Protein AF-0000000077376095 (afdb_homodimer)

Foldseek 3Di:
DAEEEEEEAAQDAQDPCVPNVVVQVLLCVQQVRHHYHYDAFPPDGVVSNVCNWFAALVVRLVVVLVVLLPDPSQQCHYEYEYAACGLCSVLVNLLPRCPVHHAEYEYALYQLQAADDQFDDPNDDDVVSVVVSVCLVPPLQPPVNLRTTHNSLRHQDLQCNVSCCVRRPHNNVLLCNNHQDPSRLVSSLNHQAYEQEFAPAERGGPPSCSSVVWADHHNDHPDIDDLVPDPSCVSNVVVVCVVVVRYHYHYDYDYRVDDDSVRCSVPPSVVRND/DAEEEEEEAAQDAQPPCVPNVVVQVLLCVQQVRHHYHYDAFPPDGVVSNVCNWFAALVVRLVVVLVVLLPDPSQQCHYEYEYAACGLCSVLLNLLPRCPVHHAEYEYALYQLQAADDQFDDPNDDDVVSVVVSVCLVPPLQPPVNLRTTHNSLRHQDLQCNVSCCVRRPHNNVLLCNNHQDVSSLVSSLSHQAYEQEFEPAERGGPPSCSSVVWADHHNDHPDIDDLVPDPSCVSNVVVVCVVVVRYHYHYDYDYRVPDDSVRCSVPPSVVRND

Organism: NCBI:txid30044

pLDDT: mean 94.92, std 6.47, range [60.69, 98.94]

InterPro domains:
  IPR002472 Palmitoyl protein thioesterase [PR00414] (35-54)
  IPR002472 Palmitoyl protein thioesterase [PR00414] (75-91)
  IPR002472 Palmitoyl protein thioesterase [PR00414] (120-139)
  IPR002472 Palmitoyl protein thioesterase [PR00414] (154-173)
  IPR002472 Palmitoyl protein thioesterase [PR00414] (206-224)
  IPR002472 Palmitoyl protein thioesterase [PR00414] (249-267)
  IPR029058 Alpha/Beta hydrolase fold [G3DSA:3.40.50.1820] (1-274)
  IPR029058 Alpha/Beta hydrolase fold [SSF53474] (2-271)

Structure (mmCIF, N/CA/C/O backbone):
data_AF-0000000077376095-model_v1
#
loop_
_entity.id
_entity.type
_entity.pdbx_description
1 polymer 'Palmitoyl-protein thioesterase 1'
#
loop_
_atom_site.group_PDB
_atom_site.id
_atom_site.type_symbol
_atom_site.label_atom_id
_atom_site.label_alt_id
_atom_site.label_comp_id
_atom_site.label_asym_id
_atom_site.label_entity_id
_atom_site.label_seq_id
_atom_site.pdbx_PDB_ins_code
_atom_site.Cartn_x
_atom_site.Cartn_y
_atom_site.Cartn_z
_atom_site.occupancy
_atom_site.B_iso_or_equiv
_atom_site.auth_seq_id
_atom_site.auth_comp_id
_atom_site.auth_asym_id
_atom_site.auth_atom_id
_atom_site.pdbx_PDB_model_num
ATOM 1 N N . VAL A 1 1 ? -17.547 -31.203 -11.711 1 88.69 1 VAL A N 1
ATOM 2 C CA . VAL A 1 1 ? -16.469 -30.25 -11.922 1 88.69 1 VAL A CA 1
ATOM 3 C C . VAL A 1 1 ? -15.938 -29.766 -10.578 1 88.69 1 VAL A C 1
ATOM 5 O O . VAL A 1 1 ? -16.719 -29.516 -9.648 1 88.69 1 VAL A O 1
ATOM 8 N N . LEU A 1 2 ? -14.656 -29.875 -10.398 1 96 2 LEU A N 1
ATOM 9 C CA . LEU A 1 2 ? -14.031 -29.484 -9.141 1 96 2 LEU A CA 1
ATOM 10 C C . LEU A 1 2 ? -14.141 -27.969 -8.93 1 96 2 LEU A C 1
ATOM 12 O O . LEU A 1 2 ? -14.25 -27.219 -9.898 1 96 2 LEU A O 1
ATOM 16 N N . PRO A 1 3 ? -14.227 -27.609 -7.707 1 98.25 3 PRO A N 1
ATOM 17 C CA . PRO A 1 3 ? -14.172 -26.172 -7.414 1 98.25 3 PRO A CA 1
ATOM 18 C C . PRO A 1 3 ? -12.914 -25.5 -7.957 1 98.25 3 PRO A C 1
ATOM 20 O O . PRO A 1 3 ? -11.945 -26.188 -8.289 1 98.25 3 PRO A O 1
ATOM 23 N N . VAL A 1 4 ? -12.977 -24.172 -8.109 1 98.69 4 VAL A N 1
ATOM 24 C CA . VAL A 1 4 ? -11.844 -23.406 -8.617 1 98.69 4 VAL A CA 1
ATOM 25 C C . VAL A 1 4 ? -11.445 -22.344 -7.598 1 98.69 4 VAL A C 1
ATOM 27 O O . VAL A 1 4 ? -12.297 -21.609 -7.078 1 98.69 4 VAL A O 1
ATOM 30 N N . VAL A 1 5 ? -10.195 -22.297 -7.273 1 98.81 5 VAL A N 1
ATOM 31 C CA . VAL A 1 5 ? -9.641 -21.297 -6.367 1 98.81 5 VAL A CA 1
ATOM 32 C C . VAL A 1 5 ? -8.852 -20.266 -7.16 1 98.81 5 VAL A C 1
ATOM 34 O O . VAL A 1 5 ? -8.031 -20.625 -8.008 1 98.81 5 VAL A O 1
ATOM 37 N N . LEU A 1 6 ? -9.102 -19 -6.922 1 98.88 6 LEU A N 1
ATOM 38 C CA . LEU A 1 6 ? -8.422 -17.906 -7.598 1 98.88 6 LEU A CA 1
ATOM 39 C C . LEU A 1 6 ? -7.531 -17.125 -6.625 1 98.88 6 LEU A C 1
ATOM 41 O O . LEU A 1 6 ? -7.902 -16.938 -5.465 1 98.88 6 LEU A O 1
ATOM 45 N N . TRP A 1 7 ? -6.402 -16.688 -7.066 1 98.81 7 TRP A N 1
ATOM 46 C CA . TRP A 1 7 ? -5.512 -15.836 -6.285 1 98.81 7 TRP A CA 1
ATOM 47 C C . TRP A 1 7 ? -5.051 -14.641 -7.109 1 98.81 7 TRP A C 1
ATOM 49 O O . TRP A 1 7 ? -4.438 -14.805 -8.164 1 98.81 7 TRP A O 1
ATOM 59 N N . HIS A 1 8 ? -5.332 -13.422 -6.668 1 97.12 8 HIS A N 1
ATOM 60 C CA . HIS A 1 8 ? -5.051 -12.188 -7.391 1 97.12 8 HIS A CA 1
ATOM 61 C C . HIS A 1 8 ? -3.578 -11.812 -7.285 1 97.12 8 HIS A C 1
ATOM 63 O O . HIS A 1 8 ? -2.848 -12.367 -6.461 1 97.12 8 HIS A O 1
ATOM 69 N N . GLY A 1 9 ? -3.152 -10.875 -8.148 1 95.44 9 GLY A N 1
ATOM 70 C CA . GLY A 1 9 ? -1.812 -10.312 -8.094 1 95.44 9 GLY A CA 1
ATOM 71 C C . GLY A 1 9 ? -1.754 -8.969 -7.398 1 95.44 9 GLY A C 1
ATOM 72 O O . GLY A 1 9 ? -2.727 -8.547 -6.77 1 95.44 9 GLY A O 1
ATOM 73 N N . MET A 1 10 ? -0.595 -8.352 -7.516 1 91.69 10 MET A N 1
ATOM 74 C CA . MET A 1 10 ? -0.367 -7.031 -6.93 1 91.69 10 MET A CA 1
ATOM 75 C C . MET A 1 10 ? -1.363 -6.016 -7.48 1 91.69 10 MET A C 1
ATOM 77 O O . MET A 1 10 ? -1.651 -6.004 -8.68 1 91.69 10 MET A O 1
ATOM 81 N N . GLY A 1 11 ? -1.905 -5.172 -6.602 1 87.81 11 GLY A N 1
ATOM 82 C CA . GLY A 1 11 ? -2.758 -4.078 -7.047 1 87.81 11 GLY A CA 1
ATOM 83 C C . GLY A 1 11 ? -4.191 -4.508 -7.305 1 87.81 11 GLY A C 1
ATOM 84 O O . GLY A 1 11 ? -4.965 -3.766 -7.914 1 87.81 11 GLY A O 1
ATOM 85 N N . ASP A 1 12 ? -4.504 -5.719 -6.906 1 90.81 12 ASP A N 1
ATOM 86 C CA . ASP A 1 12 ? -5.855 -6.246 -7.07 1 90.81 12 ASP A CA 1
ATOM 87 C C . ASP A 1 12 ? -6.371 -6.852 -5.77 1 90.81 12 ASP A C 1
ATOM 89 O O . ASP A 1 12 ? -5.691 -6.805 -4.742 1 90.81 12 ASP A O 1
ATOM 93 N N . THR A 1 13 ? -7.621 -7.281 -5.824 1 92.62 13 THR A N 1
ATOM 94 C CA . THR A 1 13 ? -8.266 -8.008 -4.742 1 92.62 13 THR A CA 1
ATOM 95 C C . THR A 1 13 ? -9.117 -9.156 -5.289 1 92.62 13 THR A C 1
ATOM 97 O O . THR A 1 13 ? -9.312 -9.266 -6.504 1 92.62 13 THR A O 1
ATOM 100 N N . CYS A 1 14 ? -9.617 -9.906 -4.418 1 93.94 14 CYS A N 1
ATOM 101 C CA . CYS A 1 14 ? -10.406 -11.086 -4.773 1 93.94 14 CYS A CA 1
ATOM 102 C C . CYS A 1 14 ? -11.68 -10.68 -5.5 1 93.94 14 CYS A C 1
ATOM 104 O O . CYS A 1 14 ? -12.242 -11.477 -6.262 1 93.94 14 CYS A O 1
ATOM 106 N N . CYS A 1 15 ? -12.016 -9.492 -5.391 1 89.62 15 CYS A N 1
ATOM 107 C CA . CYS A 1 15 ? -13.461 -9.414 -5.562 1 89.62 15 CYS A CA 1
ATOM 108 C C . CYS A 1 15 ? -13.844 -8.219 -6.422 1 89.62 15 CYS A C 1
ATOM 110 O O . CYS A 1 15 ? -15.031 -7.969 -6.648 1 89.62 15 CYS A O 1
ATOM 112 N N . PHE A 1 16 ? -12.836 -7.547 -6.914 1 85.06 16 PHE A N 1
ATOM 113 C CA . PHE A 1 16 ? -13.195 -6.414 -7.762 1 85.06 16 PHE A CA 1
ATOM 114 C C . PHE A 1 16 ? -14.062 -6.867 -8.93 1 85.06 16 PHE A C 1
ATOM 116 O O . PHE A 1 16 ? -13.711 -7.812 -9.641 1 85.06 16 PHE A O 1
ATOM 123 N N . PRO A 1 17 ? -15.18 -6.203 -9.156 1 85 17 PRO A N 1
ATOM 124 C CA . PRO A 1 17 ? -16.109 -6.641 -10.203 1 85 17 PRO A CA 1
ATOM 125 C C . PRO A 1 17 ? -15.477 -6.609 -11.602 1 85 17 PRO A C 1
ATOM 127 O O . PRO A 1 17 ? -15.875 -7.379 -12.477 1 85 17 PRO A O 1
ATOM 130 N N . PHE A 1 18 ? -14.422 -5.805 -11.82 1 82.75 18 PHE A N 1
ATOM 131 C CA . PHE A 1 18 ? -13.836 -5.652 -13.148 1 82.75 18 PHE A CA 1
ATOM 132 C C . PHE A 1 18 ? -12.586 -6.52 -13.289 1 82.75 18 PHE A C 1
ATOM 134 O O . PHE A 1 18 ? -11.961 -6.535 -14.352 1 82.75 18 PHE A O 1
ATOM 141 N N . SER A 1 19 ? -12.297 -7.219 -12.195 1 90.5 19 SER A N 1
ATOM 142 C CA . SER A 1 19 ? -11.125 -8.094 -12.242 1 90.5 19 SER A CA 1
ATOM 143 C C . SER A 1 19 ? -11.492 -9.523 -11.859 1 90.5 19 SER A C 1
ATOM 145 O O . SER A 1 19 ? -12.148 -10.227 -12.633 1 90.5 19 SER A O 1
ATOM 147 N N . LEU A 1 20 ? -11.164 -9.961 -10.648 1 94.62 20 LEU A N 1
ATOM 148 C CA . LEU A 1 20 ? -11.367 -11.367 -10.312 1 94.62 20 LEU A CA 1
ATOM 149 C C . LEU A 1 20 ? -12.844 -11.664 -10.086 1 94.62 20 LEU A C 1
ATOM 151 O O . LEU A 1 20 ? -13.281 -12.812 -10.211 1 94.62 20 LEU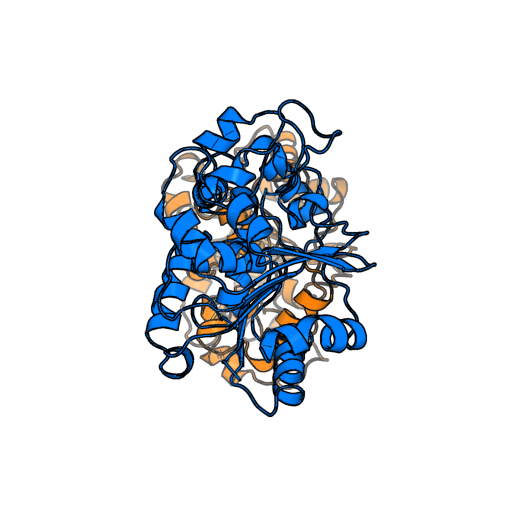 A O 1
ATOM 155 N N . GLY A 1 21 ? -13.617 -10.625 -9.727 1 93.62 21 GLY A N 1
ATOM 156 C CA . GLY A 1 21 ? -15.055 -10.836 -9.688 1 93.62 21 GLY A CA 1
ATOM 157 C C . GLY A 1 21 ? -15.633 -11.227 -11.031 1 93.62 21 GLY A C 1
ATOM 158 O O . GLY A 1 21 ? -16.516 -12.094 -11.102 1 93.62 21 GLY A O 1
ATOM 159 N N . ALA A 1 22 ? -15.172 -10.594 -12.062 1 93.75 22 ALA A N 1
ATOM 160 C CA . ALA A 1 22 ? -15.633 -10.898 -13.414 1 93.75 22 ALA A CA 1
ATOM 161 C C . ALA A 1 22 ? -15.188 -12.289 -13.844 1 93.75 22 ALA A C 1
ATOM 163 O O . ALA A 1 22 ? -15.945 -13.023 -14.484 1 93.75 22 ALA A O 1
ATOM 164 N N . ILE A 1 23 ? -13.977 -12.648 -13.516 1 96.81 23 ILE A N 1
ATOM 165 C CA . ILE A 1 23 ? -13.438 -13.953 -13.875 1 96.81 23 ILE A CA 1
ATOM 166 C C . ILE A 1 23 ? -14.211 -15.055 -13.156 1 96.81 23 ILE A C 1
ATOM 168 O O . ILE A 1 23 ? -14.531 -16.094 -13.75 1 96.81 23 ILE A O 1
ATOM 172 N N . LYS A 1 24 ? -14.492 -14.805 -11.867 1 97.5 24 LYS A N 1
ATOM 173 C CA . LYS A 1 24 ? -15.289 -15.75 -11.094 1 97.5 24 LYS A CA 1
ATOM 174 C C . LYS A 1 24 ? -16.641 -16.016 -11.773 1 97.5 24 LYS A C 1
ATOM 176 O O . LYS A 1 24 ? -17.016 -17.172 -11.969 1 97.5 24 LYS A O 1
ATOM 181 N N . LYS A 1 25 ? -17.297 -14.945 -12.156 1 96.31 25 LYS A N 1
ATOM 182 C CA . LYS A 1 25 ? -18.609 -15.086 -12.812 1 96.31 25 LYS A CA 1
ATOM 183 C C . LYS A 1 25 ? -18.469 -15.828 -14.141 1 96.31 25 LYS A C 1
ATOM 185 O O . LYS A 1 25 ? -19.312 -16.672 -14.469 1 96.31 25 LYS A O 1
ATOM 190 N N . LEU A 1 26 ? -17.422 -15.516 -14.867 1 97 26 LEU A N 1
ATOM 191 C CA . LEU A 1 26 ? -17.172 -16.141 -16.156 1 97 26 LEU A CA 1
ATOM 192 C C . LEU A 1 26 ? -17 -17.656 -16 1 97 26 LEU A C 1
ATOM 194 O O . LEU A 1 26 ? -17.578 -18.438 -16.766 1 97 26 LEU A O 1
ATOM 198 N N . ILE A 1 27 ? -16.203 -18.078 -15.016 1 97.75 27 ILE A N 1
ATOM 199 C CA . ILE A 1 27 ? -15.945 -19.484 -14.773 1 97.75 27 ILE A CA 1
ATOM 200 C C . ILE A 1 27 ? -17.234 -20.172 -14.352 1 97.75 27 ILE A C 1
ATOM 202 O O . ILE A 1 27 ? -17.594 -21.234 -14.875 1 97.75 27 ILE A O 1
ATOM 206 N N . GLU A 1 28 ? -17.984 -19.547 -13.414 1 97.31 28 GLU A N 1
ATOM 207 C CA . GLU A 1 28 ? -19.234 -20.125 -12.93 1 97.31 28 GLU A CA 1
ATOM 208 C C . GLU A 1 28 ? -20.219 -20.344 -14.07 1 97.31 28 GLU A C 1
ATOM 210 O O . GLU A 1 28 ? -20.875 -21.375 -14.148 1 97.31 28 GLU A O 1
ATOM 215 N N . GLN A 1 29 ? -20.25 -19.422 -14.938 1 96.19 29 GLN A N 1
ATOM 216 C CA . GLN A 1 29 ? -21.188 -19.453 -16.062 1 96.19 29 GLN A CA 1
ATOM 217 C C . GLN A 1 29 ? -20.828 -20.562 -17.031 1 96.19 29 GLN A C 1
ATOM 219 O O . GLN A 1 29 ? -21.703 -21.188 -17.641 1 96.19 29 GLN A O 1
ATOM 224 N N . HIS A 1 30 ? -19.578 -20.859 -17.188 1 96.56 30 HIS A N 1
ATOM 225 C CA . HIS A 1 30 ? -19.156 -21.75 -18.266 1 96.56 30 HIS A CA 1
ATOM 226 C C . HIS A 1 30 ? -18.734 -23.109 -17.734 1 96.56 30 HIS A C 1
ATOM 228 O O . HIS A 1 30 ? -18.219 -23.938 -18.484 1 96.56 30 HIS A O 1
ATOM 234 N N . THR A 1 31 ? -18.844 -23.406 -16.484 1 94.06 31 THR A N 1
ATOM 235 C CA . THR A 1 31 ? -18.578 -24.719 -15.898 1 94.06 31 THR A CA 1
ATOM 236 C C . THR A 1 31 ? -19.828 -25.266 -15.211 1 94.06 31 THR A C 1
ATOM 238 O O . THR A 1 31 ? -19.734 -26.125 -14.328 1 94.06 31 THR A O 1
ATOM 241 N N . ASN A 1 32 ? -20.969 -24.875 -15.617 1 87.25 32 ASN A N 1
ATOM 242 C CA . ASN A 1 32 ? -22.281 -25.312 -15.109 1 87.25 32 ASN A CA 1
ATOM 243 C C . ASN A 1 32 ? -22.406 -25.047 -13.617 1 87.25 32 ASN A C 1
ATOM 245 O O . ASN A 1 32 ? -22.828 -25.922 -12.859 1 87.25 32 ASN A O 1
ATOM 249 N N . GLY A 1 33 ? -21.844 -23.969 -13.047 1 88.94 33 GLY A N 1
ATOM 250 C CA . GLY A 1 33 ? -22.109 -23.453 -11.711 1 88.94 33 GLY A CA 1
ATOM 251 C C . GLY A 1 33 ? -21.125 -23.969 -10.672 1 88.94 33 GLY A C 1
ATOM 252 O O . GLY A 1 33 ? -21.453 -24.062 -9.492 1 88.94 33 GLY A O 1
ATOM 253 N N . THR A 1 34 ? -19.922 -24.375 -11.062 1 94.69 34 THR A N 1
ATOM 254 C CA . THR A 1 34 ? -18.938 -24.844 -10.102 1 94.69 34 THR A CA 1
ATOM 255 C C . THR A 1 34 ? -18.656 -23.781 -9.039 1 94.69 34 THR A C 1
ATOM 257 O O . THR A 1 34 ? -18.828 -22.594 -9.297 1 94.69 34 THR A O 1
ATOM 260 N N . TYR A 1 35 ? -18.328 -24.25 -7.836 1 97.81 35 TYR A N 1
ATOM 261 C CA . TYR A 1 35 ? -17.922 -23.359 -6.754 1 97.81 35 TYR A CA 1
ATOM 262 C C . TYR A 1 35 ? -16.594 -22.688 -7.062 1 97.81 35 TYR A C 1
ATOM 264 O O . TYR A 1 35 ? -15.602 -23.375 -7.355 1 97.81 35 TYR A O 1
ATOM 272 N N . VAL A 1 36 ? -16.578 -21.344 -7.137 1 98.44 36 VAL A N 1
ATOM 273 C CA . VAL A 1 36 ? -15.352 -20.594 -7.352 1 98.44 36 VAL A CA 1
ATOM 274 C C . VAL A 1 36 ? -15.039 -19.75 -6.117 1 98.44 36 VAL A C 1
ATOM 276 O O . VAL A 1 36 ? -15.867 -18.938 -5.688 1 98.44 36 VAL A O 1
ATOM 279 N N . ARG A 1 37 ? -13.883 -19.969 -5.598 1 98.12 37 ARG A N 1
ATOM 280 C CA . ARG A 1 37 ? -13.438 -19.219 -4.434 1 98.12 37 ARG A CA 1
ATOM 281 C C . ARG A 1 37 ? -12.273 -18.297 -4.785 1 98.12 37 ARG A C 1
ATOM 283 O O . ARG A 1 37 ? -11.188 -18.766 -5.133 1 98.12 37 ARG A O 1
ATOM 290 N N . SER A 1 38 ? -12.562 -17.062 -4.738 1 98.06 38 SER A N 1
ATOM 291 C CA . SER A 1 38 ? -11.484 -16.078 -4.863 1 98.06 38 SER A CA 1
ATOM 292 C C . SER A 1 38 ? -10.859 -15.781 -3.51 1 98.06 38 SER A C 1
ATOM 294 O O . SER A 1 38 ? -11.523 -15.273 -2.607 1 98.06 38 SER A O 1
ATOM 296 N N . LEU A 1 39 ? -9.586 -16.062 -3.383 1 98.44 39 LEU A N 1
ATOM 297 C CA . LEU A 1 39 ? -8.922 -15.969 -2.086 1 98.44 39 LEU A CA 1
ATOM 298 C C . LEU A 1 39 ? -8.867 -14.523 -1.614 1 98.44 39 LEU A C 1
ATOM 300 O O . LEU A 1 39 ? -8.547 -13.625 -2.395 1 98.44 39 LEU A O 1
ATOM 304 N N . LYS A 1 40 ? -9.281 -14.258 -0.423 1 97.25 40 LYS A N 1
ATOM 305 C CA . LYS A 1 40 ? -9.242 -12.977 0.275 1 97.25 40 LYS A CA 1
ATOM 306 C C . LYS A 1 40 ? -8.297 -13.031 1.473 1 97.25 40 LYS A C 1
ATOM 308 O O . LYS A 1 40 ? -8.656 -13.555 2.527 1 97.25 40 LYS A O 1
ATOM 313 N N . ILE A 1 41 ? -7.152 -12.43 1.392 1 97.75 41 ILE A N 1
ATOM 314 C CA . ILE A 1 41 ? -6.152 -12.492 2.453 1 97.75 41 ILE A CA 1
ATOM 315 C C . ILE A 1 41 ? -6.508 -11.5 3.559 1 97.75 41 ILE A C 1
ATOM 317 O O . ILE A 1 41 ? -6.762 -10.328 3.287 1 97.75 41 ILE A O 1
ATOM 321 N N . GLY A 1 42 ? -6.434 -11.867 4.879 1 90.56 42 GLY A N 1
ATOM 322 C CA . GLY A 1 42 ? -6.676 -11.008 6.027 1 90.56 42 GLY A CA 1
ATOM 323 C C . GLY A 1 42 ? -8.148 -10.82 6.332 1 90.56 42 GLY A C 1
ATOM 324 O O . GLY A 1 42 ? -8.508 -10.18 7.324 1 90.56 42 GLY A O 1
ATOM 325 N N . GLY A 1 43 ? -9.07 -11.203 5.555 1 86.5 43 GLY A N 1
ATOM 326 C CA . GLY A 1 43 ? -10.484 -11.281 5.906 1 86.5 43 GLY A CA 1
ATOM 327 C C . GLY A 1 43 ? -11.289 -10.086 5.426 1 86.5 43 GLY A C 1
ATOM 328 O O . GLY A 1 43 ? -12.5 -10.031 5.621 1 86.5 43 GLY A O 1
ATOM 329 N N . ASN A 1 44 ? -10.656 -9.062 4.977 1 91.31 44 ASN A N 1
ATOM 330 C CA . ASN A 1 44 ? -11.391 -7.961 4.363 1 91.31 44 ASN A CA 1
ATOM 331 C C . ASN A 1 44 ? -10.68 -7.426 3.129 1 91.31 44 ASN A C 1
ATOM 333 O O . ASN A 1 44 ? -9.539 -7.805 2.854 1 91.31 44 ASN A O 1
ATOM 337 N N . LEU A 1 45 ? -11.359 -6.609 2.385 1 91.38 45 LEU A N 1
ATOM 338 C CA . LEU A 1 45 ? -10.898 -6.203 1.061 1 91.38 45 LEU A CA 1
ATOM 339 C C . LEU A 1 45 ? -9.656 -5.324 1.163 1 91.38 45 LEU A C 1
ATOM 341 O O . LEU A 1 45 ? -8.781 -5.379 0.298 1 91.38 45 LEU A O 1
ATOM 345 N N . VAL A 1 46 ? -9.523 -4.512 2.17 1 92.56 46 VAL A N 1
ATOM 346 C CA . VAL A 1 46 ? -8.383 -3.609 2.312 1 92.56 46 VAL A CA 1
ATOM 347 C C . VAL A 1 46 ? -7.125 -4.418 2.617 1 92.56 46 VAL A C 1
ATOM 349 O O . VAL A 1 46 ? -6.086 -4.227 1.977 1 92.56 46 VAL A O 1
ATOM 352 N N . LEU A 1 47 ? -7.273 -5.301 3.568 1 94.62 47 LEU A N 1
ATOM 353 C CA . LEU A 1 47 ? -6.141 -6.152 3.9 1 94.62 47 LEU A CA 1
ATOM 354 C C . LEU A 1 47 ? -5.746 -7.023 2.711 1 94.62 47 LEU A C 1
ATOM 356 O O . LEU A 1 47 ? -4.562 -7.281 2.488 1 94.62 47 LEU A O 1
ATOM 360 N N . ASP A 1 48 ? -6.773 -7.469 2.018 1 95.81 48 ASP A N 1
ATOM 361 C CA . ASP A 1 48 ? -6.512 -8.266 0.827 1 95.81 48 ASP A CA 1
ATOM 362 C C . ASP A 1 48 ? -5.734 -7.465 -0.214 1 95.81 48 ASP A C 1
ATOM 364 O O . ASP A 1 48 ? -4.766 -7.965 -0.792 1 95.81 48 ASP A O 1
ATOM 368 N N . TYR A 1 49 ? -6.109 -6.266 -0.467 1 92.75 49 TYR A N 1
ATOM 369 C CA . TYR A 1 49 ? -5.375 -5.391 -1.373 1 92.75 49 TYR A CA 1
ATOM 370 C C . TYR A 1 49 ? -3.949 -5.164 -0.879 1 92.75 49 TYR A C 1
ATOM 372 O O . TYR A 1 49 ? -2.992 -5.285 -1.648 1 92.75 49 TYR A O 1
ATOM 380 N N . GLU A 1 50 ? -3.807 -4.898 0.43 1 93.69 50 GLU A N 1
ATOM 381 C CA . GLU A 1 50 ? -2.516 -4.672 1.074 1 93.69 50 GLU A CA 1
ATOM 382 C C . GLU A 1 50 ? -1.603 -5.887 0.92 1 93.69 50 GLU A C 1
ATOM 384 O O . GLU A 1 50 ? -0.387 -5.738 0.776 1 93.69 50 GLU A O 1
ATOM 389 N N . SER A 1 51 ? -2.146 -7.031 0.964 1 96.81 51 SER A N 1
ATOM 390 C CA . SER A 1 51 ? -1.374 -8.266 0.937 1 96.81 51 SER A CA 1
ATOM 391 C C . SER A 1 51 ? -0.575 -8.391 -0.356 1 96.81 51 SER A C 1
ATOM 393 O O . SER A 1 51 ? 0.475 -9.039 -0.383 1 96.81 51 SER A O 1
ATOM 395 N N . GLY A 1 52 ? -1.064 -7.746 -1.371 1 95.06 52 GLY A N 1
ATOM 396 C CA . GLY A 1 52 ? -0.349 -7.785 -2.637 1 95.06 52 GLY A CA 1
ATOM 397 C C . GLY A 1 52 ? 0.992 -7.078 -2.586 1 95.06 52 GLY A C 1
ATOM 398 O O . GLY A 1 52 ? 1.835 -7.27 -3.465 1 95.06 52 GLY A O 1
ATOM 399 N N . PHE A 1 53 ? 1.233 -6.344 -1.489 1 92.44 53 PHE A N 1
ATOM 400 C CA . PHE A 1 53 ? 2.432 -5.512 -1.43 1 92.44 53 PHE A CA 1
ATOM 401 C C . PHE A 1 53 ? 3.221 -5.793 -0.156 1 92.44 53 PHE A C 1
ATOM 403 O O . PHE A 1 53 ? 4.449 -5.871 -0.186 1 92.44 53 PHE A O 1
ATOM 410 N N . PHE A 1 54 ? 2.479 -6.008 0.966 1 94.75 54 PHE A N 1
ATOM 411 C CA . PHE A 1 54 ? 3.184 -5.73 2.211 1 94.75 54 PHE A CA 1
ATOM 412 C C . PHE A 1 54 ? 3.051 -6.898 3.182 1 94.75 54 PHE A C 1
ATOM 414 O O . PHE A 1 54 ? 3.607 -6.867 4.281 1 94.75 54 PHE A O 1
ATOM 421 N N . ILE A 1 55 ? 2.33 -7.895 2.826 1 97.25 55 ILE A N 1
ATOM 422 C CA . ILE A 1 55 ? 2.268 -9.102 3.65 1 97.25 55 ILE A CA 1
ATOM 423 C C . ILE A 1 55 ? 3.133 -10.195 3.029 1 97.25 55 ILE A C 1
ATOM 425 O O . ILE A 1 55 ? 2.918 -10.586 1.88 1 97.25 55 ILE A O 1
ATOM 429 N N . HIS A 1 56 ? 4.059 -10.641 3.818 1 98.5 56 HIS A N 1
ATOM 430 C CA . HIS A 1 56 ? 5.023 -11.609 3.312 1 98.5 56 HIS A CA 1
ATOM 431 C C . HIS A 1 56 ? 4.324 -12.828 2.727 1 98.5 56 HIS A C 1
ATOM 433 O O . HIS A 1 56 ? 3.387 -13.359 3.324 1 98.5 56 HIS A O 1
ATOM 439 N N . PRO A 1 57 ? 4.828 -13.367 1.609 1 98.75 57 PRO A N 1
ATOM 440 C CA . PRO A 1 57 ? 4.152 -14.484 0.951 1 98.75 57 PRO A CA 1
ATOM 441 C C . PRO A 1 57 ? 4.078 -15.727 1.834 1 98.75 57 PRO A C 1
ATOM 443 O O . PRO A 1 57 ? 3.096 -16.469 1.774 1 98.75 57 PRO A O 1
ATOM 446 N N . ASN A 1 58 ? 5.094 -15.969 2.645 1 98.75 58 ASN A N 1
ATOM 447 C CA . ASN A 1 58 ? 5.039 -17.125 3.535 1 98.75 58 ASN A CA 1
ATOM 448 C C . ASN A 1 58 ? 3.826 -17.062 4.461 1 98.75 58 ASN A C 1
ATOM 450 O O . ASN A 1 58 ? 3.164 -18.078 4.695 1 98.75 58 ASN A O 1
ATOM 454 N N . LYS A 1 59 ? 3.57 -15.883 4.961 1 98.62 59 LYS A N 1
ATOM 455 C CA . LYS A 1 59 ? 2.414 -15.703 5.836 1 98.62 59 LYS A CA 1
ATOM 456 C C . LYS A 1 59 ? 1.109 -15.906 5.07 1 98.62 59 LYS A C 1
ATOM 458 O O . LYS A 1 59 ? 0.164 -16.5 5.594 1 98.62 59 LYS A O 1
ATOM 463 N N . GLN A 1 60 ? 1.062 -15.406 3.867 1 98.62 60 GLN A N 1
ATOM 464 C CA . GLN A 1 60 ? -0.138 -15.547 3.049 1 98.62 60 GLN A CA 1
ATOM 465 C C . GLN A 1 60 ? -0.413 -17.016 2.719 1 98.62 60 GLN A C 1
ATOM 467 O O . GLN A 1 60 ? -1.546 -17.484 2.848 1 98.62 60 GLN A O 1
ATOM 472 N N . VAL A 1 61 ? 0.629 -17.734 2.301 1 98.75 61 VAL A N 1
ATOM 473 C CA . VAL A 1 61 ? 0.489 -19.141 1.938 1 98.75 61 VAL A CA 1
ATOM 474 C C . VAL A 1 61 ? 0.038 -19.938 3.154 1 98.75 61 VAL A C 1
ATOM 476 O O . VAL A 1 61 ? -0.863 -20.781 3.055 1 98.75 61 VAL A O 1
ATOM 479 N N . ASP A 1 62 ? 0.647 -19.672 4.328 1 98.56 62 ASP A N 1
ATOM 480 C CA . ASP A 1 62 ? 0.248 -20.344 5.559 1 98.56 62 ASP A CA 1
ATOM 481 C C . ASP A 1 62 ? -1.223 -20.094 5.875 1 98.56 62 ASP A C 1
ATOM 483 O O . ASP A 1 62 ? -1.956 -21.016 6.238 1 98.56 62 ASP A O 1
ATOM 487 N N . TYR A 1 63 ? -1.612 -18.844 5.781 1 98.5 63 TYR A N 1
ATOM 488 C CA . TYR A 1 63 ? -2.996 -18.453 6.023 1 98.5 63 TYR A CA 1
ATOM 489 C C . TYR A 1 63 ? -3.943 -19.203 5.09 1 98.5 63 TYR A C 1
ATOM 491 O O . TYR A 1 63 ? -4.965 -19.734 5.527 1 98.5 63 TYR A O 1
ATOM 499 N N . VAL A 1 64 ? -3.607 -19.25 3.84 1 98.56 64 VAL A N 1
ATOM 500 C CA . VAL A 1 64 ? -4.465 -19.875 2.83 1 98.56 64 VAL A CA 1
ATOM 501 C C . VAL A 1 64 ? -4.516 -21.375 3.043 1 98.56 64 VAL A C 1
ATOM 503 O O . VAL A 1 64 ? -5.562 -22 2.869 1 98.56 64 VAL A O 1
ATOM 506 N N . CYS A 1 65 ? -3.355 -22.016 3.424 1 98.38 65 CYS A N 1
ATOM 507 C CA . CYS A 1 65 ? -3.348 -23.438 3.756 1 98.38 65 CYS A CA 1
ATOM 508 C C . CYS A 1 65 ? -4.422 -23.766 4.785 1 98.38 65 CYS A C 1
ATOM 510 O O . CYS A 1 65 ? -5.215 -24.688 4.59 1 98.38 65 CYS A O 1
ATOM 512 N N . LYS A 1 66 ? -4.469 -22.953 5.805 1 97.81 66 LYS A N 1
ATOM 513 C CA . LYS A 1 66 ? -5.426 -23.172 6.887 1 97.81 66 LYS A CA 1
ATOM 514 C C . LYS A 1 66 ? -6.855 -22.938 6.41 1 97.81 66 LYS A C 1
ATOM 516 O O . LYS A 1 66 ? -7.754 -23.719 6.723 1 97.81 66 LYS A O 1
ATOM 521 N N . GLN A 1 67 ? -7.031 -21.906 5.641 1 97.5 67 GLN A N 1
ATOM 522 C CA . GLN A 1 67 ? -8.367 -21.547 5.16 1 97.5 67 GLN A CA 1
ATOM 523 C C . GLN A 1 67 ? -8.922 -22.641 4.246 1 97.5 67 GLN A C 1
ATOM 525 O O . GLN A 1 67 ? -10.102 -22.984 4.344 1 97.5 67 GLN A O 1
ATOM 530 N N . LEU A 1 68 ? -8.117 -23.141 3.326 1 98.19 68 LEU A N 1
ATOM 531 C CA . LEU A 1 68 ? -8.586 -24.156 2.379 1 98.19 68 LEU A CA 1
ATOM 532 C C . LEU A 1 68 ? -8.859 -25.484 3.084 1 98.19 68 LEU A C 1
ATOM 534 O O . LEU A 1 68 ? -9.789 -26.203 2.711 1 98.19 68 LEU A O 1
ATOM 538 N N . ALA A 1 69 ? -8.078 -25.781 4.082 1 97.25 69 ALA A N 1
ATOM 539 C CA . ALA A 1 69 ? -8.258 -27.016 4.836 1 97.25 69 ALA A CA 1
ATOM 540 C C . ALA A 1 69 ? -9.609 -27.031 5.555 1 97.25 69 ALA A C 1
ATOM 542 O O . ALA A 1 69 ? -10.18 -28.094 5.797 1 97.25 69 ALA A O 1
ATOM 543 N N . LEU A 1 70 ? -10.117 -25.859 5.875 1 97.06 70 LEU A N 1
ATOM 544 C CA . LEU A 1 70 ? -11.359 -25.734 6.637 1 97.06 70 LEU A CA 1
ATOM 545 C C . LEU A 1 70 ? -12.562 -25.656 5.703 1 97.06 70 LEU A C 1
ATOM 547 O O . LEU A 1 70 ? -13.703 -25.734 6.152 1 97.06 70 LEU A O 1
ATOM 551 N N . ASP A 1 71 ? -12.336 -25.516 4.426 1 97.69 71 ASP A N 1
ATOM 552 C CA . ASP A 1 71 ? -13.43 -25.391 3.463 1 97.69 71 ASP A CA 1
ATOM 553 C C . ASP A 1 71 ? -13.898 -26.766 2.986 1 97.69 71 ASP A C 1
ATOM 555 O O . ASP A 1 71 ? -13.281 -27.359 2.107 1 97.69 71 ASP A O 1
ATOM 559 N N . GLU A 1 72 ? -15.008 -27.172 3.361 1 97.88 72 GLU A N 1
ATOM 560 C CA . GLU A 1 72 ? -15.523 -28.516 3.084 1 97.88 72 GLU A CA 1
ATOM 561 C C . GLU A 1 72 ? -15.812 -28.703 1.596 1 97.88 72 GLU A C 1
ATOM 563 O O . GLU A 1 72 ? -15.812 -29.828 1.092 1 97.88 72 GLU A O 1
ATOM 568 N N . ARG A 1 73 ? -15.992 -27.672 0.84 1 97.75 73 ARG A N 1
ATOM 569 C CA . ARG A 1 73 ? -16.328 -27.766 -0.58 1 97.75 73 ARG A CA 1
ATOM 570 C C . ARG A 1 73 ? -15.094 -28.125 -1.403 1 97.75 73 ARG A C 1
ATOM 572 O O . ARG A 1 73 ? -15.211 -28.516 -2.568 1 97.75 73 ARG A O 1
ATOM 579 N N . LEU A 1 74 ? -13.93 -28.078 -0.723 1 98.25 74 LEU A N 1
ATOM 580 C CA . LEU A 1 74 ? -12.68 -28.328 -1.44 1 98.25 74 LEU A CA 1
ATOM 581 C C . LEU A 1 74 ? -12.102 -29.688 -1.07 1 98.25 74 LEU A C 1
ATOM 583 O O . LEU A 1 74 ? -11.047 -30.078 -1.567 1 98.25 74 LEU A O 1
ATOM 587 N N . THR A 1 75 ? -12.781 -30.453 -0.277 1 96.75 75 THR A N 1
ATOM 588 C CA . THR A 1 75 ? -12.25 -31.672 0.327 1 96.75 75 THR A CA 1
ATOM 589 C C . THR A 1 75 ? -11.82 -32.656 -0.749 1 96.75 75 THR A C 1
ATOM 591 O O . THR A 1 75 ? -10.844 -33.406 -0.576 1 96.75 75 THR A O 1
ATOM 594 N N . ASP A 1 76 ? -12.562 -32.781 -1.822 1 95.94 76 ASP A N 1
ATOM 595 C CA . ASP A 1 76 ? -12.281 -33.75 -2.873 1 95.94 76 ASP A CA 1
ATOM 596 C C . ASP A 1 76 ? -11.281 -33.188 -3.883 1 95.94 76 ASP A C 1
ATOM 598 O O . ASP A 1 76 ? -10.969 -33.844 -4.883 1 95.94 76 ASP A O 1
ATOM 602 N N . GLY A 1 77 ? -10.875 -31.953 -3.648 1 97.75 77 GLY A N 1
ATOM 603 C CA . GLY A 1 77 ? -9.891 -31.328 -4.52 1 97.75 77 GLY A CA 1
ATOM 604 C C . GLY A 1 77 ? -10.398 -30.062 -5.184 1 97.75 77 GLY A C 1
ATOM 605 O O . GLY A 1 77 ? -11.57 -29.719 -5.043 1 97.75 77 GLY A O 1
ATOM 606 N N . TYR A 1 78 ? -9.508 -29.406 -5.863 1 98.56 78 TYR A N 1
ATOM 607 C CA . TYR A 1 78 ? -9.859 -28.156 -6.535 1 98.56 78 TYR A CA 1
ATOM 608 C C . TYR A 1 78 ? -8.859 -27.844 -7.641 1 98.56 78 TYR A C 1
ATOM 610 O O . TYR A 1 78 ? -7.754 -28.391 -7.668 1 98.56 78 TYR A O 1
ATOM 618 N N . ASN A 1 79 ? -9.266 -27.094 -8.609 1 98.62 79 ASN A N 1
ATOM 619 C CA . ASN A 1 79 ? -8.391 -26.422 -9.562 1 98.62 79 ASN A CA 1
ATOM 620 C C . ASN A 1 79 ? -8.047 -25.016 -9.102 1 98.62 79 ASN A C 1
ATOM 622 O O . ASN A 1 79 ? -8.734 -24.438 -8.25 1 98.62 79 ASN A O 1
ATOM 626 N N . ALA A 1 80 ? -6.965 -24.5 -9.641 1 98.81 80 ALA A N 1
ATOM 627 C CA . ALA A 1 80 ? -6.547 -23.172 -9.195 1 98.81 80 ALA A CA 1
ATOM 628 C C . ALA A 1 80 ? -6.059 -22.328 -10.375 1 98.81 80 ALA A C 1
ATOM 630 O O . ALA A 1 80 ? -5.441 -22.859 -11.305 1 98.81 80 ALA A O 1
ATOM 631 N N . ILE A 1 81 ? -6.336 -21.078 -10.312 1 98.88 81 ILE A N 1
ATOM 632 C CA . ILE A 1 81 ? -5.816 -20.094 -11.266 1 98.88 81 ILE A CA 1
ATOM 633 C C . ILE A 1 81 ? -5.168 -18.938 -10.516 1 98.88 81 ILE A C 1
ATOM 635 O O . ILE A 1 81 ? -5.816 -18.281 -9.695 1 98.88 81 ILE A O 1
ATOM 639 N N . GLY A 1 82 ? -3.949 -18.734 -10.742 1 98.88 82 GLY A N 1
ATOM 640 C CA . GLY A 1 82 ? -3.229 -17.609 -10.164 1 98.88 82 GLY A CA 1
ATOM 641 C C . GLY A 1 82 ? -2.889 -16.531 -11.18 1 98.88 82 GLY A C 1
ATOM 642 O O . GLY A 1 82 ? -2.465 -16.844 -12.297 1 98.88 82 GLY A O 1
ATOM 643 N N . PHE A 1 83 ? -3.082 -15.336 -10.812 1 98.38 83 PHE A N 1
ATOM 644 C CA . PHE A 1 83 ? -2.814 -14.188 -11.672 1 98.38 83 PHE A CA 1
ATOM 645 C C . PHE A 1 83 ? -1.546 -13.461 -11.234 1 98.38 83 PHE A C 1
ATOM 647 O O . PHE A 1 83 ? -1.462 -12.977 -10.109 1 98.38 83 PHE A O 1
ATOM 654 N N . SER A 1 84 ? -0.61 -13.289 -12.156 1 97.38 84 SER A N 1
ATOM 655 C CA . SER A 1 84 ? 0.652 -12.641 -11.82 1 97.38 84 SER A CA 1
ATOM 656 C C . SER A 1 84 ? 1.306 -13.305 -10.609 1 97.38 84 SER A C 1
ATOM 658 O O . SER A 1 84 ? 1.562 -14.508 -10.617 1 97.38 84 SER A O 1
ATOM 660 N N . GLN A 1 85 ? 1.603 -12.492 -9.477 1 98 85 GLN A N 1
ATOM 661 C CA . GLN A 1 85 ? 2.246 -13.086 -8.312 1 98 85 GLN A CA 1
ATOM 662 C C . GLN A 1 85 ? 1.362 -14.164 -7.688 1 98 85 GLN A C 1
ATOM 664 O O . GLN A 1 85 ? 1.858 -15.062 -7.008 1 98 85 GLN A O 1
ATOM 669 N N . GLY A 1 86 ? 0.043 -14.125 -7.969 1 98.75 86 GLY A N 1
ATOM 670 C CA . GLY A 1 86 ? -0.859 -15.148 -7.465 1 98.75 86 GLY A CA 1
ATOM 671 C C . GLY A 1 86 ? -0.534 -16.547 -7.984 1 98.75 86 GLY A C 1
ATOM 672 O O . GLY A 1 86 ? -0.786 -17.531 -7.309 1 98.75 86 GLY A O 1
ATOM 673 N N . GLY A 1 87 ? -0.014 -16.578 -9.219 1 98.88 87 GLY A N 1
ATOM 674 C CA . GLY A 1 87 ? 0.433 -17.859 -9.758 1 98.88 87 GLY A CA 1
ATOM 675 C C . GLY A 1 87 ? 1.584 -18.469 -8.977 1 98.88 87 GLY A C 1
ATOM 676 O O . GLY A 1 87 ? 1.584 -19.672 -8.695 1 98.88 87 GLY A O 1
ATOM 677 N N . GLN A 1 88 ? 2.518 -17.625 -8.648 1 98.88 88 GLN A N 1
ATOM 678 C CA . GLN A 1 88 ? 3.666 -18.062 -7.855 1 98.88 88 GLN A CA 1
ATOM 679 C C . GLN A 1 88 ? 3.238 -18.5 -6.461 1 98.88 88 GLN A C 1
ATOM 681 O O . GLN A 1 88 ? 3.742 -19.5 -5.938 1 98.88 88 GLN A O 1
ATOM 686 N N . PHE A 1 89 ? 2.279 -17.812 -5.891 1 98.94 89 PHE A N 1
ATOM 687 C CA . PHE A 1 89 ? 1.807 -18.141 -4.547 1 98.94 89 PHE A CA 1
ATOM 688 C C . PHE A 1 89 ? 1.024 -19.438 -4.543 1 98.94 89 PHE A C 1
ATOM 690 O O . PHE A 1 89 ? 1.162 -20.25 -3.623 1 98.94 89 PHE A O 1
ATOM 697 N N . LEU A 1 90 ? 0.281 -19.656 -5.543 1 98.94 90 LEU A N 1
ATOM 698 C CA . LEU A 1 90 ? -0.466 -20.906 -5.637 1 98.94 90 LEU A CA 1
ATOM 699 C C . LEU A 1 90 ? 0.476 -22.094 -5.848 1 98.94 90 LEU A C 1
ATOM 701 O O . LEU A 1 90 ? 0.215 -23.188 -5.363 1 98.94 90 LEU A O 1
ATOM 705 N N . ARG A 1 91 ? 1.521 -21.859 -6.586 1 98.88 91 ARG A N 1
ATOM 706 C CA . ARG A 1 91 ? 2.523 -22.922 -6.711 1 98.88 91 ARG A CA 1
ATOM 707 C C . ARG A 1 91 ? 3.109 -23.281 -5.352 1 98.88 91 ARG A C 1
ATOM 709 O O . ARG A 1 91 ? 3.256 -24.469 -5.031 1 98.88 91 ARG A O 1
ATOM 716 N N . ALA A 1 92 ? 3.449 -22.281 -4.578 1 98.88 92 ALA A N 1
ATOM 717 C CA . ALA A 1 92 ? 3.938 -22.531 -3.227 1 98.88 92 ALA A CA 1
ATOM 718 C C . ALA A 1 92 ? 2.908 -23.312 -2.412 1 98.88 92 ALA A C 1
ATOM 720 O O . ALA A 1 92 ? 3.268 -24.203 -1.635 1 98.88 92 ALA A O 1
ATOM 721 N N . LEU A 1 93 ? 1.659 -22.938 -2.613 1 98.81 93 LEU A N 1
ATOM 722 C CA . LEU A 1 93 ? 0.579 -23.656 -1.938 1 98.81 93 LEU A CA 1
ATOM 723 C C . LEU A 1 93 ? 0.578 -25.125 -2.318 1 98.81 93 LEU A C 1
ATOM 725 O O . LEU A 1 93 ? 0.469 -26 -1.449 1 98.81 93 LEU A O 1
ATOM 729 N N . ALA A 1 94 ? 0.688 -25.438 -3.566 1 98.75 94 ALA A N 1
ATOM 730 C CA . ALA A 1 94 ? 0.745 -26.812 -4.043 1 98.75 94 ALA A CA 1
ATOM 731 C C . ALA A 1 94 ? 1.932 -27.547 -3.434 1 98.75 94 ALA A C 1
ATOM 733 O O . ALA A 1 94 ? 1.843 -28.75 -3.145 1 98.75 94 ALA A O 1
ATOM 734 N N . GLN A 1 95 ? 2.979 -26.844 -3.217 1 98.69 95 GLN A N 1
ATOM 735 C CA . GLN A 1 95 ? 4.211 -27.422 -2.707 1 98.69 95 GLN A CA 1
ATOM 736 C C . GLN A 1 95 ? 4.121 -27.672 -1.203 1 98.69 95 GLN A C 1
ATOM 738 O O . GLN A 1 95 ? 4.625 -28.688 -0.704 1 98.69 95 GLN A O 1
ATOM 743 N N . ARG A 1 96 ? 3.426 -26.859 -0.508 1 98.38 96 ARG A N 1
ATOM 744 C CA . ARG A 1 96 ? 3.52 -26.875 0.948 1 98.38 96 ARG A CA 1
ATOM 745 C C . ARG A 1 96 ? 2.277 -27.5 1.569 1 98.38 96 ARG A C 1
ATOM 747 O O . ARG A 1 96 ? 2.328 -28.016 2.689 1 98.38 96 ARG A O 1
ATOM 754 N N . CYS A 1 97 ? 1.138 -27.375 0.89 1 97.31 97 CYS A N 1
ATOM 755 C CA . CYS A 1 97 ? -0.142 -27.812 1.44 1 97.31 97 CYS A CA 1
ATOM 756 C C . CYS A 1 97 ? -0.872 -28.719 0.466 1 97.31 97 CYS A C 1
ATOM 758 O O . CYS A 1 97 ? -1.877 -28.328 -0.128 1 97.31 97 CYS A O 1
ATOM 760 N N . PRO A 1 98 ? -0.502 -30 0.427 1 94.81 98 PRO A N 1
ATOM 761 C CA . PRO A 1 98 ? -1.067 -30.906 -0.576 1 94.81 98 PRO A CA 1
ATOM 762 C C . PRO A 1 98 ? -2.484 -31.359 -0.231 1 94.81 98 PRO A C 1
ATOM 764 O O . PRO A 1 98 ? -3.105 -32.094 -1.001 1 94.81 98 PRO A O 1
ATOM 767 N N . THR A 1 99 ? -3.07 -30.922 0.936 1 95.56 99 THR A N 1
ATOM 768 C CA . THR A 1 99 ? -4.445 -31.203 1.327 1 95.56 99 THR A CA 1
ATOM 769 C C . THR A 1 99 ? -5.207 -29.922 1.61 1 95.56 99 THR A C 1
ATOM 771 O O . THR A 1 99 ? -4.793 -29.109 2.451 1 95.56 99 THR A O 1
ATOM 774 N N . PRO A 1 100 ? -6.426 -29.734 1.029 1 98.25 100 PRO A N 1
ATOM 775 C CA . PRO A 1 100 ? -7.055 -30.547 -0.019 1 98.25 100 PRO A CA 1
ATOM 776 C C . PRO A 1 100 ? -6.227 -30.594 -1.304 1 98.25 100 PRO A C 1
ATOM 778 O O . PRO A 1 100 ? -5.414 -29.703 -1.55 1 98.25 100 PRO A O 1
ATOM 781 N N . PRO A 1 101 ? -6.359 -31.625 -2.045 1 98.19 101 PRO A N 1
ATOM 782 C CA . PRO A 1 101 ? -5.477 -31.797 -3.203 1 98.19 101 PRO A CA 1
ATOM 783 C C . PRO A 1 101 ? -5.789 -30.812 -4.332 1 98.19 101 PRO A C 1
ATOM 785 O O . PRO A 1 101 ? -6.949 -30.672 -4.727 1 98.19 101 PRO A O 1
ATOM 788 N N . MET A 1 102 ? -4.816 -30.156 -4.793 1 98.62 102 MET A N 1
ATOM 789 C CA . MET A 1 102 ? -4.914 -29.344 -6 1 98.62 102 MET A CA 1
ATOM 790 C C . MET A 1 102 ? -4.766 -30.203 -7.25 1 98.62 102 MET A C 1
ATOM 792 O O . MET A 1 102 ? -3.824 -30.984 -7.359 1 98.62 102 MET A O 1
ATOM 796 N N . ARG A 1 103 ? -5.617 -30.094 -8.148 1 98.31 103 ARG A N 1
ATOM 797 C CA . ARG A 1 103 ? -5.59 -30.969 -9.328 1 98.31 103 ARG A CA 1
ATOM 798 C C . ARG A 1 103 ? -4.887 -30.281 -10.492 1 98.31 103 ARG A C 1
ATOM 800 O O . ARG A 1 103 ? -3.934 -30.828 -11.055 1 98.31 103 ARG A O 1
ATOM 807 N N . THR A 1 104 ? -5.359 -29.141 -10.891 1 98.56 104 THR A N 1
ATOM 808 C CA . THR A 1 104 ? -4.773 -28.344 -11.961 1 98.56 104 THR A CA 1
ATOM 809 C C . THR A 1 104 ? -4.41 -26.953 -11.453 1 98.56 104 THR A C 1
ATOM 811 O O . THR A 1 104 ? -5.219 -26.297 -10.789 1 98.56 104 THR A O 1
ATOM 814 N N . LEU A 1 105 ? -3.201 -26.5 -11.703 1 98.94 105 LEU A N 1
ATOM 815 C CA . LEU A 1 105 ? -2.766 -25.125 -11.438 1 98.94 105 LEU A CA 1
ATOM 816 C C . LEU A 1 105 ? -2.49 -24.391 -12.742 1 98.94 105 LEU A C 1
ATOM 818 O O . LEU A 1 105 ? -1.645 -24.797 -13.531 1 98.94 105 LEU A O 1
ATOM 822 N N . ILE A 1 106 ? -3.23 -23.391 -12.961 1 98.94 106 ILE A N 1
ATOM 823 C CA . ILE A 1 106 ? -3 -22.5 -14.078 1 98.94 106 ILE A CA 1
ATOM 824 C C . ILE A 1 106 ? -2.373 -21.203 -13.586 1 98.94 106 ILE A C 1
ATOM 826 O O . ILE A 1 106 ? -2.969 -20.484 -12.773 1 98.94 106 ILE A O 1
ATOM 830 N N . SER A 1 107 ? -1.185 -20.906 -13.992 1 98.94 107 SER A N 1
ATOM 831 C CA . SER A 1 107 ? -0.49 -19.656 -13.672 1 98.94 107 SER A CA 1
ATOM 832 C C . SER A 1 107 ? -0.509 -18.703 -14.859 1 98.94 107 SER A C 1
ATOM 834 O O . SER A 1 107 ? 0.048 -19 -15.914 1 98.94 107 SER A O 1
ATOM 836 N N . LEU A 1 108 ? -1.179 -17.578 -14.688 1 98.81 108 LEU A N 1
ATOM 837 C CA . LEU A 1 108 ? -1.239 -16.547 -15.727 1 98.81 108 LEU A CA 1
ATOM 838 C C . LEU A 1 108 ? -0.224 -15.445 -15.453 1 98.81 108 LEU A C 1
ATOM 840 O O . LEU A 1 108 ? -0.45 -14.586 -14.602 1 98.81 108 LEU A O 1
ATOM 844 N N . GLY A 1 109 ? 0.856 -15.469 -16.219 1 98.5 109 GLY A N 1
ATOM 845 C CA . GLY A 1 109 ? 1.852 -14.414 -16.109 1 98.5 109 GLY A CA 1
ATOM 846 C C . GLY A 1 109 ? 2.639 -14.461 -14.812 1 98.5 109 GLY A C 1
ATOM 847 O O . GLY A 1 109 ? 3.123 -13.43 -14.336 1 98.5 109 GLY A O 1
ATOM 848 N N . GLY A 1 110 ? 2.727 -15.594 -14.164 1 98.69 110 GLY A N 1
ATOM 849 C CA . GLY A 1 110 ? 3.457 -15.727 -12.914 1 98.69 110 GLY A CA 1
ATOM 850 C C . GLY A 1 110 ? 4.961 -15.727 -13.094 1 98.69 110 GLY A C 1
ATOM 851 O O . GLY A 1 110 ? 5.473 -16.297 -14.062 1 98.69 110 GLY A O 1
ATOM 852 N N . GLN A 1 111 ? 5.711 -15.102 -12.195 1 98.38 111 GLN A N 1
ATOM 853 C CA . GLN A 1 111 ? 7.164 -15.023 -12.289 1 98.38 111 GLN A CA 1
ATOM 854 C C . GLN A 1 111 ? 7.824 -16.141 -11.477 1 98.38 111 GLN A C 1
ATOM 856 O O . GLN A 1 111 ? 8.391 -15.875 -10.406 1 98.38 111 GLN A O 1
ATOM 861 N N . HIS A 1 112 ? 7.992 -17.297 -12 1 98.88 112 HIS A N 1
ATOM 862 C CA . HIS A 1 112 ? 8.344 -18.516 -11.266 1 98.88 112 HIS A CA 1
ATOM 863 C C . HIS A 1 112 ? 9.844 -18.594 -11.031 1 98.88 112 HIS A C 1
ATOM 865 O O . HIS A 1 112 ? 10.305 -19.391 -10.211 1 98.88 112 HIS A O 1
ATOM 871 N N . GLN A 1 113 ? 10.633 -17.828 -11.75 1 98.5 113 GLN A N 1
ATOM 872 C CA . GLN A 1 113 ? 12.039 -17.672 -11.398 1 98.5 113 GLN A CA 1
ATOM 873 C C . GLN A 1 113 ? 12.359 -16.234 -10.992 1 98.5 113 GLN A C 1
ATOM 875 O O . GLN A 1 113 ? 13.523 -15.844 -10.969 1 98.5 113 GLN A O 1
ATOM 880 N N . GLY A 1 114 ? 11.305 -15.453 -10.758 1 97.88 114 GLY A N 1
ATOM 881 C CA . GLY A 1 114 ? 11.469 -14.102 -10.234 1 97.88 114 GLY A CA 1
ATOM 882 C C . GLY A 1 114 ? 11.523 -13.047 -11.32 1 97.88 114 GLY A C 1
ATOM 883 O O . GLY A 1 114 ? 11.141 -13.305 -12.469 1 97.88 114 GLY A O 1
ATOM 884 N N . ILE A 1 115 ? 11.836 -11.859 -10.938 1 96.88 115 ILE A N 1
ATOM 885 C CA . ILE A 1 115 ? 11.93 -10.719 -11.844 1 96.88 115 ILE A CA 1
ATOM 886 C C . ILE A 1 115 ? 13.258 -10 -11.625 1 96.88 115 ILE A C 1
ATOM 888 O O . ILE A 1 115 ? 13.859 -10.102 -10.555 1 96.88 115 ILE A O 1
ATOM 892 N N . PHE A 1 116 ? 13.719 -9.406 -12.578 1 95.62 116 PHE A N 1
ATOM 893 C CA . PHE A 1 116 ? 14.898 -8.555 -12.523 1 95.62 116 PHE A CA 1
ATOM 894 C C . PHE A 1 116 ? 14.836 -7.473 -13.602 1 95.62 116 PHE A C 1
ATOM 896 O O . PHE A 1 116 ? 14.555 -7.766 -14.766 1 95.62 116 PHE A O 1
ATOM 903 N N . GLY A 1 117 ? 15.07 -6.262 -13.164 1 83.44 117 GLY A N 1
ATOM 904 C CA . GLY A 1 117 ? 15.039 -5.125 -14.062 1 83.44 117 GLY A CA 1
ATOM 905 C C . GLY A 1 117 ? 14.062 -4.047 -13.633 1 83.44 117 GLY A C 1
ATOM 906 O O . GLY A 1 117 ? 13.438 -4.152 -12.578 1 83.44 117 GLY A O 1
ATOM 907 N N . LEU A 1 118 ? 14.062 -2.947 -14.414 1 67.44 118 LEU A N 1
ATOM 908 C CA . LEU A 1 118 ? 13.211 -1.814 -14.062 1 67.44 118 LEU A CA 1
ATOM 909 C C . LEU A 1 118 ? 11.742 -2.127 -14.336 1 67.44 118 LEU A C 1
ATOM 911 O O . LEU A 1 118 ? 11.328 -2.221 -15.5 1 67.44 118 LEU A O 1
ATOM 915 N N . PRO A 1 119 ? 11.055 -2.336 -13.359 1 64.62 119 PRO A N 1
ATOM 916 C CA . PRO A 1 119 ? 9.672 -2.748 -13.617 1 64.62 119 PRO A CA 1
ATOM 917 C C . PRO A 1 119 ? 8.789 -1.585 -14.047 1 64.62 119 PRO A C 1
ATOM 919 O O . PRO A 1 119 ? 9.07 -0.429 -13.719 1 64.62 119 PRO A O 1
ATOM 922 N N . LYS A 1 120 ? 7.988 -1.773 -15.039 1 74 120 LYS A N 1
ATOM 923 C CA . LYS A 1 120 ? 6.82 -0.903 -15.133 1 74 120 LYS A CA 1
ATOM 924 C C . LYS A 1 120 ? 5.852 -1.151 -13.984 1 74 120 LYS A C 1
ATOM 926 O O . LYS A 1 120 ? 5.676 -2.293 -13.547 1 74 120 LYS A O 1
ATOM 931 N N . CYS A 1 121 ? 5.453 -0.153 -13.328 1 72.31 121 CYS A N 1
ATOM 932 C CA . CYS A 1 121 ? 4.543 -0.247 -12.195 1 72.31 121 CYS A CA 1
ATOM 933 C C . CYS A 1 121 ? 3.119 0.11 -12.609 1 72.31 121 CYS A C 1
ATOM 935 O O . CYS A 1 121 ? 2.746 1.284 -12.617 1 72.31 121 CYS A O 1
ATOM 937 N N . PRO A 1 122 ? 2.426 -0.986 -12.914 1 60.97 122 PRO A N 1
ATOM 938 C CA . PRO A 1 122 ? 1.103 -0.682 -13.469 1 60.97 122 PRO A CA 1
ATOM 939 C C . PRO A 1 122 ? 0.16 -0.069 -12.43 1 60.97 122 PRO A C 1
ATOM 941 O O . PRO A 1 122 ? -0.861 0.521 -12.797 1 60.97 122 PRO A O 1
ATOM 944 N N . THR A 1 123 ? 0.487 -0.094 -11.25 1 66.25 123 THR A N 1
ATOM 945 C CA . THR A 1 123 ? -0.448 0.333 -10.211 1 66.25 123 THR A CA 1
ATOM 946 C C . THR A 1 123 ? 0.033 1.618 -9.547 1 66.25 123 THR A C 1
ATOM 948 O O . THR A 1 123 ? -0.747 2.316 -8.898 1 66.25 123 THR A O 1
ATOM 951 N N . LEU A 1 124 ? 1.335 1.94 -9.75 1 68.31 124 LEU A N 1
ATOM 952 C CA . LEU A 1 124 ? 1.953 3.064 -9.055 1 68.31 124 LEU A CA 1
ATOM 953 C C . LEU A 1 124 ? 2.307 4.18 -10.031 1 68.31 124 LEU A C 1
ATOM 955 O O . LEU A 1 124 ? 2.648 3.916 -11.188 1 68.31 124 LEU A O 1
ATOM 959 N N . LYS A 1 125 ? 2.248 5.406 -9.516 1 70.06 125 LYS A N 1
ATOM 960 C CA . LYS A 1 125 ? 2.719 6.543 -10.305 1 70.06 125 LYS A CA 1
ATOM 961 C C . LYS A 1 125 ? 4.238 6.52 -10.445 1 70.06 125 LYS A C 1
ATOM 963 O O . LYS A 1 125 ? 4.922 5.762 -9.75 1 70.06 125 LYS A O 1
ATOM 968 N N . GLN A 1 126 ? 4.684 7.355 -11.344 1 74.06 126 GLN A N 1
ATOM 969 C CA . GLN A 1 126 ? 6.07 7.305 -11.805 1 74.06 126 GLN A CA 1
ATOM 970 C C . GLN A 1 126 ? 7.043 7.434 -10.633 1 74.06 126 GLN A C 1
ATOM 972 O O . GLN A 1 126 ? 7.949 6.613 -10.477 1 74.06 126 GLN A O 1
ATOM 977 N N . ARG A 1 127 ? 6.863 8.352 -9.719 1 73.12 127 ARG A N 1
ATOM 978 C CA . ARG A 1 127 ? 7.809 8.586 -8.633 1 73.12 127 ARG A CA 1
ATOM 979 C C . ARG A 1 127 ? 7.812 7.418 -7.648 1 73.12 127 ARG A C 1
ATOM 981 O O . ARG A 1 127 ? 8.875 6.977 -7.207 1 73.12 127 ARG A O 1
ATOM 988 N N . SER A 1 128 ? 6.602 6.883 -7.34 1 76.44 128 SER A N 1
ATOM 989 C CA . SER A 1 128 ? 6.508 5.734 -6.449 1 76.44 128 SER A CA 1
ATOM 990 C C . SER A 1 128 ? 7.129 4.492 -7.078 1 76.44 128 SER A C 1
ATOM 992 O O . SER A 1 128 ? 7.816 3.725 -6.398 1 76.44 128 SER A O 1
ATOM 994 N N . CYS A 1 129 ? 6.934 4.352 -8.352 1 78.5 129 CYS A N 1
ATOM 995 C CA . CYS A 1 129 ? 7.531 3.24 -9.078 1 78.5 129 CYS A CA 1
ATOM 996 C C . CYS A 1 129 ? 9.055 3.33 -9.07 1 78.5 129 CYS A C 1
ATOM 998 O O . CYS A 1 129 ? 9.734 2.326 -8.859 1 78.5 129 CYS A O 1
ATOM 1000 N N . GLU A 1 130 ? 9.539 4.535 -9.297 1 79.56 130 GLU A N 1
ATOM 1001 C CA . GLU A 1 130 ? 10.984 4.742 -9.281 1 79.56 130 GLU A CA 1
ATOM 1002 C C . GLU A 1 130 ? 11.578 4.391 -7.922 1 79.56 130 GLU A C 1
ATOM 1004 O O . GLU A 1 130 ? 12.641 3.766 -7.848 1 79.56 130 GLU A O 1
ATOM 1009 N N . TYR A 1 131 ? 10.969 4.672 -6.887 1 79.94 131 TYR A N 1
ATOM 1010 C CA . TYR A 1 131 ? 11.438 4.383 -5.535 1 79.94 131 TYR A CA 1
ATOM 1011 C C . TYR A 1 131 ? 11.492 2.881 -5.289 1 79.94 131 TYR A C 1
ATOM 1013 O O . TYR A 1 131 ? 12.516 2.357 -4.836 1 79.94 131 TYR A O 1
ATOM 1021 N N . ILE A 1 132 ? 10.398 2.229 -5.559 1 81.5 132 ILE A N 1
ATOM 1022 C CA . ILE A 1 132 ? 10.344 0.788 -5.332 1 81.5 132 ILE A CA 1
ATOM 1023 C C . ILE A 1 132 ? 11.414 0.092 -6.172 1 81.5 132 ILE A C 1
ATOM 1025 O O . ILE A 1 132 ? 12.07 -0.837 -5.703 1 81.5 132 ILE A O 1
ATOM 1029 N N . SER A 1 133 ? 11.57 0.641 -7.352 1 83.81 133 SER A N 1
ATOM 1030 C CA . SER A 1 133 ? 12.609 0.093 -8.219 1 83.81 133 SER A CA 1
ATOM 1031 C C . SER A 1 133 ? 13.992 0.255 -7.605 1 83.81 133 SER A C 1
ATOM 1033 O O . SER A 1 133 ? 14.805 -0.672 -7.641 1 83.81 133 SER A O 1
ATOM 1035 N N . GLN A 1 134 ? 14.25 1.448 -7.07 1 84.12 134 GLN A N 1
ATOM 1036 C CA . GLN A 1 134 ? 15.531 1.694 -6.426 1 84.12 134 GLN A CA 1
ATOM 1037 C C . GLN A 1 134 ? 15.727 0.786 -5.215 1 84.12 134 GLN A C 1
ATOM 1039 O O . GLN A 1 134 ? 16.812 0.235 -5.008 1 84.12 134 GLN A O 1
ATOM 1044 N N . LEU A 1 135 ? 14.727 0.688 -4.484 1 86.81 135 LEU A N 1
ATOM 1045 C CA . LEU A 1 135 ? 14.789 -0.173 -3.307 1 86.81 135 LEU A CA 1
ATOM 1046 C C . LEU A 1 135 ? 15.094 -1.612 -3.701 1 86.81 135 LEU A C 1
ATOM 1048 O O . LEU A 1 135 ? 15.953 -2.258 -3.09 1 86.81 135 LEU A O 1
ATOM 1052 N N . LEU A 1 136 ? 14.445 -2.113 -4.699 1 89.06 136 LEU A N 1
ATOM 1053 C CA . LEU A 1 136 ? 14.641 -3.484 -5.156 1 89.06 136 LEU A CA 1
ATOM 1054 C C . LEU A 1 136 ? 16.047 -3.672 -5.73 1 89.06 136 LEU A C 1
ATOM 1056 O O . LEU A 1 136 ? 16.688 -4.699 -5.496 1 89.06 136 LEU A O 1
ATOM 1060 N N . ASN A 1 137 ? 16.516 -2.643 -6.391 1 87.06 137 ASN A N 1
ATOM 1061 C CA . ASN A 1 137 ? 17.828 -2.74 -7.023 1 87.06 137 ASN A CA 1
ATOM 1062 C C . ASN A 1 137 ? 18.953 -2.711 -5.996 1 87.06 137 ASN A C 1
ATOM 1064 O O . ASN A 1 137 ? 19.969 -3.385 -6.164 1 87.06 137 ASN A O 1
ATOM 1068 N N . TYR A 1 138 ? 18.719 -2.008 -4.898 1 88.44 138 TYR A N 1
ATOM 1069 C CA . TYR A 1 138 ? 19.859 -1.747 -4.031 1 88.44 138 TYR A CA 1
ATOM 1070 C C . TYR A 1 138 ? 19.719 -2.49 -2.709 1 88.44 138 TYR A C 1
ATOM 1072 O O . TYR A 1 138 ? 20.719 -2.762 -2.035 1 88.44 138 TYR A O 1
ATOM 1080 N N . ALA A 1 139 ? 18.469 -2.879 -2.402 1 92.56 139 ALA A N 1
ATOM 1081 C CA . ALA A 1 139 ? 18.297 -3.359 -1.034 1 92.56 139 ALA A CA 1
ATOM 1082 C C . ALA A 1 139 ? 17.344 -4.555 -0.986 1 92.56 139 ALA A C 1
ATOM 1084 O O . ALA A 1 139 ? 16.781 -4.863 0.065 1 92.56 139 ALA A O 1
ATOM 1085 N N . ALA A 1 140 ? 17.141 -5.195 -2.074 1 94.06 140 ALA A N 1
ATOM 1086 C CA . ALA A 1 140 ? 16.141 -6.254 -2.164 1 94.06 140 ALA A CA 1
ATOM 1087 C C . ALA A 1 140 ? 16.422 -7.355 -1.146 1 94.06 140 ALA A C 1
ATOM 1089 O O . ALA A 1 140 ? 15.484 -8.008 -0.659 1 94.06 140 ALA A O 1
ATOM 1090 N N . TYR A 1 141 ? 17.688 -7.559 -0.778 1 96.62 141 TYR A N 1
ATOM 1091 C CA . TYR A 1 141 ? 18.031 -8.742 0.013 1 96.62 141 TYR A CA 1
ATOM 1092 C C . TYR A 1 141 ? 18.297 -8.367 1.466 1 96.62 141 TYR A C 1
ATOM 1094 O O . TYR A 1 141 ? 18.672 -9.211 2.273 1 96.62 141 TYR A O 1
ATOM 1102 N N . GLU A 1 142 ? 18.094 -7.094 1.77 1 95.62 142 GLU A N 1
ATOM 1103 C CA . GLU A 1 142 ? 18.062 -6.738 3.186 1 95.62 142 GLU A CA 1
ATOM 1104 C C . GLU A 1 142 ? 16.891 -7.41 3.9 1 95.62 142 GLU A C 1
ATOM 1106 O O . GLU A 1 142 ? 15.805 -7.531 3.34 1 95.62 142 GLU A O 1
ATOM 1111 N N . ASP A 1 143 ? 17.125 -7.805 5.188 1 95.56 143 ASP A N 1
ATOM 1112 C CA . ASP A 1 143 ? 16.125 -8.562 5.938 1 95.56 143 ASP A CA 1
ATOM 1113 C C . ASP A 1 143 ? 14.805 -7.812 6.008 1 95.56 143 ASP A C 1
ATOM 1115 O O . ASP A 1 143 ? 13.742 -8.383 5.75 1 95.56 143 ASP A O 1
ATOM 1119 N N . TRP A 1 144 ? 14.875 -6.566 6.285 1 92.62 144 TRP A N 1
ATOM 1120 C CA . TRP A 1 144 ? 13.641 -5.801 6.461 1 92.62 144 TRP A CA 1
ATOM 1121 C C . TRP A 1 144 ? 12.914 -5.637 5.133 1 92.62 144 TRP A C 1
ATOM 1123 O O . TRP A 1 144 ? 11.68 -5.641 5.094 1 92.62 144 TRP A O 1
ATOM 1133 N N . VAL A 1 145 ? 13.586 -5.496 4.004 1 95.44 145 VAL A N 1
ATOM 1134 C CA . VAL A 1 145 ? 12.945 -5.383 2.699 1 95.44 145 VAL A CA 1
ATOM 1135 C C . VAL A 1 145 ? 12.281 -6.711 2.334 1 95.44 145 VAL A C 1
ATOM 1137 O O . VAL A 1 145 ? 11.141 -6.738 1.878 1 95.44 145 VAL A O 1
ATOM 1140 N N . GLN A 1 146 ? 13.008 -7.848 2.613 1 97.56 146 GLN A N 1
ATOM 1141 C CA . GLN A 1 146 ? 12.469 -9.18 2.357 1 97.56 146 GLN A CA 1
ATOM 1142 C C . GLN A 1 146 ? 11.211 -9.43 3.178 1 97.56 146 GLN A C 1
ATOM 1144 O O . GLN A 1 146 ? 10.25 -10.031 2.686 1 97.56 146 GLN A O 1
ATOM 1149 N N . GLN A 1 147 ? 11.18 -8.875 4.348 1 96.44 147 GLN A N 1
ATOM 1150 C CA . GLN A 1 147 ? 10.078 -9.172 5.262 1 96.44 147 GLN A CA 1
ATOM 1151 C C . GLN A 1 147 ? 8.883 -8.266 4.996 1 96.44 147 GLN A C 1
ATOM 1153 O O . GLN A 1 147 ? 7.734 -8.656 5.23 1 96.44 147 GLN A O 1
ATOM 1158 N N . GLN A 1 148 ? 9.148 -7.086 4.379 1 95.06 148 GLN A N 1
ATOM 1159 C CA . GLN A 1 148 ? 8.086 -6.086 4.402 1 95.06 148 GLN A CA 1
ATOM 1160 C C . GLN A 1 148 ? 7.578 -5.785 2.996 1 95.06 148 GLN A C 1
ATOM 1162 O O . GLN A 1 148 ? 6.527 -5.16 2.828 1 95.06 148 GLN A O 1
ATOM 1167 N N . LEU A 1 149 ? 8.25 -6.168 2 1 95.38 149 LEU A N 1
ATOM 1168 C CA . LEU A 1 149 ? 7.855 -5.906 0.621 1 95.38 149 LEU A CA 1
ATOM 1169 C C . LEU A 1 149 ? 7.762 -7.207 -0.17 1 95.38 149 LEU A C 1
ATOM 1171 O O . LEU A 1 149 ? 8.781 -7.863 -0.418 1 95.38 149 LEU A O 1
ATOM 1175 N N . VAL A 1 150 ? 6.621 -7.504 -0.592 1 96.81 150 VAL A N 1
ATOM 1176 C CA . VAL A 1 150 ? 6.359 -8.766 -1.281 1 96.81 150 VAL A CA 1
ATOM 1177 C C . VAL A 1 150 ? 7.234 -8.859 -2.527 1 96.81 150 VAL A C 1
ATOM 1179 O O . VAL A 1 150 ? 7.836 -9.906 -2.791 1 96.81 150 VAL A O 1
ATOM 1182 N N . GLN A 1 151 ? 7.387 -7.777 -3.285 1 95 151 GLN A N 1
ATOM 1183 C CA . GLN A 1 151 ? 8.102 -7.758 -4.559 1 95 151 GLN A CA 1
ATOM 1184 C C . GLN A 1 151 ? 9.586 -8.07 -4.359 1 95 151 GLN A C 1
ATOM 1186 O O . GLN A 1 151 ? 10.242 -8.586 -5.266 1 95 151 GLN A O 1
ATOM 1191 N N . ALA A 1 152 ? 10.086 -7.863 -3.182 1 96.75 152 ALA A N 1
ATOM 1192 C CA . ALA A 1 152 ? 11.484 -8.164 -2.885 1 96.75 152 ALA A CA 1
ATOM 1193 C C . ALA A 1 152 ? 11.703 -9.672 -2.764 1 96.75 152 ALA A C 1
ATOM 1195 O O . ALA A 1 152 ? 12.805 -10.172 -3.025 1 96.75 152 ALA A O 1
ATOM 1196 N N . THR A 1 153 ? 10.664 -10.406 -2.457 1 98.25 153 THR A N 1
ATOM 1197 C CA . THR A 1 153 ? 10.805 -11.828 -2.15 1 98.25 153 THR A CA 1
ATOM 1198 C C . THR A 1 153 ? 10.938 -12.648 -3.43 1 98.25 153 THR A C 1
ATOM 1200 O O . THR A 1 153 ? 11.328 -13.812 -3.387 1 98.25 153 THR A O 1
ATOM 1203 N N . TYR A 1 154 ? 10.656 -12.055 -4.543 1 97.69 154 TYR A N 1
ATOM 1204 C CA . TYR A 1 154 ? 10.875 -12.758 -5.797 1 97.69 154 TYR A CA 1
ATOM 1205 C C . TYR A 1 154 ? 11.75 -11.938 -6.738 1 97.69 154 TYR A C 1
ATOM 1207 O O . TYR A 1 154 ? 11.727 -12.148 -7.953 1 97.69 154 TYR A O 1
ATOM 1215 N N . TRP A 1 155 ? 12.453 -10.961 -6.137 1 96.75 155 TRP A N 1
ATOM 1216 C CA . TRP A 1 155 ? 13.547 -10.312 -6.859 1 96.75 155 TRP A CA 1
ATOM 1217 C C . TRP A 1 155 ? 14.711 -11.273 -7.066 1 96.75 155 TRP A C 1
ATOM 1219 O O . TRP A 1 155 ? 15.25 -11.82 -6.102 1 96.75 155 TRP A O 1
ATOM 1229 N N . HIS A 1 156 ? 15.023 -11.555 -8.281 1 97.56 156 HIS A N 1
ATOM 1230 C CA . HIS A 1 156 ? 16.094 -12.477 -8.648 1 97.56 156 HIS A CA 1
ATOM 1231 C C . HIS A 1 156 ? 17.188 -11.766 -9.438 1 97.56 156 HIS A C 1
ATOM 1233 O O . HIS A 1 156 ? 17.094 -11.648 -10.664 1 97.56 156 HIS A O 1
ATOM 1239 N N . ASP A 1 157 ? 18.266 -11.398 -8.758 1 96.44 157 ASP A N 1
ATOM 1240 C CA . ASP A 1 157 ? 19.375 -10.688 -9.383 1 96.44 157 ASP A CA 1
ATOM 1241 C C . ASP A 1 157 ? 20.391 -11.664 -9.977 1 96.44 157 ASP A C 1
ATOM 1243 O O . ASP A 1 157 ? 21.172 -12.273 -9.25 1 96.44 157 ASP A O 1
ATOM 1247 N N . PRO A 1 158 ? 20.391 -11.797 -11.289 1 96.69 158 PRO A N 1
ATOM 1248 C CA . PRO A 1 158 ? 21.297 -12.773 -11.898 1 96.69 158 PRO A CA 1
ATOM 1249 C C . PRO A 1 158 ? 22.766 -12.375 -11.773 1 96.69 158 PRO A C 1
ATOM 1251 O O . PRO A 1 158 ? 23.656 -13.195 -12.008 1 96.69 158 PRO A O 1
ATOM 1254 N N . LEU A 1 159 ? 23.031 -11.133 -11.445 1 96.19 159 LEU A N 1
ATOM 1255 C CA . LEU A 1 159 ? 24.391 -10.648 -11.281 1 96.19 159 LEU A CA 1
ATOM 1256 C C . LEU A 1 159 ? 24.922 -10.992 -9.898 1 96.19 159 LEU A C 1
ATOM 1258 O O . LEU A 1 159 ? 26.141 -10.938 -9.664 1 96.19 159 LEU A O 1
ATOM 1262 N N . HIS A 1 160 ? 24.047 -11.328 -8.984 1 96 160 HIS A N 1
ATOM 1263 C CA . HIS A 1 160 ? 24.406 -11.711 -7.625 1 96 160 HIS A CA 1
ATOM 1264 C C . HIS A 1 160 ? 23.641 -12.953 -7.184 1 96 160 HIS A C 1
ATOM 1266 O O . HIS A 1 160 ? 22.906 -12.922 -6.191 1 96 160 HIS A O 1
ATOM 1272 N N . GLU A 1 161 ? 23.859 -14.055 -7.82 1 96.31 161 GLU A N 1
ATOM 1273 C CA . GLU A 1 161 ? 23.141 -15.305 -7.633 1 96.31 161 GLU A CA 1
ATOM 1274 C C . GLU A 1 161 ? 23.312 -15.828 -6.207 1 96.31 161 GLU A C 1
ATOM 1276 O O . GLU A 1 161 ? 22.359 -16.328 -5.609 1 96.31 161 GLU A O 1
ATOM 1281 N N . SER A 1 162 ? 24.516 -15.773 -5.672 1 96.12 162 SER A N 1
ATOM 1282 C CA . SER A 1 162 ? 24.766 -16.266 -4.324 1 96.12 162 SER A CA 1
ATOM 1283 C C . SER A 1 162 ? 23.969 -15.484 -3.287 1 96.12 162 SER A C 1
ATOM 1285 O O . SER A 1 162 ? 23.375 -16.078 -2.377 1 96.12 162 SER A O 1
ATOM 1287 N N . LYS A 1 163 ? 24.016 -14.164 -3.428 1 96.38 163 LYS A N 1
ATOM 1288 C CA . LYS A 1 163 ? 23.25 -13.32 -2.516 1 96.38 163 LYS A CA 1
ATOM 1289 C C . LYS A 1 163 ? 21.75 -13.625 -2.605 1 96.38 163 LYS A C 1
ATOM 1291 O O . LYS A 1 163 ? 21.078 -13.734 -1.582 1 96.38 163 LYS A O 1
ATOM 1296 N N . TYR A 1 164 ? 21.281 -13.758 -3.814 1 97.31 164 TYR A N 1
ATOM 1297 C CA . TYR A 1 164 ? 19.891 -14.133 -4.043 1 97.31 164 TYR A CA 1
ATOM 1298 C C . TYR A 1 164 ? 19.562 -15.445 -3.332 1 97.31 164 TYR A C 1
ATOM 1300 O O . TYR A 1 164 ? 18.609 -15.5 -2.547 1 97.31 164 TYR A O 1
ATOM 1308 N N . ARG A 1 165 ? 20.297 -16.469 -3.561 1 96.88 165 ARG A N 1
ATOM 1309 C CA . ARG A 1 165 ? 20.031 -17.797 -3.02 1 96.88 165 ARG A CA 1
ATOM 1310 C C . ARG A 1 165 ? 20.031 -17.781 -1.494 1 96.88 165 ARG A C 1
ATOM 1312 O O . ARG A 1 165 ? 19.188 -18.422 -0.857 1 96.88 165 ARG A O 1
ATOM 1319 N N . LEU A 1 166 ? 20.922 -17.031 -0.917 1 96.75 166 LEU A N 1
ATOM 1320 C CA . LEU A 1 166 ? 21.141 -17.062 0.526 1 96.75 166 LEU A CA 1
ATOM 1321 C C . LEU A 1 166 ? 20.141 -16.156 1.24 1 96.75 166 LEU A C 1
ATOM 1323 O O . LEU A 1 166 ? 19.75 -16.438 2.375 1 96.75 166 LEU A O 1
ATOM 1327 N N . GLN A 1 167 ? 19.672 -15.109 0.503 1 97.12 167 GLN A N 1
ATOM 1328 C CA . GLN A 1 167 ? 18.984 -14.078 1.266 1 97.12 167 GLN A CA 1
ATOM 1329 C C . GLN A 1 167 ? 17.547 -13.922 0.801 1 97.12 167 GLN A C 1
ATOM 1331 O O . GLN A 1 167 ? 16.734 -13.266 1.465 1 97.12 167 GLN A O 1
ATOM 1336 N N . SER A 1 168 ? 17.156 -14.484 -0.344 1 97.5 168 SER A N 1
ATOM 1337 C CA . SER A 1 168 ? 15.742 -14.508 -0.721 1 97.5 168 SER A CA 1
ATOM 1338 C C . SER A 1 168 ? 14.922 -15.312 0.278 1 97.5 168 SER A C 1
ATOM 1340 O O . SER A 1 168 ? 15.203 -16.484 0.521 1 97.5 168 SER A O 1
ATOM 1342 N N . SER A 1 169 ? 13.883 -14.734 0.787 1 98.19 169 SER A N 1
ATOM 1343 C CA . SER A 1 169 ? 13.164 -15.352 1.891 1 98.19 169 SER A CA 1
ATOM 1344 C C . SER A 1 169 ? 11.969 -16.156 1.387 1 98.19 169 SER A C 1
ATOM 1346 O O . SER A 1 169 ? 11.258 -16.781 2.174 1 98.19 169 SER A O 1
ATOM 1348 N N . PHE A 1 170 ? 11.742 -16.172 0.044 1 98.62 170 PHE A N 1
ATOM 1349 C CA . PHE A 1 170 ? 10.586 -16.906 -0.458 1 98.62 170 PHE A CA 1
ATOM 1350 C C . PHE A 1 170 ? 10.93 -17.656 -1.739 1 98.62 170 PHE A C 1
ATOM 1352 O O . PHE A 1 170 ? 10.922 -18.891 -1.765 1 98.62 170 PHE A O 1
ATOM 1359 N N . LEU A 1 171 ? 11.367 -16.953 -2.789 1 98.56 171 LEU A N 1
ATOM 1360 C CA . LEU A 1 171 ? 11.555 -17.562 -4.105 1 98.56 171 LEU A CA 1
ATOM 1361 C C . LEU A 1 171 ? 12.617 -18.641 -4.059 1 98.56 171 LEU A C 1
ATOM 1363 O O . LEU A 1 171 ? 12.422 -19.734 -4.59 1 98.56 171 LEU A O 1
ATOM 1367 N N . ALA A 1 172 ? 13.734 -18.344 -3.438 1 98.12 172 ALA A N 1
ATOM 1368 C CA . ALA A 1 172 ? 14.812 -19.328 -3.379 1 98.12 172 ALA A CA 1
ATOM 1369 C C . ALA A 1 172 ? 14.352 -20.594 -2.676 1 98.12 172 ALA A C 1
ATOM 1371 O O . ALA A 1 172 ? 14.781 -21.703 -3.033 1 98.12 172 ALA A O 1
ATOM 1372 N N . ASP A 1 173 ? 13.508 -20.391 -1.709 1 98.25 173 ASP A N 1
ATOM 1373 C CA . ASP A 1 173 ? 12.984 -21.547 -0.977 1 98.25 173 ASP A CA 1
ATOM 1374 C C . ASP A 1 173 ? 12.07 -22.391 -1.861 1 98.25 173 ASP A C 1
ATOM 1376 O O . ASP A 1 173 ? 12.328 -23.578 -2.074 1 98.25 173 ASP A O 1
ATOM 1380 N N . ILE A 1 174 ? 11.094 -21.797 -2.488 1 98.56 174 ILE A N 1
ATOM 1381 C CA . ILE A 1 174 ? 10.109 -22.578 -3.213 1 98.56 174 ILE A CA 1
ATOM 1382 C C . ILE A 1 174 ? 10.711 -23.094 -4.516 1 98.56 174 ILE A C 1
ATOM 1384 O O . ILE A 1 174 ? 10.156 -24 -5.152 1 98.56 174 ILE A O 1
ATOM 1388 N N . ASN A 1 175 ? 11.828 -22.531 -4.918 1 98.44 175 ASN A N 1
ATOM 1389 C CA . ASN A 1 175 ? 12.539 -23.031 -6.09 1 98.44 175 ASN A CA 1
ATOM 1390 C C . ASN A 1 175 ? 13.594 -24.062 -5.703 1 98.44 175 ASN A C 1
ATOM 1392 O O . ASN A 1 175 ? 14.328 -24.562 -6.559 1 98.44 175 ASN A O 1
ATOM 1396 N N . ASN A 1 176 ? 13.703 -24.406 -4.398 1 98.06 176 ASN A N 1
ATOM 1397 C CA . ASN A 1 176 ? 14.648 -25.406 -3.924 1 98.06 176 ASN A CA 1
ATOM 1398 C C . ASN A 1 176 ? 16.078 -25.062 -4.332 1 98.06 176 ASN A C 1
ATOM 1400 O O . ASN A 1 176 ? 16.797 -25.906 -4.855 1 98.06 176 ASN A O 1
ATOM 1404 N N . GLU A 1 177 ? 16.469 -23.844 -4.055 1 95.5 177 GLU A N 1
ATOM 1405 C CA . GLU A 1 177 ? 17.766 -23.406 -4.566 1 95.5 177 GLU A CA 1
ATOM 1406 C C . GLU A 1 177 ? 18.812 -23.406 -3.463 1 95.5 177 GLU A C 1
ATOM 1408 O O . GLU A 1 177 ? 20.016 -23.484 -3.746 1 95.5 177 GLU A O 1
ATOM 1413 N N . LEU A 1 178 ? 18.453 -23.25 -2.258 1 90.31 178 LEU A N 1
ATOM 1414 C CA . LEU A 1 178 ? 19.438 -23.281 -1.173 1 90.31 178 LEU A CA 1
ATOM 1415 C C . LEU A 1 178 ? 19.469 -24.656 -0.503 1 90.31 178 LEU A C 1
ATOM 1417 O O . LEU A 1 178 ? 20.5 -25.312 -0.496 1 90.31 178 LEU A O 1
ATOM 1421 N N . TYR A 1 179 ? 18.359 -25 0.076 1 90.75 179 TYR A N 1
ATOM 1422 C CA . TYR A 1 179 ? 18.141 -26.344 0.604 1 90.75 179 TYR A CA 1
ATOM 1423 C C . TYR A 1 179 ? 17.062 -27.062 -0.198 1 90.75 179 TYR A C 1
ATOM 1425 O O . TYR A 1 179 ? 16.031 -26.484 -0.547 1 90.75 179 TYR A O 1
ATOM 1433 N N . VAL A 1 180 ? 17.391 -28.281 -0.521 1 93.75 180 VAL A N 1
ATOM 1434 C CA . VAL A 1 180 ? 16.438 -29.047 -1.318 1 93.75 180 VAL A CA 1
ATOM 1435 C C . VAL A 1 180 ? 15.43 -29.734 -0.398 1 93.75 180 VAL A C 1
ATOM 1437 O O . VAL A 1 180 ? 15.805 -30.594 0.409 1 93.75 180 VAL A O 1
ATOM 1440 N N . ASN A 1 181 ? 14.297 -29.281 -0.421 1 96.69 181 ASN A N 1
ATOM 1441 C CA . ASN A 1 181 ? 13.164 -29.953 0.199 1 96.69 181 ASN A CA 1
ATOM 1442 C C . ASN A 1 181 ? 12.469 -30.891 -0.782 1 96.69 181 ASN A C 1
ATOM 1444 O O . ASN A 1 181 ? 11.719 -30.453 -1.65 1 96.69 181 ASN A O 1
ATOM 1448 N N . GLU A 1 182 ? 12.617 -32.188 -0.643 1 96.94 182 GLU A N 1
ATOM 1449 C CA . GLU A 1 182 ? 12.102 -33.188 -1.585 1 96.94 182 GLU A CA 1
ATOM 1450 C C . GLU A 1 182 ? 10.578 -33.125 -1.655 1 96.94 182 GLU A C 1
ATOM 1452 O O . GLU A 1 182 ? 9.984 -33.469 -2.688 1 96.94 182 GLU A O 1
ATOM 1457 N N . ARG A 1 183 ? 9.961 -32.688 -0.601 1 97.5 183 ARG A N 1
ATOM 1458 C CA . ARG A 1 183 ? 8.5 -32.656 -0.56 1 97.5 183 ARG A CA 1
ATOM 1459 C C . ARG A 1 183 ? 7.957 -31.641 -1.558 1 97.5 183 ARG A C 1
ATOM 1461 O O . ARG A 1 183 ? 6.832 -31.781 -2.047 1 97.5 183 ARG A O 1
ATOM 1468 N N . TYR A 1 184 ? 8.734 -30.594 -1.844 1 98.31 184 TYR A N 1
ATOM 1469 C CA . TYR A 1 184 ? 8.289 -29.594 -2.811 1 98.31 184 TYR A CA 1
ATOM 1470 C C . TYR A 1 184 ? 8.102 -30.219 -4.191 1 98.31 184 TYR A C 1
ATOM 1472 O O . TYR A 1 184 ? 7.07 -30.016 -4.832 1 98.31 184 TYR A O 1
ATOM 1480 N N . ALA A 1 185 ? 9.078 -30.984 -4.586 1 98 185 ALA A N 1
ATOM 1481 C CA . ALA A 1 185 ? 8.984 -31.656 -5.875 1 98 185 ALA A CA 1
ATOM 1482 C C . ALA A 1 185 ? 7.895 -32.719 -5.855 1 98 185 ALA A C 1
ATOM 1484 O O . ALA A 1 185 ? 7.109 -32.844 -6.801 1 98 185 ALA A O 1
ATOM 1485 N N . GLU A 1 186 ? 7.879 -33.5 -4.828 1 98.19 186 GLU A N 1
ATOM 1486 C CA . GLU A 1 186 ? 6.887 -34.562 -4.691 1 98.19 186 GLU A CA 1
ATOM 1487 C C . GLU A 1 186 ? 5.469 -34 -4.785 1 98.19 186 GLU A C 1
ATOM 1489 O O . GLU A 1 186 ? 4.637 -34.531 -5.523 1 98.19 186 GLU A O 1
ATOM 1494 N N . ASN A 1 187 ? 5.242 -32.969 -4.035 1 98.56 187 ASN A N 1
ATOM 1495 C CA . ASN A 1 187 ? 3.896 -32.375 -3.984 1 98.56 187 ASN A CA 1
ATOM 1496 C C . ASN A 1 187 ? 3.523 -31.719 -5.301 1 98.56 187 ASN A C 1
ATOM 1498 O O . ASN A 1 187 ? 2.365 -31.766 -5.723 1 98.56 187 ASN A O 1
ATOM 1502 N N . LEU A 1 188 ? 4.445 -31.031 -5.91 1 98.31 188 LEU A N 1
ATOM 1503 C CA . LEU A 1 188 ? 4.18 -30.422 -7.211 1 98.31 188 LEU A CA 1
ATOM 1504 C C . LEU A 1 188 ? 3.797 -31.484 -8.234 1 98.31 188 LEU A C 1
ATOM 1506 O O . LEU A 1 188 ? 2.914 -31.266 -9.07 1 98.31 188 LEU A O 1
ATOM 1510 N N . ASN A 1 189 ? 4.441 -32.625 -8.133 1 98.12 189 ASN A N 1
ATOM 1511 C CA . ASN A 1 189 ? 4.195 -33.719 -9.086 1 98.12 189 ASN A CA 1
ATOM 1512 C C . ASN A 1 189 ? 2.902 -34.469 -8.773 1 98.12 189 ASN A C 1
ATOM 1514 O O . ASN A 1 189 ? 2.527 -35.406 -9.484 1 98.12 189 ASN A O 1
ATOM 1518 N N . LYS A 1 190 ? 2.195 -34.062 -7.73 1 98.06 190 LYS A N 1
ATOM 1519 C CA . LYS A 1 190 ? 0.851 -34.594 -7.484 1 98.06 190 LYS A CA 1
ATOM 1520 C C . LYS A 1 190 ? -0.176 -33.875 -8.375 1 98.06 190 LYS A C 1
ATOM 1522 O O . LYS A 1 190 ? -1.296 -34.375 -8.539 1 98.06 190 LYS A O 1
ATOM 1527 N N . LEU A 1 191 ? 0.182 -32.75 -8.914 1 98.5 191 LEU A N 1
ATOM 1528 C CA . LEU A 1 191 ? -0.708 -32.031 -9.836 1 98.5 191 LEU A CA 1
ATOM 1529 C C . LEU A 1 191 ? -0.972 -32.875 -11.078 1 98.5 191 LEU A C 1
ATOM 1531 O O . LEU A 1 191 ? -0.053 -33.5 -11.617 1 98.5 191 LEU A O 1
ATOM 1535 N N . LYS A 1 192 ? -2.164 -32.906 -11.492 1 98.06 192 LYS A N 1
ATOM 1536 C CA . LYS A 1 192 ? -2.475 -33.5 -12.789 1 98.06 192 LYS A CA 1
ATOM 1537 C C . LYS A 1 192 ? -1.928 -32.656 -13.93 1 98.06 192 LYS A C 1
ATOM 1539 O O . LYS A 1 192 ? -1.466 -33.188 -14.945 1 98.06 192 LYS A O 1
ATOM 1544 N N . LYS A 1 193 ? -2.051 -31.344 -13.742 1 98.5 193 LYS A N 1
ATOM 1545 C CA . LYS A 1 193 ? -1.522 -30.406 -14.734 1 98.5 193 LYS A CA 1
ATOM 1546 C C . LYS A 1 193 ? -0.982 -29.141 -14.078 1 98.5 193 LYS A C 1
ATOM 1548 O O . LYS A 1 193 ? -1.611 -28.594 -13.172 1 98.5 193 LYS A O 1
ATOM 1553 N N . LEU A 1 194 ? 0.117 -28.75 -14.453 1 98.88 194 LEU A N 1
ATOM 1554 C CA . LEU A 1 194 ? 0.665 -27.406 -14.234 1 98.88 194 LEU A CA 1
ATOM 1555 C C . LEU A 1 194 ? 0.736 -26.625 -15.547 1 98.88 194 LEU A C 1
ATOM 1557 O O . LEU A 1 194 ? 1.513 -26.969 -16.438 1 98.88 194 LEU A O 1
ATOM 1561 N N . VAL A 1 195 ? -0.103 -25.672 -15.664 1 98.88 195 VAL A N 1
ATOM 1562 C CA . VAL A 1 195 ? -0.201 -24.875 -16.891 1 98.88 195 VAL A CA 1
ATOM 1563 C C . VAL A 1 195 ? 0.408 -23.5 -16.672 1 98.88 195 VAL A C 1
ATOM 1565 O O . VAL A 1 195 ? -0.04 -22.75 -15.805 1 98.88 195 VAL A O 1
ATOM 1568 N N . LEU A 1 196 ? 1.436 -23.188 -17.406 1 98.88 196 LEU A N 1
ATOM 1569 C CA . LEU A 1 196 ? 2.096 -21.875 -17.328 1 98.88 196 LEU A CA 1
ATOM 1570 C C . LEU A 1 196 ? 1.812 -21.062 -18.578 1 98.88 196 LEU A C 1
ATOM 1572 O O . LEU A 1 196 ? 2.152 -21.469 -19.688 1 98.88 196 LEU A O 1
ATOM 1576 N N . VAL A 1 197 ? 1.158 -19.969 -18.406 1 98.94 197 VAL A N 1
ATOM 1577 C CA . VAL A 1 197 ? 0.809 -19.109 -19.547 1 98.94 197 VAL A CA 1
ATOM 1578 C C . VAL A 1 197 ? 1.74 -17.891 -19.578 1 98.94 197 VAL A C 1
ATOM 1580 O O . VAL A 1 197 ? 1.746 -17.078 -18.656 1 98.94 197 VAL A O 1
ATOM 1583 N N . LYS A 1 198 ? 2.459 -17.781 -20.625 1 98.81 198 LYS A N 1
ATOM 1584 C CA . LYS A 1 198 ? 3.387 -16.672 -20.828 1 98.81 198 LYS A CA 1
ATOM 1585 C C . LYS A 1 198 ? 2.783 -15.609 -21.75 1 98.81 198 LYS A C 1
ATOM 1587 O O . LYS A 1 198 ? 2.232 -15.938 -22.797 1 98.81 198 LYS A O 1
ATOM 1592 N N . PHE A 1 199 ? 2.814 -14.414 -21.344 1 98.5 199 PHE A N 1
ATOM 1593 C CA . PHE A 1 199 ? 2.391 -13.281 -22.156 1 98.5 199 PHE A CA 1
ATOM 1594 C C . PHE A 1 199 ? 3.549 -12.758 -22.984 1 98.5 199 PHE A C 1
ATOM 1596 O O . PHE A 1 199 ? 4.531 -12.242 -22.453 1 98.5 199 PHE A O 1
ATOM 1603 N N . LEU A 1 200 ? 3.418 -12.781 -24.234 1 98 200 LEU A N 1
ATOM 1604 C CA . LEU A 1 200 ? 4.539 -12.609 -25.156 1 98 200 LEU A CA 1
ATOM 1605 C C . LEU A 1 200 ? 4.988 -11.156 -25.203 1 98 200 LEU A C 1
ATOM 1607 O O . LEU A 1 200 ? 6.113 -10.859 -25.609 1 98 200 LEU A O 1
ATOM 1611 N N . ASN A 1 201 ? 4.18 -10.18 -24.844 1 96.31 201 ASN A N 1
ATOM 1612 C CA . ASN A 1 201 ? 4.531 -8.766 -24.812 1 96.31 201 ASN A CA 1
ATOM 1613 C C . ASN A 1 201 ? 4.484 -8.211 -23.391 1 96.31 201 ASN A C 1
ATOM 1615 O O . ASN A 1 201 ? 4.129 -7.047 -23.188 1 96.31 201 ASN A O 1
ATOM 1619 N N . ASP A 1 202 ? 4.727 -9.055 -22.438 1 96 202 ASP A N 1
ATOM 1620 C CA . ASP A 1 202 ? 4.656 -8.68 -21.031 1 96 202 ASP A CA 1
ATOM 1621 C C . ASP A 1 202 ? 5.68 -7.594 -20.703 1 96 202 ASP A C 1
ATOM 1623 O O . ASP A 1 202 ? 6.875 -7.77 -20.953 1 96 202 ASP A O 1
ATOM 1627 N N . THR A 1 203 ? 5.23 -6.465 -20.172 1 93.06 203 THR A N 1
ATOM 1628 C CA . THR A 1 203 ? 6.129 -5.3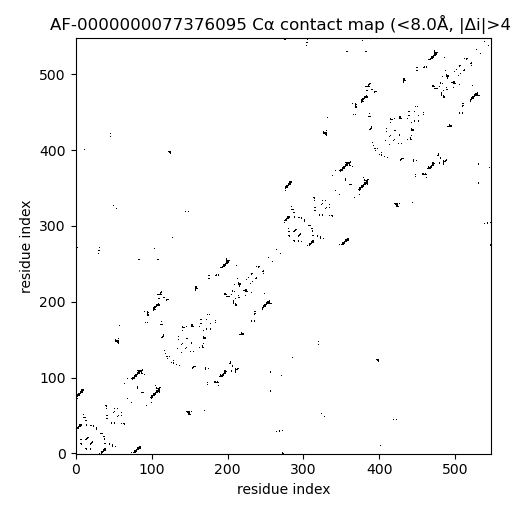67 -19.828 1 93.06 203 THR A CA 1
ATOM 1629 C C . THR A 1 203 ? 6.312 -5.266 -18.312 1 93.06 203 THR A C 1
ATOM 1631 O O . THR A 1 203 ? 7.031 -4.391 -17.828 1 93.06 203 THR A O 1
ATOM 1634 N N . ILE A 1 204 ? 5.641 -6.176 -17.562 1 92.5 204 ILE A N 1
ATOM 1635 C CA . ILE A 1 204 ? 5.68 -6.113 -16.109 1 92.5 204 ILE A CA 1
ATOM 1636 C C . ILE A 1 204 ? 6.633 -7.176 -15.57 1 92.5 204 ILE A C 1
ATOM 1638 O O . ILE A 1 204 ? 7.574 -6.859 -14.828 1 92.5 204 ILE A O 1
ATOM 1642 N N . VAL A 1 205 ? 6.438 -8.398 -15.977 1 95.75 205 VAL A N 1
ATOM 1643 C CA . VAL A 1 205 ? 7.324 -9.484 -15.578 1 95.75 205 VAL A CA 1
ATOM 1644 C C . VAL A 1 205 ? 8.547 -9.523 -16.5 1 95.75 205 VAL A C 1
ATOM 1646 O O . VAL A 1 205 ? 8.43 -9.82 -17.688 1 95.75 205 VAL A O 1
ATOM 1649 N N . GLN A 1 206 ? 9.672 -9.242 -15.906 1 94.62 206 GLN A N 1
ATOM 1650 C CA . GLN A 1 206 ? 10.922 -9.281 -16.672 1 94.62 206 GLN A CA 1
ATOM 1651 C C . GLN A 1 206 ? 11.969 -10.133 -15.953 1 94.62 206 GLN A C 1
ATOM 1653 O O . GLN A 1 206 ? 12.258 -9.906 -14.773 1 94.62 206 GLN A O 1
ATOM 1658 N N . PRO A 1 207 ? 12.625 -11.023 -16.734 1 96.5 207 PRO A N 1
ATOM 1659 C CA . PRO A 1 207 ? 12.289 -11.398 -18.109 1 96.5 207 PRO A CA 1
ATOM 1660 C C . PRO A 1 207 ? 10.969 -12.156 -18.203 1 96.5 207 PRO A C 1
ATOM 1662 O O . PRO A 1 207 ? 10.609 -12.906 -17.297 1 96.5 207 PRO A O 1
ATOM 1665 N N . ARG A 1 208 ? 10.258 -11.984 -19.312 1 97 208 ARG A N 1
ATOM 1666 C CA . ARG A 1 208 ? 8.961 -12.633 -19.484 1 97 208 ARG A CA 1
ATOM 1667 C C . ARG A 1 208 ? 9.094 -14.148 -19.469 1 97 208 ARG A C 1
ATOM 1669 O O . ARG A 1 208 ? 8.141 -14.859 -19.141 1 97 208 ARG A O 1
ATOM 1676 N N . GLU A 1 209 ? 10.281 -14.656 -19.781 1 98.38 209 GLU A N 1
ATOM 1677 C CA . GLU A 1 209 ? 10.578 -16.078 -19.812 1 98.38 209 GLU A CA 1
ATOM 1678 C C . GLU A 1 209 ? 10.43 -16.703 -18.438 1 98.38 209 GLU A C 1
ATOM 1680 O O . GLU A 1 209 ? 10.258 -17.922 -18.312 1 98.38 209 GLU A O 1
ATOM 1685 N N . SER A 1 210 ? 10.461 -15.844 -17.359 1 98.56 210 SER A N 1
ATOM 1686 C CA . SER A 1 210 ? 10.258 -16.328 -16 1 98.56 210 SER A CA 1
ATOM 1687 C C . SER A 1 210 ? 8.891 -16.984 -15.836 1 98.56 210 SER A C 1
ATOM 1689 O O . SER A 1 210 ? 8.703 -17.844 -14.969 1 98.56 210 SER A O 1
ATOM 1691 N N . GLN A 1 211 ? 7.961 -16.609 -16.688 1 98.81 211 GLN A N 1
ATOM 1692 C CA . GLN A 1 211 ? 6.602 -17.125 -16.625 1 98.81 211 GLN A CA 1
ATOM 1693 C C . GLN A 1 211 ? 6.57 -18.609 -17.016 1 98.81 211 GLN A C 1
ATOM 1695 O O . GLN A 1 211 ? 5.609 -19.312 -16.703 1 98.81 211 GLN A O 1
ATOM 1700 N N . TRP A 1 212 ? 7.66 -19.094 -17.672 1 98.75 212 TRP A N 1
ATOM 1701 C CA . TRP A 1 212 ? 7.871 -20.5 -18.031 1 98.75 212 TRP A CA 1
ATOM 1702 C C . TRP A 1 212 ? 9.031 -21.094 -17.234 1 98.75 212 TRP A C 1
ATOM 1704 O O . TRP A 1 212 ? 9.688 -22.031 -17.688 1 98.75 212 TRP A O 1
ATOM 1714 N N . PHE A 1 213 ? 9.445 -20.547 -16.172 1 98.69 213 PHE A N 1
ATOM 1715 C CA . PHE A 1 213 ? 10.523 -20.984 -15.305 1 98.69 213 PHE A CA 1
ATOM 1716 C C . PHE A 1 213 ? 11.883 -20.734 -15.953 1 98.69 213 PHE A C 1
ATOM 1718 O O . PHE A 1 213 ? 12.906 -21.234 -15.469 1 98.69 213 PHE A O 1
ATOM 1725 N N . GLU A 1 214 ? 11.938 -20 -17.016 1 98.69 214 GLU A N 1
ATOM 1726 C CA . GLU A 1 214 ? 13.234 -19.609 -17.578 1 98.69 214 GLU A CA 1
ATOM 1727 C C . GLU A 1 214 ? 13.711 -18.281 -16.969 1 98.69 214 GLU A C 1
ATOM 1729 O O . GLU A 1 214 ? 12.898 -17.5 -16.469 1 98.69 214 GLU A O 1
ATOM 1734 N N . PHE A 1 215 ? 15.023 -18.109 -17.047 1 98.25 215 PHE A N 1
ATOM 1735 C CA . PHE A 1 215 ? 15.578 -16.875 -16.516 1 98.25 215 PHE A CA 1
ATOM 1736 C C . PHE A 1 215 ? 16.953 -16.594 -17.109 1 98.25 215 PHE A C 1
ATOM 1738 O O . PHE A 1 215 ? 17.453 -17.375 -17.906 1 98.25 215 PHE A O 1
ATOM 1745 N N . TYR A 1 216 ? 17.484 -15.484 -16.75 1 97.94 216 TYR A N 1
ATOM 1746 C CA . TYR A 1 216 ? 18.844 -15.148 -17.188 1 97.94 216 TYR A CA 1
ATOM 1747 C C . TYR A 1 216 ? 19.844 -16.188 -16.703 1 97.94 216 TYR A C 1
ATOM 1749 O O . TYR A 1 216 ? 19.734 -16.688 -15.57 1 97.94 216 TYR A O 1
ATOM 1757 N N . ALA A 1 217 ? 20.781 -16.5 -17.578 1 97.38 217 ALA A N 1
ATOM 1758 C CA . ALA A 1 217 ? 21.922 -17.281 -17.094 1 97.38 217 ALA A CA 1
ATOM 1759 C C . ALA A 1 217 ? 22.688 -16.516 -16.016 1 97.38 217 ALA A C 1
ATOM 1761 O O . ALA A 1 217 ? 22.734 -15.289 -16.031 1 97.38 217 ALA A O 1
ATOM 1762 N N . PRO A 1 218 ? 23.297 -17.25 -15.094 1 95.88 218 PRO A N 1
ATOM 1763 C CA . PRO A 1 218 ? 24 -16.578 -14 1 95.88 218 PRO A CA 1
ATOM 1764 C C . PRO A 1 218 ? 25.109 -15.641 -14.5 1 95.88 218 PRO A C 1
ATOM 1766 O O . PRO A 1 218 ? 25.797 -15.969 -15.469 1 95.88 218 PRO A O 1
ATOM 1769 N N . GLY A 1 219 ? 25.25 -14.43 -13.922 1 96.06 219 GLY A N 1
ATOM 1770 C CA . GLY A 1 219 ? 26.344 -13.516 -14.164 1 96.06 219 GLY A CA 1
ATOM 1771 C C . GLY A 1 219 ? 26.016 -12.445 -15.188 1 96.06 219 GLY A C 1
ATOM 1772 O O . GLY A 1 219 ? 26.812 -11.531 -15.422 1 96.06 219 GLY A O 1
ATOM 1773 N N . GLN A 1 220 ? 24.828 -12.586 -15.828 1 95 220 GLN A N 1
ATOM 1774 C CA . GLN A 1 220 ? 24.438 -11.617 -16.844 1 95 220 GLN A CA 1
ATOM 1775 C C . GLN A 1 220 ? 22.922 -11.5 -16.938 1 95 220 GLN A C 1
ATOM 1777 O O . GLN A 1 220 ? 22.188 -12.305 -16.359 1 95 220 GLN A O 1
ATOM 1782 N N . ASP A 1 221 ? 22.391 -10.43 -17.594 1 95.31 221 ASP A N 1
ATOM 1783 C CA . ASP A 1 221 ? 20.953 -10.164 -17.656 1 95.31 221 ASP A CA 1
ATOM 1784 C C . ASP A 1 221 ? 20.484 -9.992 -19.109 1 95.31 221 ASP A C 1
ATOM 1786 O O . ASP A 1 221 ? 19.609 -9.172 -19.391 1 95.31 221 ASP A O 1
ATOM 1790 N N . GLN A 1 222 ? 21.078 -10.664 -20.016 1 95.44 222 GLN A N 1
ATOM 1791 C CA . GLN A 1 222 ? 20.766 -10.547 -21.438 1 95.44 222 GLN A CA 1
ATOM 1792 C C . GLN A 1 222 ? 20.312 -11.891 -22.016 1 95.44 222 GLN A C 1
ATOM 1794 O O . GLN A 1 222 ? 19.266 -11.984 -22.641 1 95.44 222 GLN A O 1
ATOM 1799 N N . GLN A 1 223 ? 21.109 -12.938 -21.734 1 97.81 223 GLN A N 1
ATOM 1800 C CA . GLN A 1 223 ? 20.844 -14.25 -22.312 1 97.81 223 GLN A CA 1
ATOM 1801 C C . GLN A 1 223 ? 19.969 -15.094 -21.375 1 97.81 223 GLN A C 1
ATOM 1803 O O . GLN A 1 223 ? 20.25 -15.203 -20.188 1 97.81 223 GLN A O 1
ATOM 1808 N N . ILE A 1 224 ? 18.984 -15.703 -21.922 1 98.38 224 ILE A N 1
ATOM 1809 C CA . ILE A 1 224 ? 18.062 -16.547 -21.172 1 98.38 224 ILE A CA 1
ATOM 1810 C C . ILE A 1 224 ? 18.578 -18 -21.188 1 98.38 224 ILE A C 1
ATOM 1812 O O . ILE A 1 224 ? 18.953 -18.516 -22.25 1 98.38 224 ILE A O 1
ATOM 1816 N N . GLN A 1 225 ? 18.625 -18.547 -20.016 1 98 225 GLN A N 1
ATOM 1817 C CA . GLN A 1 225 ? 18.922 -19.969 -19.891 1 98 225 GLN A CA 1
ATOM 1818 C C . GLN A 1 225 ? 17.672 -20.812 -20.062 1 98 225 GLN A C 1
ATOM 1820 O O . GLN A 1 225 ? 16.656 -20.594 -19.391 1 98 225 GLN A O 1
ATOM 1825 N N . PRO A 1 226 ? 17.75 -21.812 -20.969 1 96.94 226 PRO A N 1
ATOM 1826 C CA . PRO A 1 226 ? 16.594 -22.688 -21.141 1 96.94 226 PRO A CA 1
ATOM 1827 C C . PRO A 1 226 ? 16.25 -23.453 -19.875 1 96.94 226 PRO A C 1
ATOM 1829 O O . PRO A 1 226 ? 17.125 -23.719 -19.047 1 96.94 226 PRO A O 1
ATOM 1832 N N . LEU A 1 227 ? 15.008 -23.797 -19.766 1 97.44 227 LEU A N 1
ATOM 1833 C CA . LEU A 1 227 ? 14.484 -24.438 -18.562 1 97.44 227 LEU A CA 1
ATOM 1834 C C . LEU A 1 227 ? 15.266 -25.719 -18.25 1 97.44 227 LEU A C 1
ATOM 1836 O O . LEU A 1 227 ? 15.648 -25.953 -17.094 1 97.44 227 LEU A O 1
ATOM 1840 N N . ASN A 1 228 ? 15.523 -26.516 -19.25 1 97.06 228 ASN A N 1
ATOM 1841 C CA . ASN A 1 228 ? 16.141 -27.828 -19.031 1 97.06 228 ASN A CA 1
ATOM 1842 C C . ASN A 1 228 ? 17.609 -27.688 -18.609 1 97.06 228 ASN A C 1
ATOM 1844 O O . ASN A 1 228 ? 18.234 -28.672 -18.219 1 97.06 228 ASN A O 1
ATOM 1848 N N . GLN A 1 229 ? 18.109 -26.469 -18.625 1 96.62 229 GLN A N 1
ATOM 1849 C CA . GLN A 1 229 ? 19.484 -26.219 -18.203 1 96.62 229 GLN A CA 1
ATOM 1850 C C . GLN A 1 229 ? 19.531 -25.531 -16.828 1 96.62 229 GLN A C 1
ATOM 1852 O O . GLN A 1 229 ? 20.609 -25.281 -16.281 1 96.62 229 GLN A O 1
ATOM 1857 N N . SER A 1 230 ? 18.375 -25.266 -16.344 1 95.25 230 SER A N 1
ATOM 1858 C CA . SER A 1 230 ? 18.281 -24.609 -15.039 1 95.25 230 SER A CA 1
ATOM 1859 C C . SER A 1 230 ? 18.219 -25.641 -13.914 1 95.25 230 SER A C 1
ATOM 1861 O O . SER A 1 230 ? 17.688 -26.75 -14.102 1 95.25 230 SER A O 1
ATOM 1863 N N . LYS A 1 231 ? 18.672 -25.26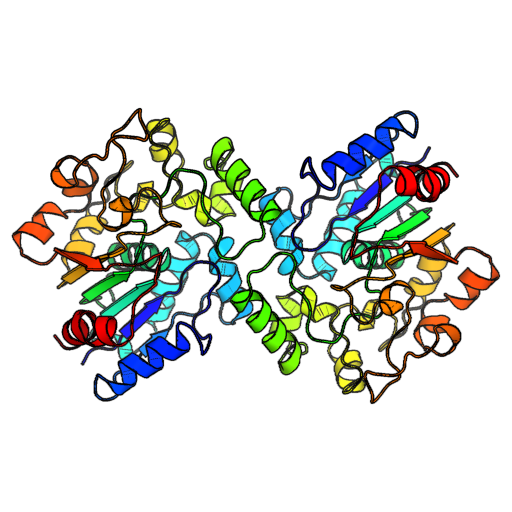6 -12.734 1 93.12 231 LYS A N 1
ATOM 1864 C CA . LYS A 1 231 ? 18.641 -26.172 -11.586 1 93.12 231 LYS A CA 1
ATOM 1865 C C . LYS A 1 231 ? 17.219 -26.453 -11.141 1 93.12 231 LYS A C 1
ATOM 1867 O O . LYS A 1 231 ? 16.922 -27.547 -10.648 1 93.12 231 LYS A O 1
ATOM 1872 N N . VAL A 1 232 ? 16.359 -25.484 -11.328 1 96.25 232 VAL A N 1
ATOM 1873 C CA . VAL A 1 232 ? 14.977 -25.625 -10.867 1 96.25 232 VAL A CA 1
ATOM 1874 C C . VAL A 1 232 ? 14.297 -26.766 -11.609 1 96.25 232 VAL A C 1
ATOM 1876 O O . VAL A 1 232 ? 13.375 -27.406 -11.086 1 96.25 232 VAL A O 1
ATOM 1879 N N . TYR A 1 233 ? 14.75 -27.062 -12.828 1 97.69 233 TYR A N 1
ATOM 1880 C CA . TYR A 1 233 ? 14.188 -28.094 -13.68 1 97.69 233 TYR A CA 1
ATOM 1881 C C . TYR A 1 233 ? 14.203 -29.453 -12.969 1 97.69 233 TYR A C 1
ATOM 1883 O O . TYR A 1 233 ? 13.188 -30.141 -12.93 1 97.69 233 TYR A O 1
ATOM 1891 N N . LYS A 1 234 ? 15.273 -29.781 -12.344 1 96.62 234 LYS A N 1
ATOM 1892 C CA . LYS A 1 234 ? 15.398 -31.047 -11.617 1 96.62 234 LYS A CA 1
ATOM 1893 C C . LYS A 1 234 ? 15 -30.875 -10.156 1 96.62 234 LYS A C 1
ATOM 1895 O O . LYS A 1 234 ? 14.383 -31.766 -9.57 1 96.62 234 LYS A O 1
ATOM 1900 N N . ASN A 1 235 ? 15.367 -29.703 -9.578 1 97.38 235 ASN A N 1
ATOM 1901 C CA . ASN A 1 235 ? 15.133 -29.469 -8.156 1 97.38 235 ASN A CA 1
ATOM 1902 C C . ASN A 1 235 ? 13.641 -29.547 -7.812 1 97.38 235 ASN A C 1
ATOM 1904 O O . ASN A 1 235 ? 13.281 -29.922 -6.695 1 97.38 235 ASN A O 1
ATOM 1908 N N . LEU A 1 236 ? 12.773 -29.219 -8.781 1 98.25 236 LEU A N 1
ATOM 1909 C CA . LEU A 1 236 ? 11.344 -29.203 -8.516 1 98.25 236 LEU A CA 1
ATOM 1910 C C . LEU A 1 236 ? 10.633 -30.344 -9.242 1 98.25 236 LEU A C 1
ATOM 1912 O O . LEU A 1 236 ? 9.398 -30.406 -9.258 1 98.25 236 LEU A O 1
ATOM 1916 N N . GLY A 1 237 ? 11.422 -31.219 -9.906 1 98.12 237 GLY A N 1
ATOM 1917 C CA . GLY A 1 237 ? 10.836 -32.344 -10.625 1 98.12 237 GLY A CA 1
ATOM 1918 C C . GLY A 1 237 ? 10.047 -31.922 -11.844 1 98.12 237 GLY A C 1
ATOM 1919 O O . GLY A 1 237 ? 9.078 -32.594 -12.219 1 98.12 237 GLY A O 1
ATOM 1920 N N . LEU A 1 238 ? 10.398 -30.781 -12.438 1 98.56 238 LEU A N 1
ATOM 1921 C CA . LEU A 1 238 ? 9.711 -30.312 -13.633 1 98.56 238 LEU A CA 1
ATOM 1922 C C . LEU A 1 238 ? 10.023 -31.203 -14.836 1 98.56 238 LEU A C 1
ATOM 1924 O O . LEU A 1 238 ? 9.227 -31.312 -15.766 1 98.56 238 LEU A O 1
ATOM 1928 N N . ASP A 1 239 ? 11.203 -31.797 -14.812 1 97.94 239 ASP A N 1
ATOM 1929 C CA . ASP A 1 239 ? 11.562 -32.781 -15.844 1 97.94 239 ASP A CA 1
ATOM 1930 C C . ASP A 1 239 ? 10.586 -33.938 -15.852 1 97.94 239 ASP A C 1
ATOM 1932 O O . ASP A 1 239 ? 10.094 -34.344 -16.906 1 97.94 239 ASP A O 1
ATOM 1936 N N . LEU A 1 240 ? 10.312 -34.438 -14.688 1 97.75 240 LEU A N 1
ATOM 1937 C CA . LEU A 1 240 ? 9.359 -35.531 -14.555 1 97.75 240 LEU A CA 1
ATOM 1938 C C . LEU A 1 240 ? 7.965 -35.094 -15.008 1 97.75 240 LEU A C 1
ATOM 1940 O O . LEU A 1 240 ? 7.266 -35.844 -15.68 1 97.75 240 LEU A O 1
ATOM 1944 N N . MET A 1 241 ? 7.562 -33.875 -14.656 1 97.94 241 MET A N 1
ATOM 1945 C CA . MET A 1 241 ? 6.258 -33.375 -15.062 1 97.94 241 MET A CA 1
ATOM 1946 C C . MET A 1 241 ? 6.164 -33.281 -16.578 1 97.94 241 MET A C 1
ATOM 1948 O O . MET A 1 241 ? 5.129 -33.594 -17.172 1 97.94 241 MET A O 1
ATOM 1952 N N . LEU A 1 242 ? 7.219 -32.781 -17.125 1 96.81 242 LEU A N 1
ATOM 1953 C CA . LEU A 1 242 ? 7.25 -32.656 -18.578 1 96.81 242 LEU A CA 1
ATOM 1954 C C . LEU A 1 242 ? 7.176 -34 -19.25 1 96.81 242 LEU A C 1
ATOM 1956 O O . LEU A 1 242 ? 6.445 -34.188 -20.219 1 96.81 242 LEU A O 1
ATOM 1960 N N . GLU A 1 243 ? 7.918 -34.969 -18.781 1 96.81 243 GLU A N 1
ATOM 1961 C CA . GLU A 1 243 ? 7.934 -36.344 -19.297 1 96.81 243 GLU A CA 1
ATOM 1962 C C . GLU A 1 243 ? 6.547 -36.969 -19.219 1 96.81 243 GLU A C 1
ATOM 1964 O O . GLU A 1 243 ? 6.141 -37.688 -20.125 1 96.81 243 GLU A O 1
ATOM 1969 N N . ARG A 1 244 ? 5.863 -36.688 -18.203 1 97.56 244 ARG A N 1
ATOM 1970 C CA . ARG A 1 244 ? 4.547 -37.25 -17.969 1 97.56 244 ARG A CA 1
ATOM 1971 C C . ARG A 1 244 ? 3.455 -36.438 -18.641 1 97.56 244 ARG A C 1
ATOM 1973 O O . ARG A 1 244 ? 2.266 -36.688 -18.453 1 97.56 244 ARG A O 1
ATOM 1980 N N . LYS A 1 245 ? 3.83 -35.406 -19.312 1 97.12 245 LYS A N 1
ATOM 1981 C CA . LYS A 1 245 ? 2.93 -34.531 -20.062 1 97.12 245 LYS A CA 1
ATOM 1982 C C . LYS A 1 245 ? 1.978 -33.781 -19.125 1 97.12 245 LYS A C 1
ATOM 1984 O O . LYS A 1 245 ? 0.8 -33.625 -19.438 1 97.12 245 LYS A O 1
ATOM 1989 N N . ARG A 1 246 ? 2.492 -33.469 -17.969 1 98.06 246 ARG A N 1
ATOM 1990 C CA . ARG A 1 246 ? 1.692 -32.781 -16.953 1 98.06 246 ARG A CA 1
ATOM 1991 C C . ARG A 1 246 ? 2.064 -31.297 -16.875 1 98.06 246 ARG A C 1
ATOM 1993 O O . ARG A 1 246 ? 1.381 -30.516 -16.219 1 98.06 246 ARG A O 1
ATOM 2000 N N . LEU A 1 247 ? 3.156 -30.891 -17.469 1 98.56 247 LEU A N 1
ATOM 2001 C CA . LEU A 1 247 ? 3.566 -29.5 -17.578 1 98.56 247 LEU A CA 1
ATOM 2002 C C . LEU A 1 247 ? 3.201 -28.938 -18.953 1 98.56 247 LEU A C 1
ATOM 2004 O O . LEU A 1 247 ? 3.686 -29.422 -19.984 1 98.56 247 LEU A O 1
ATOM 2008 N N . GLN A 1 248 ? 2.33 -28 -18.969 1 98.31 248 GLN A N 1
ATOM 2009 C CA . GLN A 1 248 ? 1.895 -27.375 -20.203 1 98.31 248 GLN A CA 1
ATOM 2010 C C . GLN A 1 248 ? 2.342 -25.922 -20.281 1 98.31 248 GLN A C 1
ATOM 2012 O O . GLN A 1 248 ? 2.064 -25.125 -19.375 1 98.31 248 GLN A O 1
ATOM 2017 N N . LEU A 1 249 ? 3.074 -25.594 -21.312 1 98.38 249 LEU A N 1
ATOM 2018 C CA . LEU A 1 249 ? 3.543 -24.234 -21.562 1 98.38 249 LEU A CA 1
ATOM 2019 C C . LEU A 1 249 ? 2.719 -23.578 -22.656 1 98.38 249 LEU A C 1
ATOM 2021 O O . LEU A 1 249 ? 2.785 -23.969 -23.828 1 98.38 249 LEU A O 1
ATOM 2025 N N . LEU A 1 250 ? 1.886 -22.656 -22.281 1 98.56 250 LEU A N 1
ATOM 2026 C CA . LEU A 1 250 ? 1.055 -21.906 -23.219 1 98.56 250 LEU A CA 1
ATOM 2027 C C . LEU A 1 250 ? 1.541 -20.469 -23.344 1 98.56 250 LEU A C 1
ATOM 2029 O O . LEU A 1 250 ? 2.291 -19.984 -22.484 1 98.56 250 LEU A O 1
ATOM 2033 N N . SER A 1 251 ? 1.184 -19.797 -24.453 1 98.38 251 SER A N 1
ATOM 2034 C CA . SER A 1 251 ? 1.511 -18.391 -24.625 1 98.38 251 SER A CA 1
ATOM 2035 C C . SER A 1 251 ? 0.345 -17.625 -25.25 1 98.38 251 SER A C 1
ATOM 2037 O O . SER A 1 251 ? -0.527 -18.219 -25.875 1 98.38 251 SER A O 1
ATOM 2039 N N . VAL A 1 252 ? 0.256 -16.453 -25.016 1 97.94 252 VAL A N 1
ATOM 2040 C CA . VAL A 1 252 ? -0.766 -15.578 -25.578 1 97.94 252 VAL A CA 1
ATOM 2041 C C . VAL A 1 252 ? -0.151 -14.227 -25.938 1 97.94 252 VAL A C 1
ATOM 2043 O O . VAL A 1 252 ? 0.734 -13.734 -25.234 1 97.94 252 VAL A O 1
ATOM 2046 N N . GLU A 1 253 ? -0.652 -13.703 -27.109 1 95.81 253 GLU A N 1
ATOM 2047 C CA . GLU A 1 253 ? -0.214 -12.359 -27.469 1 95.81 253 GLU A CA 1
ATOM 2048 C C . GLU A 1 253 ? -0.846 -11.305 -26.562 1 95.81 253 GLU A C 1
ATOM 2050 O O . GLU A 1 253 ? -2 -11.445 -26.156 1 95.81 253 GLU A O 1
ATOM 2055 N N . GLY A 1 254 ? -0.052 -10.391 -26.141 1 95.75 254 GLY A N 1
ATOM 2056 C CA . GLY A 1 254 ? -0.575 -9.336 -25.281 1 95.75 254 GLY A CA 1
ATOM 2057 C C . GLY A 1 254 ? 0.365 -8.969 -24.156 1 95.75 254 GLY A C 1
ATOM 2058 O O . GLY A 1 254 ? 1.344 -9.672 -23.906 1 95.75 254 GLY A O 1
ATOM 2059 N N . ASP A 1 255 ? 0.005 -7.879 -23.562 1 95.5 255 ASP A N 1
ATOM 2060 C CA . ASP A 1 255 ? 0.754 -7.441 -22.391 1 95.5 255 ASP A CA 1
ATOM 2061 C C . ASP A 1 255 ? 0.305 -8.195 -21.141 1 95.5 255 ASP A C 1
ATOM 2063 O O . ASP A 1 255 ? -0.563 -9.07 -21.203 1 95.5 255 ASP A O 1
ATOM 2067 N N . HIS A 1 256 ? 0.853 -7.906 -20 1 94.62 256 HIS A N 1
ATOM 2068 C CA . HIS A 1 256 ? 0.686 -8.617 -18.734 1 94.62 256 HIS A CA 1
ATOM 2069 C C . HIS A 1 256 ? -0.79 -8.758 -18.375 1 94.62 256 HIS A C 1
ATOM 2071 O O . HIS A 1 256 ? -1.47 -7.758 -18.125 1 94.62 256 HIS A O 1
ATOM 2077 N N . LEU A 1 257 ? -1.334 -9.984 -18.359 1 94.88 257 LEU A N 1
ATOM 2078 C CA . LEU A 1 257 ? -2.678 -10.391 -17.953 1 94.88 257 LEU A CA 1
ATOM 2079 C C . LEU A 1 257 ? -3.725 -9.82 -18.906 1 94.88 257 LEU A C 1
ATOM 2081 O O . LEU A 1 257 ? -4.902 -9.727 -18.547 1 94.88 257 LEU A O 1
ATOM 2085 N N . SER A 1 258 ? -3.207 -9.391 -20.078 1 94 258 SER A N 1
ATOM 2086 C CA . SER A 1 258 ? -4.137 -8.969 -21.125 1 94 258 SER A CA 1
ATOM 2087 C C . SER A 1 258 ? -4.641 -10.156 -21.938 1 94 258 SER A C 1
ATOM 2089 O O . SER A 1 258 ? -4.02 -10.539 -22.922 1 94 258 SER A O 1
ATOM 2091 N N . ILE A 1 259 ? -5.758 -10.727 -21.516 1 94.81 259 ILE A N 1
ATOM 2092 C CA . ILE A 1 259 ? -6.336 -11.867 -22.219 1 94.81 259 ILE A CA 1
ATOM 2093 C C . ILE A 1 259 ? -7.793 -11.57 -22.562 1 94.81 259 ILE A C 1
ATOM 2095 O O . ILE A 1 259 ? -8.492 -10.898 -21.797 1 94.81 259 ILE A O 1
ATOM 2099 N N . SER A 1 260 ? -8.195 -11.969 -23.703 1 95.38 260 SER A N 1
ATOM 2100 C CA . SER A 1 260 ? -9.602 -11.82 -24.078 1 95.38 260 SER A CA 1
ATOM 2101 C C . SER A 1 260 ? -10.461 -12.914 -23.438 1 95.38 260 SER A C 1
ATOM 2103 O O . SER A 1 260 ? -9.961 -14 -23.125 1 95.38 260 SER A O 1
ATOM 2105 N N . GLN A 1 261 ? -11.734 -12.578 -23.297 1 95.81 261 GLN A N 1
ATOM 2106 C CA . GLN A 1 261 ? -12.672 -13.578 -22.797 1 95.81 261 GLN A CA 1
ATOM 2107 C C . GLN A 1 261 ? -12.68 -14.82 -23.688 1 95.81 261 GLN A C 1
ATOM 2109 O O . GLN A 1 261 ? -12.727 -15.945 -23.203 1 95.81 261 GLN A O 1
ATOM 2114 N N . ASP A 1 262 ? -12.602 -14.602 -24.984 1 96.81 262 ASP A N 1
ATOM 2115 C CA . ASP A 1 262 ? -12.625 -15.703 -25.938 1 96.81 262 ASP A CA 1
ATOM 2116 C C . ASP A 1 262 ? -11.422 -16.625 -25.75 1 96.81 262 ASP A C 1
ATOM 2118 O O . ASP A 1 262 ? -11.562 -17.844 -25.766 1 96.81 262 ASP A O 1
ATOM 2122 N N . TRP A 1 263 ? -10.305 -16.031 -25.609 1 97.69 263 TRP A N 1
ATOM 2123 C CA . TRP A 1 263 ? -9.109 -16.844 -25.406 1 97.69 263 TRP A CA 1
ATOM 2124 C C . TRP A 1 263 ? -9.203 -17.641 -24.109 1 97.69 263 TRP A C 1
ATOM 2126 O O . TRP A 1 263 ? -8.852 -18.812 -24.078 1 97.69 263 TRP A O 1
ATOM 2136 N N . PHE A 1 264 ? -9.648 -17 -23.047 1 97.69 264 PHE A N 1
ATOM 2137 C CA . PHE A 1 264 ? -9.812 -17.625 -21.734 1 97.69 264 PHE A CA 1
ATOM 2138 C C . PHE A 1 264 ? -10.727 -18.844 -21.828 1 97.69 264 PHE A C 1
ATOM 2140 O O . PHE A 1 264 ? -10.383 -19.938 -21.359 1 97.69 264 PHE A O 1
ATOM 2147 N N . LEU A 1 265 ? -11.859 -18.688 -22.453 1 97.56 265 LEU A N 1
ATOM 2148 C CA . LEU A 1 265 ? -12.852 -19.75 -22.562 1 97.56 265 LEU A CA 1
ATOM 2149 C C . LEU A 1 265 ? -12.32 -20.906 -23.406 1 97.56 265 LEU A C 1
ATOM 2151 O O . LEU A 1 265 ? -12.547 -22.062 -23.078 1 97.56 265 LEU A O 1
ATOM 2155 N N . LYS A 1 266 ? -11.586 -20.594 -24.438 1 97.56 266 LYS A N 1
ATOM 2156 C CA . LYS A 1 266 ? -11.117 -21.609 -25.375 1 97.56 266 LYS A CA 1
ATOM 2157 C C . LYS A 1 266 ? -9.953 -22.406 -24.781 1 97.56 266 LYS A C 1
ATOM 2159 O O . LYS A 1 266 ? -9.867 -23.609 -24.984 1 97.56 266 LYS A O 1
ATOM 2164 N N . HIS A 1 267 ? -9.078 -21.703 -24 1 97.88 267 HIS A N 1
ATOM 2165 C CA . HIS A 1 267 ? -7.812 -22.359 -23.656 1 97.88 267 HIS A CA 1
ATOM 2166 C C . HIS A 1 267 ? -7.777 -22.75 -22.188 1 97.88 267 HIS A C 1
ATOM 2168 O O . HIS A 1 267 ? -7.043 -23.656 -21.797 1 97.88 267 HIS A O 1
ATOM 2174 N N . LEU A 1 268 ? -8.547 -22.125 -21.328 1 98 268 LEU A N 1
ATOM 2175 C CA . LEU A 1 268 ? -8.383 -22.344 -19.906 1 98 268 LEU A CA 1
ATOM 2176 C C . LEU A 1 268 ? -9.578 -23.094 -19.328 1 98 268 LEU A C 1
ATOM 2178 O O . LEU A 1 268 ? -9.414 -24 -18.5 1 98 268 LEU A O 1
ATOM 2182 N N . VAL A 1 269 ? -10.82 -22.828 -19.766 1 97.12 269 VAL A N 1
ATOM 2183 C CA . VAL A 1 269 ? -12.016 -23.422 -19.188 1 97.12 269 VAL A CA 1
ATOM 2184 C C . VAL A 1 269 ? -12 -24.938 -19.375 1 97.12 269 VAL A C 1
ATOM 2186 O O . VAL A 1 269 ? -12.312 -25.688 -18.453 1 97.12 269 VAL A O 1
ATOM 2189 N N . PRO A 1 270 ? -11.586 -25.453 -20.562 1 96.94 270 PRO A N 1
ATOM 2190 C CA . PRO A 1 270 ? -11.531 -26.906 -20.734 1 96.94 270 PRO A CA 1
ATOM 2191 C C . PRO A 1 270 ? -10.609 -27.594 -19.734 1 96.94 270 PRO A C 1
ATOM 2193 O O . PRO A 1 270 ? -10.852 -28.734 -19.359 1 96.94 270 PRO A O 1
ATOM 2196 N N . LEU A 1 271 ? -9.562 -26.891 -19.25 1 97.25 271 LEU A N 1
ATOM 2197 C CA . LEU A 1 271 ? -8.609 -27.438 -18.297 1 97.25 271 LEU A CA 1
ATOM 2198 C C . LEU A 1 271 ? -9.242 -27.609 -16.922 1 97.25 271 LEU A C 1
ATOM 2200 O O . LEU A 1 271 ? -8.734 -28.359 -16.094 1 97.25 271 LEU A O 1
ATOM 2204 N N . LEU A 1 272 ? -10.336 -26.875 -16.656 1 96.44 272 LEU A N 1
ATOM 2205 C CA . LEU A 1 272 ? -11.023 -26.906 -15.375 1 96.44 272 LEU A CA 1
ATOM 2206 C C . LEU A 1 272 ? -12.086 -28 -15.359 1 96.44 272 LEU A C 1
ATOM 2208 O O . LEU A 1 272 ? -12.625 -28.328 -14.297 1 96.44 272 LEU A O 1
ATOM 2212 N N . LEU A 1 273 ? -12.414 -28.516 -16.547 1 91.69 273 LEU A N 1
ATOM 2213 C CA . LEU A 1 273 ? -13.492 -29.5 -16.688 1 91.69 273 LEU A CA 1
ATOM 2214 C C . LEU A 1 273 ? -12.938 -30.922 -16.672 1 91.69 273 LEU A C 1
ATOM 2216 O O . LEU A 1 273 ? -13.695 -31.891 -16.609 1 91.69 273 LEU A O 1
ATOM 2220 N N . ASP A 1 274 ? -11.641 -31.062 -16.719 1 81.38 274 ASP A N 1
ATOM 2221 C CA . ASP A 1 274 ? -11.008 -32.375 -16.766 1 81.38 274 ASP A CA 1
ATOM 2222 C C . ASP A 1 274 ? -10.969 -33.031 -15.375 1 81.38 274 ASP A C 1
ATOM 2224 O O . ASP A 1 274 ? -10.805 -32.312 -14.375 1 81.38 274 ASP A O 1
ATOM 2228 N N . VAL B 1 1 ? 17.922 28.422 16.344 1 88.44 1 VAL B N 1
ATOM 2229 C CA . VAL B 1 1 ? 16.797 27.969 15.523 1 88.44 1 VAL B CA 1
ATOM 2230 C C . VAL B 1 1 ? 16.344 26.578 15.984 1 88.44 1 VAL B C 1
ATOM 2232 O O . VAL B 1 1 ? 17.172 25.719 16.281 1 88.44 1 VAL B O 1
ATOM 2235 N N . LEU B 1 2 ? 15.086 26.469 16.266 1 95.94 2 LEU B N 1
ATOM 2236 C CA . LEU B 1 2 ? 14.531 25.203 16.75 1 95.94 2 LEU B CA 1
ATOM 2237 C C . LEU B 1 2 ? 14.602 24.141 15.664 1 95.94 2 LEU B C 1
ATOM 2239 O O . LEU B 1 2 ? 14.609 24.453 14.469 1 95.94 2 LEU B O 1
ATOM 2243 N N . PRO B 1 3 ? 14.758 22.938 16.094 1 98.25 3 PRO B N 1
ATOM 2244 C CA . PRO B 1 3 ? 14.672 21.828 15.133 1 98.25 3 PRO B CA 1
ATOM 2245 C C . PRO B 1 3 ? 13.352 21.812 14.367 1 98.25 3 PRO B C 1
ATOM 2247 O O . PRO B 1 3 ? 12.383 22.469 14.781 1 98.25 3 PRO B O 1
ATOM 2250 N N . VAL B 1 4 ? 13.359 21.141 13.211 1 98.75 4 VAL B N 1
ATOM 2251 C CA . VAL B 1 4 ? 12.164 21.047 12.375 1 98.75 4 VAL B CA 1
ATOM 2252 C C . VAL B 1 4 ? 11.797 19.578 12.172 1 98.75 4 VAL B C 1
ATOM 2254 O O . VAL B 1 4 ? 12.656 18.75 11.852 1 98.75 4 VAL B O 1
ATOM 2257 N N . VAL B 1 5 ? 10.57 19.25 12.422 1 98.81 5 VAL B N 1
ATOM 2258 C CA . VAL B 1 5 ? 10.047 17.906 12.211 1 98.81 5 VAL B CA 1
ATOM 2259 C C . VAL B 1 5 ? 9.156 17.875 10.969 1 98.81 5 VAL B C 1
ATOM 2261 O O . VAL B 1 5 ? 8.297 18.75 10.797 1 98.81 5 VAL B O 1
ATOM 2264 N N . LEU B 1 6 ? 9.391 16.938 10.086 1 98.88 6 LEU B N 1
ATOM 2265 C CA . LEU B 1 6 ? 8.617 16.797 8.859 1 98.88 6 LEU B CA 1
ATOM 2266 C C . LEU B 1 6 ? 7.777 15.523 8.891 1 98.88 6 LEU B C 1
ATOM 2268 O O . LEU B 1 6 ? 8.219 14.492 9.406 1 98.88 6 LEU B O 1
ATOM 2272 N N . TRP B 1 7 ? 6.605 15.57 8.367 1 98.81 7 TRP B N 1
ATOM 2273 C CA . TRP B 1 7 ? 5.742 14.398 8.227 1 98.81 7 TRP B CA 1
ATOM 2274 C C . TRP B 1 7 ? 5.18 14.312 6.809 1 98.81 7 TRP B C 1
ATOM 2276 O O . TRP B 1 7 ? 4.504 15.234 6.344 1 98.81 7 TRP B O 1
ATOM 2286 N N . HIS B 1 8 ? 5.441 13.234 6.098 1 97.12 8 HIS B N 1
ATOM 2287 C CA . HIS B 1 8 ? 5.066 13.047 4.703 1 97.12 8 HIS B CA 1
ATOM 2288 C C . HIS B 1 8 ? 3.592 12.68 4.574 1 97.12 8 HIS B C 1
ATOM 2290 O O . HIS B 1 8 ? 2.943 12.336 5.566 1 97.12 8 HIS B O 1
ATOM 2296 N N . GLY B 1 9 ? 3.08 12.789 3.332 1 95.38 9 GLY B N 1
ATOM 2297 C CA . GLY B 1 9 ? 1.725 12.367 3.016 1 95.38 9 GLY B CA 1
ATOM 2298 C C . GLY B 1 9 ? 1.665 11 2.369 1 95.38 9 GLY B C 1
ATOM 2299 O O . GLY B 1 9 ? 2.66 10.266 2.354 1 95.38 9 GLY B O 1
ATOM 2300 N N . MET B 1 10 ? 0.475 10.68 1.882 1 91.69 10 MET B N 1
ATOM 2301 C CA . MET B 1 10 ? 0.242 9.406 1.201 1 91.69 10 MET B CA 1
ATOM 2302 C C . MET B 1 10 ? 1.159 9.266 -0.009 1 91.69 10 MET B C 1
ATOM 2304 O O . MET B 1 10 ? 1.36 10.219 -0.758 1 91.69 10 MET B O 1
ATOM 2308 N N . GLY B 1 11 ? 1.721 8.07 -0.196 1 87.94 11 GLY B N 1
ATOM 2309 C CA . GLY B 1 11 ? 2.502 7.797 -1.392 1 87.94 11 GLY B CA 1
ATOM 2310 C C . GLY B 1 11 ? 3.926 8.312 -1.306 1 87.94 11 GLY B C 1
ATOM 2311 O O . GLY B 1 11 ? 4.629 8.383 -2.316 1 87.94 11 GLY B O 1
ATOM 2312 N N . ASP B 1 12 ? 4.312 8.734 -0.116 1 90.81 12 ASP B N 1
ATOM 2313 C CA . ASP B 1 12 ? 5.668 9.234 0.111 1 90.81 12 ASP B CA 1
ATOM 2314 C C . ASP B 1 12 ? 6.297 8.578 1.338 1 90.81 12 ASP B C 1
ATOM 2316 O O . ASP B 1 12 ? 5.688 7.711 1.966 1 90.81 12 ASP B O 1
ATOM 2320 N N . THR B 1 13 ? 7.562 8.93 1.553 1 92.62 13 THR B N 1
ATOM 2321 C CA . THR B 1 13 ? 8.312 8.523 2.738 1 92.62 13 THR B CA 1
ATOM 2322 C C . THR B 1 13 ? 9.164 9.68 3.254 1 92.62 13 THR B C 1
ATOM 2324 O O . THR B 1 13 ? 9.281 10.719 2.596 1 92.62 13 THR B O 1
ATOM 2327 N N . CYS B 1 14 ? 9.742 9.461 4.352 1 94.06 14 CYS B N 1
ATOM 2328 C CA . CYS B 1 14 ? 10.547 10.484 5.016 1 94.06 14 CYS B CA 1
ATOM 2329 C C . CYS B 1 14 ? 11.758 10.859 4.164 1 94.06 14 CYS B C 1
ATOM 2331 O O . CYS B 1 14 ? 12.297 11.961 4.301 1 94.06 14 CYS B O 1
ATOM 2333 N N . CYS B 1 15 ? 12.055 10.062 3.256 1 89.69 15 CYS B N 1
ATOM 2334 C CA . CYS B 1 15 ? 13.484 10.203 2.984 1 89.69 15 CYS B CA 1
ATOM 2335 C C . CYS B 1 15 ? 13.758 10.18 1.485 1 89.69 15 CYS B C 1
ATOM 2337 O O . CYS B 1 15 ? 14.914 10.242 1.061 1 89.69 15 CYS B O 1
ATOM 2339 N N . PHE B 1 16 ? 12.68 10.141 0.724 1 85.12 16 PHE B N 1
ATOM 2340 C CA . PHE B 1 16 ? 12.93 10.141 -0.712 1 85.12 16 PHE B CA 1
ATOM 2341 C C . PHE B 1 16 ? 13.727 11.375 -1.121 1 85.12 16 PHE B C 1
ATOM 2343 O O . PHE B 1 16 ? 13.367 12.492 -0.769 1 85.12 16 PHE B O 1
ATOM 2350 N N . PRO B 1 17 ? 14.805 11.18 -1.871 1 85.06 17 PRO B N 1
ATOM 2351 C CA . PRO B 1 17 ? 15.672 12.305 -2.221 1 85.06 17 PRO B CA 1
ATOM 2352 C C . PRO B 1 17 ? 14.953 13.375 -3.033 1 85.06 17 PRO B C 1
ATOM 2354 O O . PRO B 1 17 ? 15.32 14.555 -2.973 1 85.06 17 PRO B O 1
ATOM 2357 N N . PHE B 1 18 ? 13.852 13.047 -3.738 1 82.62 18 PHE B N 1
ATOM 2358 C CA . PHE B 1 18 ? 13.172 14 -4.613 1 82.62 18 PHE B CA 1
ATOM 2359 C C . PHE B 1 18 ? 11.953 14.594 -3.92 1 82.62 18 PHE B C 1
ATOM 2361 O O . PHE B 1 18 ? 11.258 15.43 -4.496 1 82.62 18 PHE B O 1
ATOM 2368 N N . SER B 1 19 ? 11.758 14.133 -2.676 1 90.56 19 SER B N 1
ATOM 2369 C CA . SER B 1 19 ? 10.625 14.648 -1.919 1 90.56 19 SER B CA 1
ATOM 2370 C C . SER B 1 19 ? 11.07 15.227 -0.578 1 90.56 19 SER B C 1
ATOM 2372 O O . SER B 1 19 ? 11.688 16.297 -0.526 1 90.56 19 SER B O 1
ATOM 2374 N N . LEU B 1 20 ? 10.844 14.5 0.523 1 94.75 20 LEU B N 1
ATOM 2375 C CA . LEU B 1 20 ? 11.117 15.094 1.828 1 94.75 20 LEU B CA 1
ATOM 2376 C C . LEU B 1 20 ? 12.617 15.133 2.098 1 94.75 20 LEU B C 1
ATOM 2378 O O . LEU B 1 20 ? 13.086 15.945 2.9 1 94.75 20 LEU B O 1
ATOM 2382 N N . GLY B 1 21 ? 13.383 14.25 1.428 1 93.75 21 GLY B N 1
ATOM 2383 C CA . GLY B 1 21 ? 14.828 14.391 1.509 1 93.75 21 GLY B CA 1
ATOM 2384 C C . GLY B 1 21 ? 15.328 15.719 0.974 1 93.75 21 GLY B C 1
ATOM 2385 O O . GLY B 1 21 ? 16.234 16.328 1.558 1 93.75 21 GLY B O 1
ATOM 2386 N N . ALA B 1 22 ? 14.758 16.141 -0.117 1 93.75 22 ALA B N 1
ATOM 2387 C CA . ALA B 1 22 ? 15.141 17.422 -0.719 1 93.75 22 ALA B CA 1
ATOM 2388 C C . ALA B 1 22 ? 14.711 18.594 0.165 1 93.75 22 ALA B C 1
ATOM 2390 O O . ALA B 1 22 ? 15.453 19.562 0.31 1 93.75 22 ALA B O 1
ATOM 2391 N N . ILE B 1 23 ? 13.547 18.5 0.723 1 96.81 23 ILE B N 1
ATOM 2392 C CA . ILE B 1 23 ? 13.023 19.562 1.584 1 96.81 23 ILE B CA 1
ATOM 2393 C C . ILE B 1 23 ? 13.891 19.688 2.834 1 96.81 23 ILE B C 1
ATOM 2395 O O . ILE B 1 23 ? 14.203 20.797 3.275 1 96.81 23 ILE B O 1
ATOM 2399 N N . LYS B 1 24 ? 14.25 18.5 3.391 1 97.5 24 LYS B N 1
ATOM 2400 C CA . LYS B 1 24 ? 15.133 18.5 4.551 1 97.5 24 LYS B CA 1
ATOM 2401 C C . LYS B 1 24 ? 16.438 19.234 4.258 1 97.5 24 LYS B C 1
ATOM 2403 O O . LYS B 1 24 ? 16.844 20.109 5.031 1 97.5 24 LYS B O 1
ATOM 2408 N N . LYS B 1 25 ? 17.047 18.938 3.143 1 96.38 25 LYS B N 1
ATOM 2409 C CA . LYS B 1 25 ? 18.297 19.578 2.764 1 96.38 25 LYS B CA 1
ATOM 2410 C C . LYS B 1 25 ? 18.094 21.078 2.562 1 96.38 25 LYS B C 1
ATOM 2412 O O . LYS B 1 25 ? 18.938 21.875 2.971 1 96.38 25 LYS B O 1
ATOM 2417 N N . LEU B 1 26 ? 17 21.422 1.945 1 97 26 LEU B N 1
ATOM 2418 C CA . LEU B 1 26 ? 16.672 22.828 1.688 1 97 26 LEU B CA 1
ATOM 2419 C C . LEU B 1 26 ? 16.562 23.609 2.994 1 97 26 LEU B C 1
ATOM 2421 O O . LEU B 1 26 ? 17.109 24.703 3.113 1 97 26 LEU B O 1
ATOM 2425 N N . ILE B 1 27 ? 15.852 23.062 3.969 1 97.75 27 ILE B N 1
ATOM 2426 C CA . ILE B 1 27 ? 15.664 23.719 5.258 1 97.75 27 ILE B CA 1
ATOM 2427 C C . ILE B 1 27 ? 17.016 23.828 5.973 1 97.75 27 ILE B C 1
ATOM 2429 O O . ILE B 1 27 ? 17.359 24.906 6.477 1 97.75 27 ILE B O 1
ATOM 2433 N N . GLU B 1 28 ? 17.781 22.734 5.988 1 97.31 28 GLU B N 1
ATOM 2434 C CA . GLU B 1 28 ? 19.094 22.75 6.648 1 97.31 28 GLU B CA 1
ATOM 2435 C C . GLU B 1 28 ? 20 23.828 6.051 1 97.31 28 GLU B C 1
ATOM 2437 O O . GLU B 1 28 ? 20.688 24.531 6.781 1 97.31 28 GLU B O 1
ATOM 2442 N N . GLN B 1 29 ? 19.938 23.969 4.812 1 96.12 29 GLN B N 1
ATOM 2443 C CA . GLN B 1 29 ? 20.797 24.906 4.105 1 96.12 29 GLN B CA 1
ATOM 2444 C C . GLN B 1 29 ? 20.406 26.344 4.422 1 96.12 29 GLN B C 1
ATOM 2446 O O . GLN B 1 29 ? 21.266 27.234 4.496 1 96.12 29 GLN B O 1
ATOM 2451 N N . HIS B 1 30 ? 19.172 26.594 4.648 1 96.5 30 HIS B N 1
ATOM 2452 C CA . HIS B 1 30 ? 18.703 27.969 4.727 1 96.5 30 HIS B CA 1
ATOM 2453 C C . HIS B 1 30 ? 18.375 28.359 6.164 1 96.5 30 HIS B C 1
ATOM 2455 O O . HIS B 1 30 ? 17.828 29.453 6.41 1 96.5 30 HIS B O 1
ATOM 2461 N N . THR B 1 31 ? 18.562 27.547 7.148 1 94 31 THR B N 1
ATOM 2462 C CA . THR B 1 31 ? 18.406 27.875 8.562 1 94 31 THR B CA 1
ATOM 2463 C C . THR B 1 31 ? 19.719 27.688 9.32 1 94 31 THR B C 1
ATOM 2465 O O . THR B 1 31 ? 19.719 27.5 10.539 1 94 31 THR B O 1
ATOM 2468 N N . ASN B 1 32 ? 20.812 27.812 8.695 1 87.06 32 ASN B N 1
ATOM 2469 C CA . ASN B 1 32 ? 22.156 27.719 9.25 1 87.06 32 ASN B CA 1
ATOM 2470 C C . ASN B 1 32 ? 22.391 26.375 9.938 1 87.06 32 ASN B C 1
ATOM 2472 O O . ASN B 1 32 ? 22.891 26.312 11.055 1 87.06 32 ASN B O 1
ATOM 2476 N N . GLY B 1 33 ? 21.828 25.25 9.445 1 88.81 33 GLY B N 1
ATOM 2477 C CA . GLY B 1 33 ? 22.172 23.891 9.828 1 88.81 33 GLY B CA 1
ATOM 2478 C C . GLY B 1 33 ? 21.297 23.344 10.922 1 88.81 33 GLY B C 1
ATOM 2479 O O . GLY B 1 33 ? 21.703 22.469 11.688 1 88.81 33 GLY B O 1
ATOM 2480 N N . THR B 1 34 ? 20.078 23.844 11.094 1 94.69 34 THR B N 1
ATOM 2481 C CA . THR B 1 34 ? 19.188 23.344 12.125 1 94.69 34 THR B CA 1
ATOM 2482 C C . THR B 1 34 ? 18.938 21.844 11.93 1 94.69 34 THR B C 1
ATOM 2484 O O . THR B 1 34 ? 19.031 21.328 10.812 1 94.69 34 THR B O 1
ATOM 2487 N N . TYR B 1 35 ? 18.719 21.156 13.055 1 97.81 35 TYR B N 1
ATOM 2488 C CA . TYR B 1 35 ? 18.359 19.75 13.023 1 97.81 35 TYR B CA 1
ATOM 2489 C C . TYR B 1 35 ? 16.984 19.547 12.398 1 97.81 35 TYR B C 1
ATOM 2491 O O . TYR B 1 35 ? 16 20.156 12.836 1 97.81 35 TYR B O 1
ATOM 2499 N N . VAL B 1 36 ? 16.906 18.781 11.289 1 98.44 36 VAL B N 1
ATOM 2500 C CA . VAL B 1 36 ? 15.641 18.453 10.648 1 98.44 36 VAL B CA 1
ATOM 2501 C C . VAL B 1 36 ? 15.391 16.953 10.742 1 98.44 36 VAL B C 1
ATOM 2503 O O . VAL B 1 36 ? 16.219 16.156 10.297 1 98.44 36 VAL B O 1
ATOM 2506 N N . ARG B 1 37 ? 14.281 16.641 11.305 1 98.12 37 ARG B N 1
ATOM 2507 C CA . ARG B 1 37 ? 13.891 15.234 11.445 1 98.12 37 ARG B CA 1
ATOM 2508 C C . ARG B 1 37 ? 12.672 14.922 10.586 1 98.12 37 ARG B C 1
ATOM 2510 O O . ARG B 1 37 ? 11.578 15.453 10.82 1 98.12 37 ARG B O 1
ATOM 2517 N N . SER B 1 38 ? 12.914 14.141 9.617 1 98.12 38 SER B N 1
ATOM 2518 C CA . SER B 1 38 ? 11.797 13.617 8.844 1 98.12 38 SER B CA 1
ATOM 2519 C C . SER B 1 38 ? 11.25 12.336 9.461 1 98.12 38 SER B C 1
ATOM 2521 O O . SER B 1 38 ? 11.969 11.336 9.562 1 98.12 38 SER B O 1
ATOM 2523 N N . LEU B 1 39 ? 10.008 12.367 9.859 1 98.5 39 LEU B N 1
ATOM 2524 C CA . LEU B 1 39 ? 9.43 11.25 10.602 1 98.5 39 LEU B CA 1
ATOM 2525 C C . LEU B 1 39 ? 9.359 10 9.742 1 98.5 39 LEU B C 1
ATOM 2527 O O . LEU B 1 39 ? 8.945 10.062 8.578 1 98.5 39 LEU B O 1
ATOM 2531 N N . LYS B 1 40 ? 9.859 8.906 10.219 1 97.25 40 LYS B N 1
ATOM 2532 C CA . LYS B 1 40 ? 9.828 7.574 9.625 1 97.25 40 LYS B CA 1
ATOM 2533 C C . LYS B 1 40 ? 8.977 6.617 10.445 1 97.25 40 LYS B C 1
ATOM 2535 O O . LYS B 1 40 ? 9.43 6.094 11.469 1 97.25 40 LYS B O 1
ATOM 2540 N N . ILE B 1 41 ? 7.801 6.285 10.016 1 97.75 41 ILE B N 1
ATOM 2541 C CA . ILE B 1 41 ? 6.883 5.445 10.781 1 97.75 41 ILE B CA 1
ATOM 2542 C C . ILE B 1 41 ? 7.277 3.977 10.625 1 97.75 41 ILE B C 1
ATOM 2544 O O . ILE B 1 41 ? 7.48 3.494 9.516 1 97.75 41 ILE B O 1
ATOM 2548 N N . GLY B 1 42 ? 7.309 3.15 11.719 1 90.62 42 GLY B N 1
ATOM 2549 C CA . GLY B 1 42 ? 7.602 1.726 11.711 1 90.62 42 GLY B CA 1
ATOM 2550 C C . GLY B 1 42 ? 9.086 1.421 11.641 1 90.62 42 GLY B C 1
ATOM 2551 O O . GLY B 1 42 ? 9.484 0.258 11.703 1 90.62 42 GLY B O 1
ATOM 2552 N N . GLY B 1 43 ? 9.953 2.299 11.398 1 86.69 43 GLY B N 1
ATOM 2553 C CA . GLY B 1 43 ? 11.391 2.119 11.578 1 86.69 43 GLY B CA 1
ATOM 2554 C C . GLY B 1 43 ? 12.109 1.806 10.281 1 86.69 43 GLY B C 1
ATOM 2555 O O . GLY B 1 43 ? 13.336 1.666 10.266 1 86.69 43 GLY B O 1
ATOM 2556 N N . ASN B 1 44 ? 11.422 1.517 9.234 1 91.31 44 ASN B N 1
ATOM 2557 C CA . ASN B 1 44 ? 12.07 1.361 7.938 1 91.31 44 ASN B CA 1
ATOM 2558 C C . ASN B 1 44 ? 11.25 1.99 6.816 1 91.31 44 ASN B C 1
ATOM 2560 O O . ASN B 1 44 ? 10.109 2.395 7.035 1 91.31 44 ASN B O 1
ATOM 2564 N N . LEU B 1 45 ? 11.852 2.113 5.676 1 91.31 45 LEU B N 1
ATOM 2565 C CA . LEU B 1 45 ? 11.289 2.904 4.59 1 91.31 45 LEU B CA 1
ATOM 2566 C C . LEU B 1 45 ? 10.023 2.248 4.043 1 91.31 45 LEU B C 1
ATOM 2568 O O . LEU B 1 45 ? 9.094 2.938 3.625 1 91.31 45 LEU B O 1
ATOM 2572 N N . VAL B 1 46 ? 9.938 0.96 4.016 1 92.5 46 VAL B N 1
ATOM 2573 C CA . VAL B 1 46 ? 8.773 0.261 3.467 1 92.5 46 VAL B CA 1
ATOM 2574 C C . VAL B 1 46 ? 7.574 0.461 4.383 1 92.5 46 VAL B C 1
ATOM 2576 O O . VAL B 1 46 ? 6.488 0.82 3.922 1 92.5 46 VAL B O 1
ATOM 2579 N N . LEU B 1 47 ? 7.816 0.237 5.648 1 94.56 47 LEU B N 1
ATOM 2580 C CA . LEU B 1 47 ? 6.738 0.451 6.613 1 94.56 47 LEU B CA 1
ATOM 2581 C C . LEU B 1 47 ? 6.297 1.91 6.617 1 94.56 47 LEU B C 1
ATOM 2583 O O . LEU B 1 47 ? 5.109 2.201 6.773 1 94.56 47 LEU B O 1
ATOM 2587 N N . ASP B 1 48 ? 7.285 2.766 6.473 1 95.94 48 ASP B N 1
ATOM 2588 C CA . ASP B 1 48 ? 6.969 4.191 6.414 1 95.94 48 ASP B CA 1
ATOM 2589 C C . ASP B 1 48 ? 6.086 4.508 5.211 1 95.94 48 ASP B C 1
ATOM 2591 O O . ASP B 1 48 ? 5.098 5.234 5.332 1 95.94 48 ASP B O 1
ATOM 2595 N N . TYR B 1 49 ? 6.406 3.98 4.113 1 92.38 49 TYR B N 1
ATOM 2596 C CA . TYR B 1 49 ? 5.582 4.148 2.92 1 92.38 49 TYR B CA 1
ATOM 2597 C C . TYR B 1 49 ? 4.188 3.566 3.133 1 92.38 49 TYR B C 1
ATOM 2599 O O . TYR B 1 49 ? 3.186 4.215 2.828 1 92.38 49 TYR B O 1
ATOM 2607 N N . GLU B 1 50 ? 4.109 2.357 3.695 1 93.75 50 GLU B N 1
ATOM 2608 C CA . GLU B 1 50 ? 2.859 1.665 3.99 1 93.75 50 GLU B CA 1
ATOM 2609 C C . GLU B 1 50 ? 1.979 2.49 4.926 1 93.75 50 GLU B C 1
ATOM 2611 O O . GLU B 1 50 ? 0.752 2.48 4.801 1 93.75 50 GLU B O 1
ATOM 2616 N N . SER B 1 51 ? 2.568 3.184 5.82 1 96.81 51 SER B N 1
ATOM 2617 C CA . SER B 1 51 ? 1.84 3.928 6.84 1 96.81 51 SER B CA 1
ATOM 2618 C C . SER B 1 51 ? 0.958 5.004 6.215 1 96.81 51 SER B C 1
ATOM 2620 O O . SER B 1 51 ? -0.067 5.383 6.789 1 96.81 51 SER B O 1
ATOM 2622 N N . GLY B 1 52 ? 1.359 5.434 5.055 1 95 52 GLY B N 1
ATOM 2623 C CA . GLY B 1 52 ? 0.559 6.438 4.371 1 95 52 GLY B CA 1
ATOM 2624 C C . GLY B 1 52 ? -0.801 5.922 3.939 1 95 52 GLY B C 1
ATOM 2625 O O . GLY B 1 52 ? -1.696 6.711 3.623 1 95 52 GLY B O 1
ATOM 2626 N N . PHE B 1 53 ? -0.991 4.598 4.031 1 92.44 53 PHE B N 1
ATOM 2627 C CA . PHE B 1 53 ? -2.213 4.012 3.494 1 92.44 53 PHE B CA 1
ATOM 2628 C C . PHE B 1 53 ? -2.896 3.137 4.539 1 92.44 53 PHE B C 1
ATOM 2630 O O . PHE B 1 53 ? -4.121 3.166 4.676 1 92.44 53 PHE B O 1
ATOM 2637 N N . PHE B 1 54 ? -2.072 2.4 5.332 1 94.69 54 PHE B N 1
ATOM 2638 C CA . PHE B 1 54 ? -2.697 1.216 5.91 1 94.69 54 PHE B CA 1
ATOM 2639 C C . PHE B 1 54 ? -2.455 1.155 7.414 1 94.69 54 PHE B C 1
ATOM 2641 O O . PHE B 1 54 ? -2.936 0.241 8.086 1 94.69 54 PHE B O 1
ATOM 2648 N N . ILE B 1 55 ? -1.727 2.07 7.941 1 97.25 55 ILE B N 1
ATOM 2649 C CA . ILE B 1 55 ? -1.562 2.145 9.391 1 97.25 55 ILE B CA 1
ATOM 2650 C C . ILE B 1 55 ? -2.43 3.271 9.953 1 97.25 55 ILE B C 1
ATOM 2652 O O . ILE B 1 55 ? -2.283 4.43 9.555 1 97.25 55 ILE B O 1
ATOM 2656 N N . HIS B 1 56 ? -3.279 2.875 10.844 1 98.5 56 HIS B N 1
ATOM 2657 C CA . HIS B 1 56 ? -4.242 3.83 11.383 1 98.5 56 HIS B CA 1
ATOM 2658 C C . HIS B 1 56 ? -3.543 5.062 11.945 1 98.5 56 HIS B C 1
ATOM 2660 O O . HIS B 1 56 ? -2.545 4.941 12.656 1 98.5 56 HIS B O 1
ATOM 2666 N N . PRO B 1 57 ? -4.102 6.262 11.734 1 98.75 57 PRO B N 1
ATOM 2667 C CA . PRO B 1 57 ? -3.438 7.488 12.188 1 98.75 57 PRO B CA 1
ATOM 2668 C C . PRO B 1 57 ? -3.252 7.539 13.703 1 98.75 57 PRO B C 1
ATOM 2670 O O . PRO B 1 57 ? -2.252 8.07 14.188 1 98.75 57 PRO B O 1
ATOM 2673 N N . ASN B 1 58 ? -4.203 7.012 14.461 1 98.75 58 ASN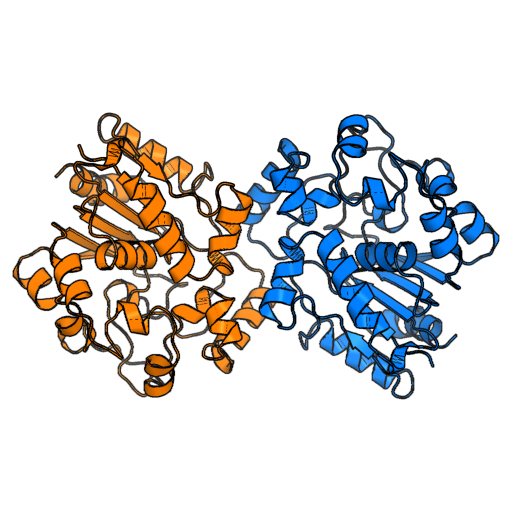 B N 1
ATOM 2674 C CA . ASN B 1 58 ? -4.043 7.004 15.914 1 98.75 58 ASN B CA 1
ATOM 2675 C C . ASN B 1 58 ? -2.77 6.27 16.328 1 98.75 58 ASN B C 1
ATOM 2677 O O . ASN B 1 58 ? -2.057 6.723 17.234 1 98.75 58 ASN B O 1
ATOM 2681 N N . LYS B 1 59 ? -2.518 5.168 15.672 1 98.62 59 LYS B N 1
ATOM 2682 C CA . LYS B 1 59 ? -1.311 4.406 15.977 1 98.62 59 LYS B CA 1
ATOM 2683 C C . LYS B 1 59 ? -0.057 5.18 15.578 1 98.62 59 LYS B C 1
ATOM 2685 O O . LYS B 1 59 ? 0.944 5.156 16.297 1 98.62 59 LYS B O 1
ATOM 2690 N N . GLN B 1 60 ? -0.114 5.828 14.453 1 98.69 60 GLN B N 1
ATOM 2691 C CA . GLN B 1 60 ? 1.029 6.605 13.984 1 98.69 60 GLN B CA 1
ATOM 2692 C C . GLN B 1 60 ? 1.334 7.766 14.93 1 98.69 60 GLN B C 1
ATOM 2694 O O . GLN B 1 60 ? 2.49 7.984 15.297 1 98.69 60 GLN B O 1
ATOM 2699 N N . VAL B 1 61 ? 0.291 8.5 15.328 1 98.75 61 VAL B N 1
ATOM 2700 C CA . VAL B 1 61 ? 0.457 9.641 16.219 1 98.75 61 VAL B CA 1
ATOM 2701 C C . VAL B 1 61 ? 1.023 9.172 17.562 1 98.75 61 VAL B C 1
ATOM 2703 O O . VAL B 1 61 ? 1.944 9.789 18.094 1 98.75 61 VAL B O 1
ATOM 2706 N N . ASP B 1 62 ? 0.5 8.055 18.094 1 98.56 62 ASP B N 1
ATOM 2707 C CA . ASP B 1 62 ? 1.009 7.5 19.344 1 98.56 62 ASP B CA 1
ATOM 2708 C C . ASP B 1 62 ? 2.486 7.137 19.219 1 98.56 62 ASP B C 1
ATOM 2710 O O . ASP B 1 62 ? 3.279 7.43 20.125 1 98.56 62 ASP B O 1
ATOM 2714 N N . TYR B 1 63 ? 2.812 6.477 18.141 1 98.5 63 TYR B N 1
ATOM 2715 C CA . TYR B 1 63 ? 4.195 6.094 17.875 1 98.5 63 TYR B CA 1
ATOM 2716 C C . TYR B 1 63 ? 5.102 7.32 17.844 1 98.5 63 TYR B C 1
ATOM 2718 O O . TYR B 1 63 ? 6.168 7.332 18.453 1 98.5 63 TYR B O 1
ATOM 2726 N N . VAL B 1 64 ? 4.676 8.344 17.172 1 98.56 64 VAL B N 1
ATOM 2727 C CA . VAL B 1 64 ? 5.48 9.547 16.984 1 98.56 64 VAL B CA 1
ATOM 2728 C C . VAL B 1 64 ? 5.602 10.297 18.312 1 98.56 64 VAL B C 1
ATOM 2730 O O . VAL B 1 64 ? 6.66 10.844 18.625 1 98.56 64 VAL B O 1
ATOM 2733 N N . CYS B 1 65 ? 4.504 10.336 19.141 1 98.38 65 CYS B N 1
ATOM 2734 C CA . CYS B 1 65 ? 4.574 10.93 20.469 1 98.38 65 CYS B CA 1
ATOM 2735 C C . CYS B 1 65 ? 5.73 10.344 21.266 1 98.38 65 CYS B C 1
ATOM 2737 O O . CYS B 1 65 ? 6.543 11.086 21.828 1 98.38 65 CYS B O 1
ATOM 2739 N N . LYS B 1 66 ? 5.824 9.039 21.219 1 97.81 66 LYS B N 1
ATOM 2740 C CA . LYS B 1 66 ? 6.863 8.344 21.984 1 97.81 66 LYS B CA 1
ATOM 2741 C C . LYS B 1 66 ? 8.25 8.625 21.406 1 97.81 66 LYS B C 1
ATOM 2743 O O . LYS B 1 66 ? 9.195 8.883 22.141 1 97.81 66 LYS B O 1
ATOM 2748 N N . GLN B 1 67 ? 8.32 8.625 20.109 1 97.44 67 GLN B N 1
ATOM 2749 C CA . GLN B 1 67 ? 9.602 8.836 19.438 1 97.44 67 GLN B CA 1
ATOM 2750 C C . GLN B 1 67 ? 10.141 10.234 19.703 1 97.44 67 GLN B C 1
ATOM 2752 O O . GLN B 1 67 ? 11.336 10.414 19.969 1 97.44 67 GLN B O 1
ATOM 2757 N N . LEU B 1 68 ? 9.281 11.25 19.625 1 98.19 68 LEU B N 1
ATOM 2758 C CA . LEU B 1 68 ? 9.727 12.625 19.812 1 98.19 68 LEU B CA 1
ATOM 2759 C C . LEU B 1 68 ? 10.094 12.883 21.281 1 98.19 68 LEU B C 1
ATOM 2761 O O . LEU B 1 68 ? 11.016 13.648 21.562 1 98.19 68 LEU B O 1
ATOM 2765 N N . ALA B 1 69 ? 9.398 12.25 22.172 1 97.19 69 ALA B N 1
ATOM 2766 C CA . ALA B 1 69 ? 9.68 12.406 23.609 1 97.19 69 ALA B CA 1
ATOM 2767 C C . ALA B 1 69 ? 11.07 11.883 23.953 1 97.19 69 ALA B C 1
ATOM 2769 O O . ALA B 1 69 ? 11.703 12.352 24.891 1 97.19 69 ALA B O 1
ATOM 2770 N N . LEU B 1 70 ? 11.562 10.938 23.172 1 97.06 70 LEU B N 1
ATOM 2771 C CA . LEU B 1 70 ? 12.844 10.289 23.438 1 97.06 70 LEU B CA 1
ATOM 2772 C C . LEU B 1 70 ? 13.977 11.023 22.734 1 97.06 70 LEU B C 1
ATOM 2774 O O . LEU B 1 70 ? 15.156 10.75 22.984 1 97.06 70 LEU B O 1
ATOM 2778 N N . ASP B 1 71 ? 13.664 11.945 21.859 1 97.69 71 ASP B N 1
ATOM 2779 C CA . ASP B 1 71 ? 14.68 12.672 21.109 1 97.69 71 ASP B CA 1
ATOM 2780 C C . ASP B 1 71 ? 15.164 13.898 21.875 1 97.69 71 ASP B C 1
ATOM 2782 O O . ASP B 1 71 ? 14.508 14.938 21.875 1 97.69 71 ASP B O 1
ATOM 2786 N N . GLU B 1 72 ? 16.312 13.891 22.375 1 97.88 72 GLU B N 1
ATOM 2787 C CA . GLU B 1 72 ? 16.844 14.945 23.234 1 97.88 72 GLU B CA 1
ATOM 2788 C C . GLU B 1 72 ? 17.047 16.25 22.453 1 97.88 72 GLU B C 1
ATOM 2790 O O . GLU B 1 72 ? 17.047 17.328 23.047 1 97.88 72 GLU B O 1
ATOM 2795 N N . ARG B 1 73 ? 17.125 16.234 21.172 1 97.69 73 ARG B N 1
ATOM 2796 C CA . ARG B 1 73 ? 17.359 17.422 20.359 1 97.69 73 ARG B CA 1
ATOM 2797 C C . ARG B 1 73 ? 16.094 18.266 20.25 1 97.69 73 ARG B C 1
ATOM 2799 O O . ARG B 1 73 ? 16.141 19.438 19.844 1 97.69 73 ARG B O 1
ATOM 2806 N N . LEU B 1 74 ? 14.969 17.656 20.703 1 98.25 74 LEU B N 1
ATOM 2807 C CA . LEU B 1 74 ? 13.688 18.328 20.547 1 98.25 74 LEU B CA 1
ATOM 2808 C C . LEU B 1 74 ? 13.188 18.844 21.906 1 98.25 74 LEU B C 1
ATOM 2810 O O . LEU B 1 74 ? 12.109 19.438 21.984 1 98.25 74 LEU B O 1
ATOM 2814 N N . THR B 1 75 ? 13.945 18.688 22.938 1 96.69 75 THR B N 1
ATOM 2815 C CA . THR B 1 75 ? 13.508 18.938 24.312 1 96.69 75 THR B CA 1
ATOM 2816 C C . THR B 1 75 ? 13.047 20.375 24.484 1 96.69 75 THR B C 1
ATOM 2818 O O . THR B 1 75 ? 12.102 20.641 25.234 1 96.69 75 THR B O 1
ATOM 2821 N N . ASP B 1 76 ? 13.703 21.328 23.875 1 95.88 76 ASP B N 1
ATOM 2822 C CA . ASP B 1 76 ? 13.391 22.734 24.031 1 95.88 76 ASP B CA 1
ATOM 2823 C C . ASP B 1 76 ? 12.297 23.172 23.062 1 95.88 76 ASP B C 1
ATOM 2825 O O . ASP B 1 76 ? 11.945 24.359 23 1 95.88 76 ASP B O 1
ATOM 2829 N N . GLY B 1 77 ? 11.867 22.234 22.234 1 97.75 77 GLY B N 1
ATOM 2830 C CA . GLY B 1 77 ? 10.797 22.516 21.297 1 97.75 77 GLY B CA 1
ATOM 2831 C C . GLY B 1 77 ? 11.211 22.297 19.844 1 97.75 77 GLY B C 1
ATOM 2832 O O . GLY B 1 77 ? 12.375 22 19.562 1 97.75 77 GLY B O 1
ATOM 2833 N N . TYR B 1 78 ? 10.242 22.406 18.984 1 98.56 78 TYR B N 1
ATOM 2834 C CA . TYR B 1 78 ? 10.492 22.188 17.562 1 98.56 78 TYR B CA 1
ATOM 2835 C C . TYR B 1 78 ? 9.414 22.844 16.703 1 98.56 78 TYR B C 1
ATOM 2837 O O . TYR B 1 78 ? 8.328 23.172 17.203 1 98.56 78 TYR B O 1
ATOM 2845 N N . ASN B 1 79 ? 9.727 23.188 15.508 1 98.62 79 ASN B N 1
ATOM 2846 C CA . ASN B 1 79 ? 8.758 23.5 14.461 1 98.62 79 ASN B CA 1
ATOM 2847 C C . ASN B 1 79 ? 8.398 22.266 13.641 1 98.62 79 ASN B C 1
ATOM 2849 O O . ASN B 1 79 ? 9.125 21.281 13.641 1 98.62 79 ASN B O 1
ATOM 2853 N N . ALA B 1 80 ? 7.254 22.359 13 1 98.81 80 ALA B N 1
ATOM 2854 C CA . ALA B 1 80 ? 6.82 21.188 12.234 1 98.81 80 ALA B CA 1
ATOM 2855 C C . ALA B 1 80 ? 6.223 21.609 10.898 1 98.81 80 ALA B C 1
ATOM 2857 O O . ALA B 1 80 ? 5.559 22.641 10.797 1 98.81 80 ALA B O 1
ATOM 2858 N N . ILE B 1 81 ? 6.461 20.812 9.906 1 98.88 81 ILE B N 1
ATOM 2859 C CA . ILE B 1 81 ? 5.836 20.953 8.594 1 98.88 81 ILE B CA 1
ATOM 2860 C C . ILE B 1 81 ? 5.199 19.625 8.172 1 98.88 81 ILE B C 1
ATOM 2862 O O . ILE B 1 81 ? 5.879 18.609 8.094 1 98.88 81 ILE B O 1
ATOM 2866 N N . GLY B 1 82 ? 3.961 19.641 7.961 1 98.88 82 GLY B N 1
ATOM 2867 C CA . GLY B 1 82 ? 3.24 18.484 7.469 1 98.88 82 GLY B CA 1
ATOM 2868 C C . GLY B 1 82 ? 2.793 18.625 6.023 1 98.88 82 GLY B C 1
ATOM 2869 O O . GLY B 1 82 ? 2.301 19.672 5.625 1 98.88 82 GLY B O 1
ATOM 2870 N N . PHE B 1 83 ? 2.975 17.609 5.281 1 98.38 83 PHE B N 1
ATOM 2871 C CA . PHE B 1 83 ? 2.607 17.594 3.869 1 98.38 83 PHE B CA 1
ATOM 2872 C C . PHE B 1 83 ? 1.349 16.766 3.646 1 98.38 83 PHE B C 1
ATOM 2874 O O . PHE B 1 83 ? 1.326 15.57 3.945 1 98.38 83 PHE B O 1
ATOM 2881 N N . SER B 1 84 ? 0.345 17.359 3.01 1 97.38 84 SER B N 1
ATOM 2882 C CA . SER B 1 84 ? -0.913 16.656 2.781 1 97.38 84 SER B CA 1
ATOM 2883 C C . SER B 1 84 ? -1.462 16.078 4.078 1 97.38 84 SER B C 1
ATOM 2885 O O . SER B 1 84 ? -1.694 16.797 5.047 1 97.38 84 SER B O 1
ATOM 2887 N N . GLN B 1 85 ? -1.692 14.656 4.145 1 98 85 GLN B N 1
ATOM 2888 C CA . GLN B 1 85 ? -2.234 14.07 5.367 1 98 85 GLN B CA 1
ATOM 2889 C C . GLN B 1 85 ? -1.275 14.258 6.539 1 98 85 GLN B C 1
ATOM 2891 O O . GLN B 1 85 ? -1.694 14.25 7.699 1 98 85 GLN B O 1
ATOM 2896 N N . GLY B 1 86 ? 0.017 14.508 6.25 1 98.75 86 GLY B N 1
ATOM 2897 C CA . GLY B 1 86 ? 0.988 14.758 7.301 1 98.75 86 GLY B CA 1
ATOM 2898 C C . GLY B 1 86 ? 0.676 16 8.109 1 98.75 86 GLY B C 1
ATOM 2899 O O . GLY B 1 86 ? 1.011 16.078 9.297 1 98.75 86 GLY B O 1
ATOM 2900 N N . GLY B 1 87 ? 0.075 16.984 7.449 1 98.88 87 GLY B N 1
ATOM 2901 C CA . GLY B 1 87 ? -0.363 18.172 8.172 1 98.88 87 GLY B CA 1
ATOM 2902 C C . GLY B 1 87 ? -1.433 17.875 9.203 1 98.88 87 GLY B C 1
ATOM 2903 O O . GLY B 1 87 ? -1.368 18.375 10.328 1 98.88 87 GLY B O 1
ATOM 2904 N N . GLN B 1 88 ? -2.373 17.078 8.797 1 98.88 88 GLN B N 1
ATOM 2905 C CA . GLN B 1 88 ? -3.447 16.672 9.695 1 98.88 88 GLN B CA 1
ATOM 2906 C C . GLN B 1 88 ? -2.906 15.844 10.859 1 98.88 88 GLN B C 1
ATOM 2908 O O . GLN B 1 88 ? -3.336 16.016 12 1 98.88 88 GLN B O 1
ATOM 2913 N N . PHE B 1 89 ? -1.938 15.008 10.594 1 98.94 89 PHE B N 1
ATOM 2914 C CA . PHE B 1 89 ? -1.36 14.148 11.617 1 98.94 89 PHE B CA 1
ATOM 2915 C C . PHE B 1 89 ? -0.533 14.961 12.609 1 98.94 89 PHE B C 1
ATOM 2917 O O . PHE B 1 89 ? -0.578 14.711 13.812 1 98.94 89 PHE B O 1
ATOM 2924 N N . LEU B 1 90 ? 0.146 15.914 12.125 1 98.94 90 LEU B N 1
ATOM 2925 C CA . LEU B 1 90 ? 0.927 16.766 13.008 1 98.94 90 LEU B CA 1
ATOM 2926 C C . LEU B 1 90 ? 0.016 17.625 13.891 1 98.94 90 LEU B C 1
ATOM 2928 O O . LEU B 1 90 ? 0.349 17.906 15.039 1 98.94 90 LEU B O 1
ATOM 2932 N N . ARG B 1 91 ? -1.084 18.031 13.328 1 98.88 91 ARG B N 1
ATOM 2933 C CA . ARG B 1 91 ? -2.053 18.734 14.164 1 98.88 91 ARG B CA 1
ATOM 2934 C C . ARG B 1 91 ? -2.531 17.859 15.312 1 98.88 91 ARG B C 1
ATOM 2936 O O . ARG B 1 91 ? -2.611 18.312 16.453 1 98.88 91 ARG B O 1
ATOM 2943 N N . ALA B 1 92 ? -2.844 16.625 15.016 1 98.88 92 ALA B N 1
ATOM 2944 C CA . ALA B 1 92 ? -3.225 15.688 16.062 1 98.88 92 ALA B CA 1
ATOM 2945 C C . ALA B 1 92 ? -2.115 15.547 17.109 1 98.88 92 ALA B C 1
ATOM 2947 O O . ALA B 1 92 ? -2.387 15.453 18.297 1 98.88 92 ALA B O 1
ATOM 2948 N N . LEU B 1 93 ? -0.902 15.516 16.594 1 98.81 93 LEU B N 1
ATOM 2949 C CA . LEU B 1 93 ? 0.249 15.438 17.484 1 98.81 93 LEU B CA 1
ATOM 2950 C C . LEU B 1 93 ? 0.278 16.641 18.422 1 98.81 93 LEU B C 1
ATOM 2952 O O . LEU B 1 93 ? 0.474 16.469 19.641 1 98.81 93 LEU B O 1
ATOM 2956 N N . ALA B 1 94 ? 0.098 17.812 17.938 1 98.75 94 ALA B N 1
ATOM 2957 C CA . ALA B 1 94 ? 0.06 19.016 18.75 1 98.75 94 ALA B CA 1
ATOM 2958 C C . ALA B 1 94 ? -1.053 18.953 19.781 1 98.75 94 ALA B C 1
ATOM 2960 O O . ALA B 1 94 ? -0.898 19.438 20.906 1 98.75 94 ALA B O 1
ATOM 2961 N N . GLN B 1 95 ? -2.113 18.312 19.422 1 98.69 95 GLN B N 1
ATOM 2962 C CA . GLN B 1 95 ? -3.285 18.234 20.297 1 98.69 95 GLN B CA 1
ATOM 2963 C C . GLN B 1 95 ? -3.082 17.188 21.391 1 98.69 95 GLN B C 1
ATOM 2965 O O . GLN B 1 95 ? -3.516 17.375 22.531 1 98.69 95 GLN B O 1
ATOM 2970 N N . ARG B 1 96 ? -2.355 16.156 21.094 1 98.31 96 ARG B N 1
ATOM 2971 C CA . ARG B 1 96 ? -2.342 15.008 22 1 98.31 96 ARG B CA 1
ATOM 2972 C C . ARG B 1 96 ? -1.035 14.938 22.781 1 98.31 96 ARG B C 1
ATOM 2974 O O . ARG B 1 96 ? -0.985 14.352 23.859 1 98.31 96 ARG B O 1
ATOM 2981 N N . CYS B 1 97 ? 0.034 15.438 22.188 1 97.25 97 CYS B N 1
ATOM 2982 C CA . CYS B 1 97 ? 1.365 15.305 22.766 1 97.25 97 CYS B CA 1
ATOM 2983 C C . CYS B 1 97 ? 2.057 16.656 22.859 1 97.25 97 CYS B C 1
ATOM 2985 O O . CYS B 1 97 ? 3.008 16.922 22.125 1 97.25 97 CYS B O 1
ATOM 2987 N N . PRO B 1 98 ? 1.733 17.453 23.875 1 94.75 98 PRO B N 1
ATOM 2988 C CA . PRO B 1 98 ? 2.258 18.812 23.953 1 94.75 98 PRO B CA 1
ATOM 2989 C C . PRO B 1 98 ? 3.713 18.859 24.406 1 94.75 98 PRO B C 1
ATOM 2991 O O . PRO B 1 98 ? 4.305 19.938 24.484 1 94.75 98 PRO B O 1
ATOM 2994 N N . THR B 1 99 ? 4.367 17.688 24.734 1 95.56 99 THR B N 1
ATOM 2995 C CA . THR B 1 99 ? 5.777 17.594 25.094 1 95.56 99 THR B CA 1
ATOM 2996 C C . THR B 1 99 ? 6.512 16.625 24.188 1 95.56 99 THR B C 1
ATOM 2998 O O . THR B 1 99 ? 6.125 15.453 24.078 1 95.56 99 THR B O 1
ATOM 3001 N N . PRO B 1 100 ? 7.676 17 23.594 1 98.19 100 PRO B N 1
ATOM 3002 C CA . PRO B 1 100 ? 8.258 18.344 23.562 1 98.19 100 PRO B CA 1
ATOM 3003 C C . PRO B 1 100 ? 7.344 19.375 22.891 1 98.19 100 PRO B C 1
ATOM 3005 O O . PRO B 1 100 ? 6.484 19 22.094 1 98.19 100 PRO B O 1
ATOM 3008 N N . PRO B 1 101 ? 7.457 20.578 23.266 1 98.19 101 PRO B N 1
ATOM 3009 C CA . PRO B 1 101 ? 6.504 21.578 22.766 1 98.19 101 PRO B CA 1
ATOM 3010 C C . PRO B 1 101 ? 6.703 21.891 21.281 1 98.19 101 PRO B C 1
ATOM 3012 O O . PRO B 1 101 ? 7.824 22.156 20.844 1 98.19 101 PRO B O 1
ATOM 3015 N N . MET B 1 102 ? 5.676 21.844 20.562 1 98.62 102 MET B N 1
ATOM 3016 C CA . MET B 1 102 ? 5.652 22.312 19.172 1 98.62 102 MET B CA 1
ATOM 3017 C C . MET B 1 102 ? 5.449 23.812 19.109 1 98.62 102 MET B C 1
ATOM 3019 O O . MET B 1 102 ? 4.531 24.344 19.75 1 98.62 102 MET B O 1
ATOM 3023 N N . ARG B 1 103 ? 6.234 24.5 18.438 1 98.31 103 ARG B N 1
ATOM 3024 C CA . ARG B 1 103 ? 6.156 25.953 18.406 1 98.31 103 ARG B CA 1
ATOM 3025 C C . ARG B 1 103 ? 5.344 26.453 17.219 1 98.31 103 ARG B C 1
ATOM 3027 O O . ARG B 1 103 ? 4.375 27.188 17.375 1 98.31 103 ARG B O 1
ATOM 3034 N N . THR B 1 104 ? 5.738 26.094 16.047 1 98.56 104 THR B N 1
ATOM 3035 C CA . THR B 1 104 ? 5.055 26.438 14.805 1 98.56 104 THR B CA 1
ATOM 3036 C C . THR B 1 104 ? 4.676 25.172 14.031 1 98.56 104 THR B C 1
ATOM 3038 O O . THR B 1 104 ? 5.5 24.281 13.844 1 98.56 104 THR B O 1
ATOM 3041 N N . LEU B 1 105 ? 3.438 25.062 13.609 1 98.94 105 LEU B N 1
ATOM 3042 C CA . LEU B 1 105 ? 2.971 24.016 12.711 1 98.94 105 LEU B CA 1
ATOM 3043 C C . LEU B 1 105 ? 2.576 24.594 11.352 1 98.94 105 LEU B C 1
ATOM 3045 O O . LEU B 1 105 ? 1.69 25.453 11.273 1 98.94 105 LEU B O 1
ATOM 3049 N N . ILE B 1 106 ? 3.258 24.203 10.391 1 98.94 106 ILE B N 1
ATOM 3050 C CA . ILE B 1 106 ? 2.916 24.547 9.016 1 98.94 106 ILE B CA 1
ATOM 3051 C C . ILE B 1 106 ? 2.277 23.344 8.328 1 98.94 106 ILE B C 1
ATOM 3053 O O . ILE B 1 106 ? 2.902 22.281 8.203 1 98.94 106 ILE B O 1
ATOM 3057 N N . SER B 1 107 ? 1.057 23.453 7.93 1 98.94 107 SER B N 1
ATOM 3058 C CA . SER B 1 107 ? 0.343 22.422 7.18 1 98.94 107 SER B CA 1
ATOM 3059 C C . SER B 1 107 ? 0.246 22.781 5.703 1 98.94 107 SER B C 1
ATOM 3061 O O . SER B 1 107 ? -0.374 23.781 5.34 1 98.94 107 SER B O 1
ATOM 3063 N N . LEU B 1 108 ? 0.879 21.984 4.863 1 98.81 108 LEU B N 1
ATOM 3064 C CA . LEU B 1 108 ? 0.833 22.188 3.42 1 98.81 108 LEU B CA 1
ATOM 3065 C C . LEU B 1 108 ? -0.202 21.281 2.773 1 98.81 108 LEU B C 1
ATOM 3067 O O . LEU B 1 108 ? 0.048 20.078 2.588 1 98.81 108 LEU B O 1
ATOM 3071 N N . GLY B 1 109 ? -1.328 21.859 2.406 1 98.5 109 GLY B N 1
ATOM 3072 C CA . GLY B 1 109 ? -2.354 21.094 1.701 1 98.5 109 GLY B CA 1
ATOM 3073 C C . GLY B 1 109 ? -3.049 20.078 2.578 1 98.5 109 GLY B C 1
ATOM 3074 O O . GLY B 1 109 ? -3.541 19.062 2.082 1 98.5 109 GLY B O 1
ATOM 3075 N N . GLY B 1 110 ? -3.051 20.234 3.879 1 98.69 110 GLY B N 1
ATOM 3076 C CA . GLY B 1 110 ? -3.686 19.297 4.789 1 98.69 110 GLY B CA 1
ATOM 3077 C C . GLY B 1 110 ? -5.199 19.391 4.785 1 98.69 110 GLY B C 1
ATOM 3078 O O . GLY B 1 110 ? -5.758 20.484 4.684 1 98.69 110 GLY B O 1
ATOM 3079 N N . GLN B 1 111 ? -5.898 18.266 4.883 1 98.38 111 GLN B N 1
ATOM 3080 C CA . GLN B 1 111 ? -7.355 18.25 4.871 1 98.38 111 GLN B CA 1
ATOM 3081 C C . GLN B 1 111 ? -7.918 18.25 6.293 1 98.38 111 GLN B C 1
ATOM 3083 O O . GLN B 1 111 ? -8.406 17.219 6.773 1 98.38 111 GLN B O 1
ATOM 3088 N N . HIS B 1 112 ? -8.086 19.359 6.91 1 98.88 112 HIS B N 1
ATOM 3089 C CA . HIS B 1 112 ? -8.344 19.5 8.344 1 98.88 112 HIS B CA 1
ATOM 3090 C C . HIS B 1 112 ? -9.82 19.312 8.664 1 98.88 112 HIS B C 1
ATOM 3092 O O . HIS B 1 112 ? -10.188 19.125 9.82 1 98.88 112 HIS B O 1
ATOM 3098 N N . GLN B 1 113 ? -10.68 19.391 7.672 1 98.56 113 GLN B N 1
ATOM 3099 C CA . GLN B 1 113 ? -12.062 18.969 7.867 1 98.56 113 GLN B CA 1
ATOM 3100 C C . GLN B 1 113 ? -12.406 17.766 6.984 1 98.56 113 GLN B C 1
ATOM 3102 O O . GLN B 1 113 ? -13.578 17.484 6.754 1 98.56 113 GLN B O 1
ATOM 3107 N N . GLY B 1 114 ? -11.375 17.156 6.422 1 97.94 114 GLY B N 1
ATOM 3108 C CA . GLY B 1 114 ? -11.555 15.914 5.672 1 97.94 114 GLY B CA 1
ATOM 3109 C C . GLY B 1 114 ? -11.711 16.141 4.184 1 97.94 114 GLY B C 1
ATOM 3110 O O . GLY B 1 114 ? -11.398 17.219 3.674 1 97.94 114 GLY B O 1
ATOM 3111 N N . ILE B 1 115 ? -12.039 15.102 3.492 1 96.88 115 ILE B N 1
ATOM 3112 C CA . ILE B 1 115 ? -12.234 15.133 2.047 1 96.88 115 ILE B CA 1
ATOM 3113 C C . ILE B 1 115 ? -13.57 14.477 1.692 1 96.88 115 ILE B C 1
ATOM 3115 O O . ILE B 1 115 ? -14.094 13.664 2.459 1 96.88 115 ILE B O 1
ATOM 3119 N N . PHE B 1 116 ? -14.117 14.859 0.689 1 95.56 116 PHE B N 1
ATOM 3120 C CA . PHE B 1 116 ? -15.32 14.266 0.12 1 95.56 116 PHE B CA 1
ATOM 3121 C C . PHE B 1 116 ? -15.367 14.477 -1.389 1 95.56 116 PHE B C 1
ATOM 3123 O O . PHE B 1 116 ? -15.164 15.586 -1.872 1 95.56 116 PHE B O 1
ATOM 3130 N N . GLY B 1 117 ? -15.617 13.383 -2.068 1 83.19 117 GLY B N 1
ATOM 3131 C CA . GLY B 1 117 ? -15.695 13.43 -3.52 1 83.19 117 GLY B CA 1
ATOM 3132 C C . GLY B 1 117 ? -14.734 12.461 -4.199 1 83.19 117 GLY B C 1
ATOM 3133 O O . GLY B 1 117 ? -14.047 11.695 -3.529 1 83.19 117 GLY B O 1
ATOM 3134 N N . LEU B 1 118 ? -14.82 12.43 -5.539 1 66.5 118 LEU B N 1
ATOM 3135 C CA . LEU B 1 118 ? -13.992 11.5 -6.309 1 66.5 118 LEU B CA 1
ATOM 3136 C C . LEU B 1 118 ? -12.539 11.953 -6.32 1 66.5 118 LEU B C 1
ATOM 3138 O O . LEU B 1 118 ? -12.195 12.938 -6.973 1 66.5 118 LEU B O 1
ATOM 3142 N N . PRO B 1 119 ? -11.758 11.344 -5.582 1 64.62 119 PRO B N 1
ATOM 3143 C CA . PRO B 1 119 ? -10.383 11.836 -5.504 1 64.62 119 PRO B CA 1
ATOM 3144 C C . PRO B 1 119 ? -9.57 11.508 -6.754 1 64.62 119 PRO B C 1
ATOM 3146 O O . PRO B 1 119 ? -9.875 10.547 -7.461 1 64.62 119 PRO B O 1
ATOM 3149 N N . LYS B 1 120 ? -8.844 12.43 -7.219 1 72.81 120 LYS B N 1
ATOM 3150 C CA . LYS B 1 120 ? -7.719 12.016 -8.055 1 72.81 120 LYS B CA 1
ATOM 3151 C C . LYS B 1 120 ? -6.668 11.273 -7.234 1 72.81 120 LYS B C 1
ATOM 3153 O O . LYS B 1 120 ? -6.426 11.609 -6.074 1 72.81 120 LYS B O 1
ATOM 3158 N N . CYS B 1 121 ? -6.258 10.18 -7.672 1 71.75 121 CYS B N 1
ATOM 3159 C CA . CYS B 1 121 ? -5.27 9.359 -6.98 1 71.75 121 CYS B CA 1
ATOM 3160 C C . CYS B 1 121 ? -3.893 9.523 -7.613 1 71.75 121 CYS B C 1
ATOM 3162 O O . CYS B 1 121 ? -3.559 8.82 -8.57 1 71.75 121 CYS B O 1
ATOM 3164 N N . PRO B 1 122 ? -3.174 10.438 -7 1 60.69 122 PRO B N 1
ATOM 3165 C CA . PRO B 1 122 ? -1.906 10.742 -7.672 1 60.69 122 PRO B CA 1
ATOM 3166 C C . PRO B 1 122 ? -0.913 9.586 -7.605 1 60.69 122 PRO B C 1
ATOM 3168 O O . PRO B 1 122 ? 0.063 9.562 -8.359 1 60.69 122 PRO B O 1
ATOM 3171 N N . THR B 1 123 ? -1.159 8.641 -6.852 1 65.94 123 THR B N 1
ATOM 3172 C CA . THR B 1 123 ? -0.167 7.594 -6.637 1 65.94 123 THR B CA 1
ATOM 3173 C C . THR B 1 123 ? -0.644 6.27 -7.23 1 65.94 123 THR B C 1
ATOM 3175 O O . THR B 1 123 ? 0.154 5.352 -7.43 1 65.94 123 THR B O 1
ATOM 3178 N N . LEU B 1 124 ? -1.955 6.184 -7.512 1 68.06 124 LEU B N 1
ATOM 3179 C CA . LEU B 1 124 ? -2.561 4.926 -7.938 1 68.06 124 LEU B CA 1
ATOM 3180 C C . LEU B 1 124 ? -3.018 5.008 -9.391 1 68.06 124 LEU B C 1
ATOM 3182 O O . LEU B 1 124 ? -3.432 6.07 -9.852 1 68.06 124 LEU B O 1
ATOM 3186 N N . LYS B 1 125 ? -2.973 3.865 -10.055 1 69.69 125 LYS B N 1
ATOM 3187 C CA . LYS B 1 125 ? -3.535 3.783 -11.398 1 69.69 125 LYS B CA 1
ATOM 3188 C C . LYS B 1 125 ? -5.059 3.848 -11.359 1 69.69 125 LYS B C 1
ATOM 3190 O O . LYS B 1 125 ? -5.664 3.736 -10.289 1 69.69 125 LYS B O 1
ATOM 3195 N N . GLN B 1 126 ? -5.609 4.039 -12.531 1 74 126 GLN B N 1
ATOM 3196 C CA . GLN B 1 126 ? -7.02 4.379 -12.68 1 74 126 GLN B CA 1
ATOM 3197 C C . GLN B 1 126 ? -7.906 3.338 -12 1 74 126 GLN B C 1
ATOM 3199 O O . GLN B 1 126 ? -8.781 3.684 -11.203 1 74 126 GLN B O 1
ATOM 3204 N N . ARG B 1 127 ? -7.68 2.068 -12.195 1 73.12 127 ARG B N 1
ATOM 3205 C CA . ARG B 1 127 ? -8.555 1.029 -11.656 1 73.12 127 ARG B CA 1
ATOM 3206 C C . ARG B 1 127 ? -8.445 0.962 -10.133 1 73.12 127 ARG B C 1
ATOM 3208 O O . ARG B 1 127 ? -9.453 0.838 -9.438 1 73.12 127 ARG B O 1
ATOM 3215 N N . SER B 1 128 ? -7.191 1.086 -9.602 1 76.5 128 SER B N 1
ATOM 3216 C CA . SER B 1 128 ? -6.992 1.085 -8.156 1 76.5 128 SER B CA 1
ATOM 3217 C C . SER B 1 128 ? -7.625 2.312 -7.512 1 76.5 128 SER B C 1
ATOM 3219 O O . SER B 1 128 ? -8.234 2.215 -6.445 1 76.5 128 SER B O 1
ATOM 3221 N N . CYS B 1 129 ? -7.531 3.412 -8.18 1 78.56 129 CYS B N 1
ATOM 3222 C CA . CYS B 1 129 ? -8.141 4.645 -7.699 1 78.56 129 CYS B CA 1
ATOM 3223 C C . CYS B 1 129 ? -9.664 4.52 -7.656 1 78.56 129 CYS B C 1
ATOM 3225 O O . CYS B 1 129 ? -10.297 4.934 -6.688 1 78.56 129 CYS B O 1
ATOM 3227 N N . GLU B 1 130 ? -10.195 3.945 -8.719 1 79.69 130 GLU B N 1
ATOM 3228 C CA . GLU B 1 130 ? -11.641 3.748 -8.773 1 79.69 130 GLU B CA 1
ATOM 3229 C C . GLU B 1 130 ? -12.125 2.863 -7.629 1 79.69 130 GLU B C 1
ATOM 3231 O O . GLU B 1 130 ? -13.148 3.145 -7.012 1 79.69 130 GLU B O 1
ATOM 3236 N N . TYR B 1 131 ? -11.453 1.896 -7.277 1 80.44 131 TYR B N 1
ATOM 3237 C CA . TYR B 1 131 ? -11.805 0.983 -6.199 1 80.44 131 TYR B CA 1
ATOM 3238 C C . TYR B 1 131 ? -11.805 1.7 -4.855 1 80.44 131 TYR B C 1
ATOM 3240 O O . TYR B 1 131 ? -12.773 1.621 -4.098 1 80.44 131 TYR B O 1
ATOM 3248 N N . ILE B 1 132 ? -10.703 2.354 -4.57 1 81.69 132 ILE B N 1
ATOM 3249 C CA . ILE B 1 132 ? -10.586 3.049 -3.295 1 81.69 132 ILE B CA 1
ATOM 3250 C C . ILE B 1 132 ? -11.688 4.102 -3.176 1 81.69 132 ILE B C 1
ATOM 3252 O O . ILE B 1 132 ? -12.289 4.266 -2.109 1 81.69 132 ILE B O 1
ATOM 3256 N N . SER B 1 133 ? -11.953 4.699 -4.305 1 84 133 SER B N 1
ATOM 3257 C CA . SER B 1 133 ? -13.031 5.684 -4.324 1 84 133 SER B CA 1
ATOM 3258 C C . SER B 1 133 ? -14.375 5.043 -3.986 1 84 133 SER B C 1
ATOM 3260 O O . SER B 1 133 ? -15.156 5.598 -3.213 1 84 133 SER B O 1
ATOM 3262 N N . GLN B 1 134 ? -14.625 3.887 -4.594 1 84.25 134 GLN B N 1
ATOM 3263 C CA . GLN B 1 134 ? -15.867 3.174 -4.309 1 84.25 134 GLN B CA 1
ATOM 3264 C C . GLN B 1 134 ? -15.938 2.756 -2.842 1 84.25 134 GLN B C 1
ATOM 3266 O O . GLN B 1 134 ? -16.984 2.885 -2.205 1 84.25 134 GLN B O 1
ATOM 3271 N N . LEU B 1 135 ? -14.891 2.27 -2.395 1 86.88 135 LEU B N 1
ATOM 3272 C CA . LEU B 1 135 ? -14.836 1.854 -0.998 1 86.88 135 LEU B CA 1
ATOM 3273 C C . LEU B 1 135 ? -15.125 3.029 -0.07 1 86.88 135 LEU B C 1
ATOM 3275 O O . LEU B 1 135 ? -15.914 2.904 0.87 1 86.88 135 LEU B O 1
ATOM 3279 N N . LEU B 1 136 ? -14.523 4.148 -0.324 1 89.19 136 LEU B N 1
ATOM 3280 C CA . LEU B 1 136 ? -14.703 5.332 0.508 1 89.19 136 LEU B CA 1
ATOM 3281 C C . LEU B 1 136 ? -16.141 5.855 0.406 1 89.19 136 LEU B C 1
ATOM 3283 O O . LEU B 1 136 ? -16.719 6.27 1.409 1 89.19 136 LEU B O 1
ATOM 3287 N N . ASN B 1 137 ? -16.688 5.742 -0.765 1 87.19 137 ASN B N 1
ATOM 3288 C CA . ASN B 1 137 ? -18.031 6.262 -0.979 1 87.19 137 ASN B CA 1
ATOM 3289 C C . ASN B 1 137 ? -19.094 5.383 -0.31 1 87.19 137 ASN B C 1
ATOM 3291 O O . ASN B 1 137 ? -20.094 5.887 0.196 1 87.19 137 ASN B O 1
ATOM 3295 N N . TYR B 1 138 ? -18.812 4.098 -0.239 1 88.56 138 TYR B N 1
ATOM 3296 C CA . TYR B 1 138 ? -19.906 3.211 0.151 1 88.56 138 TYR B CA 1
ATOM 3297 C C . TYR B 1 138 ? -19.656 2.605 1.526 1 88.56 138 TYR B C 1
ATOM 3299 O O . TYR B 1 138 ? -20.594 2.193 2.213 1 88.56 138 TYR B O 1
ATOM 3307 N N . ALA B 1 139 ? -18.375 2.645 1.939 1 92.69 139 ALA B N 1
ATOM 3308 C CA . ALA B 1 139 ? -18.094 1.852 3.133 1 92.69 139 ALA B CA 1
ATOM 3309 C C . ALA B 1 139 ? -17.094 2.566 4.047 1 92.69 139 ALA B C 1
ATOM 3311 O O . ALA B 1 139 ? -16.453 1.937 4.891 1 92.69 139 ALA B O 1
ATOM 3312 N N . ALA B 1 140 ? -16.938 3.824 3.898 1 94.19 140 ALA B N 1
ATOM 3313 C CA . ALA B 1 140 ? -15.914 4.57 4.621 1 94.19 140 ALA B CA 1
ATOM 3314 C C . ALA B 1 140 ? -16.078 4.418 6.129 1 94.19 140 ALA B C 1
ATOM 3316 O O . ALA B 1 140 ? -15.102 4.457 6.875 1 94.19 140 ALA B O 1
ATOM 3317 N N . TYR B 1 141 ? -17.328 4.195 6.594 1 96.75 141 TYR B N 1
ATOM 3318 C CA . TYR B 1 141 ? -17.562 4.266 8.031 1 96.75 141 TYR B CA 1
ATOM 3319 C C . TYR B 1 141 ? -17.734 2.873 8.625 1 96.75 141 TYR B C 1
ATOM 3321 O O . TYR B 1 141 ? -18.031 2.732 9.812 1 96.75 141 TYR B O 1
ATOM 3329 N N . GLU B 1 142 ? -17.547 1.868 7.785 1 95.62 142 GLU B N 1
ATOM 3330 C CA . GLU B 1 142 ? -17.438 0.527 8.352 1 95.62 142 GLU B CA 1
ATOM 3331 C C . GLU B 1 142 ? -16.203 0.407 9.234 1 95.62 142 GLU B C 1
ATOM 3333 O O . GLU B 1 142 ? -15.141 0.964 8.922 1 95.62 142 GLU B O 1
ATOM 3338 N N . ASP B 1 143 ? -16.328 -0.384 10.336 1 95.62 143 ASP B N 1
ATOM 3339 C CA . ASP B 1 143 ? -15.258 -0.488 11.328 1 95.62 143 ASP B CA 1
ATOM 3340 C C . ASP B 1 143 ? -13.953 -0.953 10.68 1 95.62 143 ASP B C 1
ATOM 3342 O O . ASP B 1 143 ? -12.898 -0.36 10.906 1 95.62 143 ASP B O 1
ATOM 3346 N N . TRP B 1 144 ? -14.047 -1.933 9.867 1 92.69 144 TRP B N 1
ATOM 3347 C CA . TRP B 1 144 ? -12.836 -2.492 9.273 1 92.69 144 TRP B CA 1
ATOM 3348 C C . TRP B 1 144 ? -12.203 -1.512 8.297 1 92.69 144 TRP B C 1
ATOM 3350 O O . TRP B 1 144 ? -10.977 -1.438 8.18 1 92.69 144 TRP B O 1
ATOM 3360 N N . VAL B 1 145 ? -12.969 -0.719 7.555 1 95.44 145 VAL B N 1
ATOM 3361 C CA . VAL B 1 145 ? -12.414 0.271 6.633 1 95.44 145 VAL B CA 1
ATOM 3362 C C . VAL B 1 145 ? -11.734 1.388 7.418 1 95.44 145 VAL B C 1
ATOM 3364 O O . VAL B 1 145 ? -10.625 1.804 7.082 1 95.44 145 VAL B O 1
ATOM 3367 N N . GLN B 1 146 ? -12.398 1.83 8.539 1 97.56 146 GLN B N 1
ATOM 3368 C CA . GLN B 1 146 ? -11.828 2.857 9.406 1 97.56 146 GLN B CA 1
ATOM 3369 C C . GLN B 1 146 ? -10.5 2.398 10.008 1 97.56 146 GLN B C 1
ATOM 3371 O O . GLN B 1 146 ? -9.562 3.188 10.125 1 97.56 146 GLN B O 1
ATOM 3376 N N . GLN B 1 147 ? -10.406 1.134 10.273 1 96.44 147 GLN B N 1
ATOM 3377 C CA . GLN B 1 147 ? -9.234 0.624 10.977 1 96.44 147 GLN B CA 1
ATOM 3378 C C . GLN B 1 147 ? -8.094 0.327 10.008 1 96.44 147 GLN B C 1
ATOM 3380 O O . GLN B 1 147 ? -6.922 0.412 10.375 1 96.44 147 GLN B O 1
ATOM 3385 N N . GLN B 1 148 ? -8.438 0.095 8.719 1 95.12 148 GLN B N 1
ATOM 3386 C CA . GLN B 1 148 ? -7.418 -0.493 7.859 1 95.12 148 GLN B CA 1
ATOM 3387 C C . GLN B 1 148 ? -7.023 0.465 6.738 1 95.12 148 GLN B C 1
ATOM 3389 O O . GLN B 1 148 ? -6.012 0.258 6.066 1 95.12 148 GLN B O 1
ATOM 3394 N N . LEU B 1 149 ? -7.754 1.465 6.488 1 95.38 149 LEU B N 1
ATOM 3395 C CA . LEU B 1 149 ? -7.469 2.422 5.426 1 95.38 149 LEU B CA 1
ATOM 3396 C C . LEU B 1 149 ? -7.387 3.84 5.977 1 95.38 149 LEU B C 1
ATOM 3398 O O . LEU B 1 149 ? -8.391 4.398 6.422 1 95.38 149 LEU B O 1
ATOM 3402 N N . VAL B 1 150 ? -6.266 4.395 5.875 1 96.81 150 VAL B N 1
ATOM 3403 C CA . VAL B 1 150 ? -6.008 5.711 6.445 1 96.81 150 VAL B CA 1
ATOM 3404 C C . VAL B 1 150 ? -6.965 6.734 5.844 1 96.81 150 VAL B C 1
ATOM 3406 O O . VAL B 1 150 ? -7.547 7.551 6.562 1 96.81 150 VAL B O 1
ATOM 3409 N N . GLN B 1 151 ? -7.215 6.68 4.527 1 95.06 151 GLN B N 1
ATOM 3410 C CA . GLN B 1 151 ? -8.016 7.66 3.805 1 95.06 151 GLN B CA 1
ATOM 3411 C C . GLN B 1 151 ? -9.469 7.637 4.277 1 95.06 151 GLN B C 1
ATOM 3413 O O . GLN B 1 151 ? -10.172 8.648 4.191 1 95.06 151 GLN B O 1
ATOM 3418 N N . ALA B 1 152 ? -9.891 6.555 4.855 1 96.75 152 ALA B N 1
ATOM 3419 C CA . ALA B 1 152 ? -11.25 6.453 5.379 1 96.75 152 ALA B CA 1
ATOM 3420 C C . ALA B 1 152 ? -11.406 7.262 6.664 1 96.75 152 ALA B C 1
ATOM 3422 O O . ALA B 1 152 ? -12.5 7.734 6.977 1 96.75 152 ALA B O 1
ATOM 3423 N N . THR B 1 153 ? -10.32 7.5 7.355 1 98.25 153 THR B N 1
ATOM 3424 C CA . THR B 1 153 ? -10.391 8.109 8.68 1 98.25 153 THR B CA 1
ATOM 3425 C C . THR B 1 153 ? -10.578 9.617 8.57 1 98.25 153 THR B C 1
ATOM 3427 O O . THR B 1 153 ? -10.922 10.273 9.555 1 98.25 153 THR B O 1
ATOM 3430 N N . TYR B 1 154 ? -10.398 10.156 7.414 1 97.69 154 TYR B N 1
ATOM 3431 C CA . TYR B 1 154 ? -10.688 11.57 7.234 1 97.69 154 TYR B CA 1
ATOM 3432 C C . TYR B 1 154 ? -11.648 11.789 6.074 1 97.69 154 TYR B C 1
ATOM 3434 O O . TYR B 1 154 ? -11.703 12.883 5.504 1 97.69 154 TYR B O 1
ATOM 3442 N N . TRP B 1 155 ? -12.352 10.695 5.715 1 96.81 155 TRP B N 1
ATOM 3443 C CA . TRP B 1 155 ? -13.508 10.836 4.836 1 96.81 155 TRP B CA 1
ATOM 3444 C C . TRP B 1 155 ? -14.648 11.547 5.559 1 96.81 155 TRP B C 1
ATOM 3446 O O . TRP B 1 155 ? -15.117 11.086 6.605 1 96.81 155 TRP B O 1
ATOM 3456 N N . HIS B 1 156 ? -15.039 12.68 5.07 1 97.62 156 HIS B N 1
ATOM 3457 C CA . HIS B 1 156 ? -16.094 13.492 5.66 1 97.62 156 HIS B CA 1
ATOM 3458 C C . HIS B 1 156 ? -17.266 13.656 4.699 1 97.62 156 HIS B C 1
ATOM 3460 O O . HIS B 1 156 ? -17.266 14.562 3.859 1 97.62 156 HIS B O 1
ATOM 3466 N N . ASP B 1 157 ? -18.328 12.859 4.887 1 96.44 157 ASP B N 1
ATOM 3467 C CA . ASP B 1 157 ? -19.5 12.883 4.023 1 96.44 157 ASP B CA 1
ATOM 3468 C C . ASP B 1 157 ? -20.516 13.914 4.52 1 96.44 157 ASP B C 1
ATOM 3470 O O . ASP B 1 157 ? -21.219 13.672 5.5 1 96.44 157 ASP B O 1
ATOM 3474 N N . PRO B 1 158 ? -20.609 15.023 3.84 1 96.69 158 PRO B N 1
ATOM 3475 C CA . PRO B 1 158 ? -21.516 16.062 4.316 1 96.69 158 PRO B CA 1
ATOM 3476 C C . PRO B 1 158 ? -23 15.68 4.184 1 96.69 158 PRO B C 1
ATOM 3478 O O . PRO B 1 158 ? -23.859 16.328 4.762 1 96.69 158 PRO B O 1
ATOM 3481 N N . LEU B 1 159 ? -23.266 14.672 3.404 1 96.25 159 LEU B N 1
ATOM 3482 C CA . LEU B 1 159 ? -24.641 14.203 3.215 1 96.25 159 LEU B CA 1
ATOM 3483 C C . LEU B 1 159 ? -25.062 13.289 4.359 1 96.25 159 LEU B C 1
ATOM 3485 O O . LEU B 1 159 ? -26.25 13.023 4.543 1 96.25 159 LEU B O 1
ATOM 3489 N N . HIS B 1 160 ? -24.109 12.797 5.113 1 96.06 160 HIS B N 1
ATOM 3490 C CA . HIS B 1 160 ? -24.359 11.93 6.262 1 96.06 160 HIS B CA 1
ATOM 3491 C C . HIS B 1 160 ? -23.516 12.352 7.465 1 96.06 160 HIS B C 1
ATOM 3493 O O . HIS B 1 160 ? -22.719 11.57 7.98 1 96.06 160 HIS B O 1
ATOM 3499 N N . GLU B 1 161 ? -23.75 13.508 7.973 1 96.31 161 GLU B N 1
ATOM 3500 C CA . GLU B 1 161 ? -22.969 14.141 9.031 1 96.31 161 GLU B CA 1
ATOM 3501 C C . GLU B 1 161 ? -23.016 13.312 10.32 1 96.31 161 GLU B C 1
ATOM 3503 O O . GLU B 1 161 ? -22 13.172 11.008 1 96.31 161 GLU B O 1
ATOM 3508 N N . SER B 1 162 ? -24.172 12.82 10.68 1 96.12 162 SER B N 1
ATOM 3509 C CA . SER B 1 162 ? -24.312 12.039 11.906 1 96.12 162 SER B CA 1
ATOM 3510 C C . SER B 1 162 ? -23.469 10.766 11.844 1 96.12 162 SER B C 1
ATOM 3512 O O . SER B 1 162 ? -22.797 10.414 12.82 1 96.12 162 SER B O 1
ATOM 3514 N N . LYS B 1 163 ? -23.562 10.086 10.719 1 96.44 163 LYS B N 1
ATOM 3515 C CA . LYS B 1 163 ? -22.766 8.875 10.539 1 96.44 163 LYS B CA 1
ATOM 3516 C C . LYS B 1 163 ? -21.281 9.188 10.625 1 96.44 163 LYS B C 1
ATOM 3518 O O . LYS B 1 163 ? -20.531 8.461 11.289 1 96.44 163 LYS B O 1
ATOM 3523 N N . TYR B 1 164 ? -20.891 10.234 9.961 1 97.31 164 TYR B N 1
ATOM 3524 C CA . TYR B 1 164 ? -19.5 10.695 10.031 1 97.31 164 TYR B CA 1
ATOM 3525 C C . TYR B 1 164 ? -19.078 10.93 11.477 1 97.31 164 TYR B C 1
ATOM 3527 O O . TYR B 1 164 ? -18.062 10.367 11.93 1 97.31 164 TYR B O 1
ATOM 3535 N N . ARG B 1 165 ? -19.797 11.711 12.203 1 96.88 165 ARG B N 1
ATOM 3536 C CA . ARG B 1 165 ? -19.422 12.094 13.562 1 96.88 165 ARG B CA 1
ATOM 3537 C C . ARG B 1 165 ? -19.328 10.867 14.469 1 96.88 165 ARG B C 1
ATOM 3539 O O . ARG B 1 165 ? -18.422 10.773 15.297 1 96.88 165 ARG B O 1
ATOM 3546 N N . LEU B 1 166 ? -20.203 9.922 14.281 1 96.75 166 LEU B N 1
ATOM 3547 C CA . LEU B 1 166 ? -20.312 8.781 15.188 1 96.75 166 LEU B CA 1
ATOM 3548 C C . LEU B 1 166 ? -19.297 7.707 14.836 1 96.75 166 LEU B C 1
ATOM 3550 O O . LEU B 1 166 ? -18.812 6.984 15.711 1 96.75 166 LEU B O 1
ATOM 3554 N N . GLN B 1 167 ? -18.922 7.688 13.523 1 97.19 167 GLN B N 1
ATOM 3555 C CA . GLN B 1 167 ? -18.219 6.477 13.109 1 97.19 167 GLN B CA 1
ATOM 3556 C C . GLN B 1 167 ? -16.812 6.805 12.602 1 97.19 167 GLN B C 1
ATOM 3558 O O . GLN B 1 167 ? -16 5.906 12.414 1 97.19 167 GLN B O 1
ATOM 3563 N N . SER B 1 168 ? -16.5 8.055 12.344 1 97.5 168 SER B N 1
ATOM 3564 C CA . SER B 1 168 ? -15.117 8.422 12.031 1 97.5 168 SER B CA 1
ATOM 3565 C C . SER B 1 168 ? -14.195 8.148 13.219 1 97.5 168 SER B C 1
ATOM 3567 O O . SER B 1 168 ? -14.414 8.648 14.32 1 97.5 168 SER B O 1
ATOM 3569 N N . SER B 1 169 ? -13.141 7.43 12.984 1 98.12 169 SER B N 1
ATOM 3570 C CA . SER B 1 169 ? -12.32 6.949 14.094 1 98.12 169 SER B CA 1
ATOM 3571 C C . SER B 1 169 ? -11.133 7.879 14.344 1 98.12 169 SER B C 1
ATOM 3573 O O . SER B 1 169 ? -10.344 7.652 15.266 1 98.12 169 SER B O 1
ATOM 3575 N N . PHE B 1 170 ? -11.008 8.969 13.531 1 98.62 170 PHE B N 1
ATOM 3576 C CA . PHE B 1 170 ? -9.859 9.844 13.727 1 98.62 170 PHE B CA 1
ATOM 3577 C C . PHE B 1 170 ? -10.273 11.305 13.578 1 98.62 170 PHE B C 1
ATOM 3579 O O . PHE B 1 170 ? -10.219 12.07 14.539 1 98.62 170 PHE B O 1
ATOM 3586 N N . LEU B 1 171 ? -10.805 11.703 12.422 1 98.5 171 LEU B N 1
ATOM 3587 C CA . LEU B 1 171 ? -11.062 13.109 12.125 1 98.5 171 LEU B CA 1
ATOM 3588 C C . LEU B 1 171 ? -12.086 13.688 13.094 1 98.5 171 LEU B C 1
ATOM 3590 O O . LEU B 1 171 ? -11.883 14.781 13.633 1 98.5 171 LEU B O 1
ATOM 3594 N N . ALA B 1 172 ? -13.172 12.977 13.305 1 98.12 172 ALA B N 1
ATOM 3595 C CA . ALA B 1 172 ? -14.203 13.484 14.195 1 98.12 172 ALA B CA 1
ATOM 3596 C C . ALA B 1 172 ? -13.656 13.711 15.602 1 98.12 172 ALA B C 1
ATOM 3598 O O . ALA B 1 172 ? -14.062 14.648 16.297 1 98.12 172 ALA B O 1
ATOM 3599 N N . ASP B 1 173 ? -12.742 12.852 15.953 1 98.25 173 ASP B N 1
ATOM 3600 C CA . ASP B 1 173 ? -12.133 12.977 17.266 1 98.25 173 ASP B CA 1
ATOM 3601 C C . ASP B 1 173 ? -11.258 14.227 17.344 1 98.25 173 ASP B C 1
ATOM 3603 O O . ASP B 1 173 ? -11.484 15.102 18.188 1 98.25 173 ASP B O 1
ATOM 3607 N N . ILE B 1 174 ? -10.344 14.398 16.438 1 98.5 174 ILE B N 1
ATOM 3608 C CA . ILE B 1 174 ? -9.375 15.484 16.547 1 98.5 174 ILE B CA 1
ATOM 3609 C C . ILE B 1 174 ? -10.055 16.812 16.234 1 98.5 174 ILE B C 1
ATOM 3611 O O . ILE B 1 174 ? -9.516 17.891 16.516 1 98.5 174 ILE B O 1
ATOM 3615 N N . ASN B 1 175 ? -11.211 16.75 15.617 1 98.44 175 ASN B N 1
ATOM 3616 C CA . ASN B 1 175 ? -11.984 17.969 15.367 1 98.44 175 ASN B CA 1
ATOM 3617 C C . ASN B 1 175 ? -12.969 18.25 16.5 1 98.44 175 ASN B C 1
ATOM 3619 O O . ASN B 1 175 ? -13.742 19.203 16.422 1 98.44 175 ASN B O 1
ATOM 3623 N N . ASN B 1 176 ? -12.977 17.422 17.547 1 98.06 176 ASN B N 1
ATOM 3624 C CA . ASN B 1 176 ? -13.859 17.609 18.703 1 98.06 176 ASN B CA 1
ATOM 3625 C C . ASN B 1 176 ? -15.32 17.672 18.281 1 98.06 176 ASN B C 1
ATOM 3627 O O . ASN B 1 176 ? -16.047 18.578 18.688 1 98.06 176 ASN B O 1
ATOM 3631 N N . GLU B 1 177 ? -15.734 16.703 17.5 1 95.5 177 GLU B N 1
ATOM 3632 C CA . GLU B 1 177 ? -17.078 16.797 16.938 1 95.5 177 GLU B CA 1
ATOM 3633 C C . GLU B 1 177 ? -18.047 15.875 17.672 1 95.5 177 GLU B C 1
ATOM 3635 O O . GLU B 1 177 ? -19.266 16.078 17.641 1 95.5 177 GLU B O 1
ATOM 3640 N N . LEU B 1 178 ? -17.609 14.852 18.25 1 90.19 178 LEU B N 1
ATOM 3641 C CA . LEU B 1 178 ? -18.5 13.961 19 1 90.19 178 LEU B CA 1
ATOM 3642 C C . LEU B 1 178 ? -18.422 14.25 20.5 1 90.19 178 LEU B C 1
ATOM 3644 O O . LEU B 1 178 ? -19.438 14.625 21.094 1 90.19 178 LEU B O 1
ATOM 3648 N N . TYR B 1 179 ? -17.281 14.023 21.031 1 90.81 179 TYR B N 1
ATOM 3649 C CA . TYR B 1 179 ? -16.969 14.414 22.406 1 90.81 179 TYR B CA 1
ATOM 3650 C C . TYR B 1 179 ? -15.93 15.531 22.438 1 90.81 179 TYR B C 1
ATOM 3652 O O . TYR B 1 179 ? -14.945 15.492 21.688 1 90.81 179 TYR B O 1
ATOM 3660 N N . VAL B 1 180 ? -16.219 16.516 23.234 1 93.75 180 VAL B N 1
ATOM 3661 C CA . VAL B 1 180 ? -15.305 17.641 23.297 1 93.75 180 VAL B CA 1
ATOM 3662 C C . VAL B 1 180 ? -14.211 17.359 24.328 1 93.75 180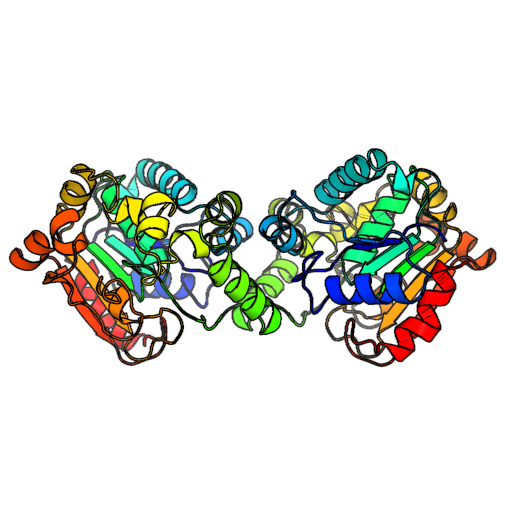 VAL B C 1
ATOM 3664 O O . VAL B 1 180 ? -14.5 17.219 25.516 1 93.75 180 VAL B O 1
ATOM 3667 N N . ASN B 1 181 ? -13.102 17.156 23.859 1 96.69 181 ASN B N 1
ATOM 3668 C CA . ASN B 1 181 ? -11.906 17.125 24.703 1 96.69 181 ASN B CA 1
ATOM 3669 C C . ASN B 1 181 ? -11.25 18.5 24.797 1 96.69 181 ASN B C 1
ATOM 3671 O O . ASN B 1 181 ? -10.586 18.938 23.859 1 96.69 181 ASN B O 1
ATOM 3675 N N . GLU B 1 182 ? -11.344 19.156 25.922 1 96.94 182 GLU B N 1
ATOM 3676 C CA . GLU B 1 182 ? -10.859 20.531 26.109 1 96.94 182 GLU B CA 1
ATOM 3677 C C . GLU B 1 182 ? -9.352 20.609 25.922 1 96.94 182 GLU B C 1
ATOM 3679 O O . GLU B 1 182 ? -8.828 21.656 25.516 1 96.94 182 GLU B O 1
ATOM 3684 N N . ARG B 1 183 ? -8.68 19.531 26.156 1 97.44 183 ARG B N 1
ATOM 3685 C CA . ARG B 1 183 ? -7.223 19.531 26.047 1 97.44 183 ARG B CA 1
ATOM 3686 C C . ARG B 1 183 ? -6.789 19.719 24.594 1 97.44 183 ARG B C 1
ATOM 3688 O O . ARG B 1 183 ? -5.703 20.234 24.328 1 97.44 183 ARG B O 1
ATOM 3695 N N . TYR B 1 184 ? -7.609 19.297 23.641 1 98.31 184 TYR B N 1
ATOM 3696 C CA . TYR B 1 184 ? -7.273 19.484 22.234 1 98.31 184 TYR B CA 1
ATOM 3697 C C . TYR B 1 184 ? -7.168 20.953 21.891 1 98.31 184 TYR B C 1
ATOM 3699 O O . TYR B 1 184 ? -6.191 21.391 21.281 1 98.31 184 TYR B O 1
ATOM 3707 N N . AL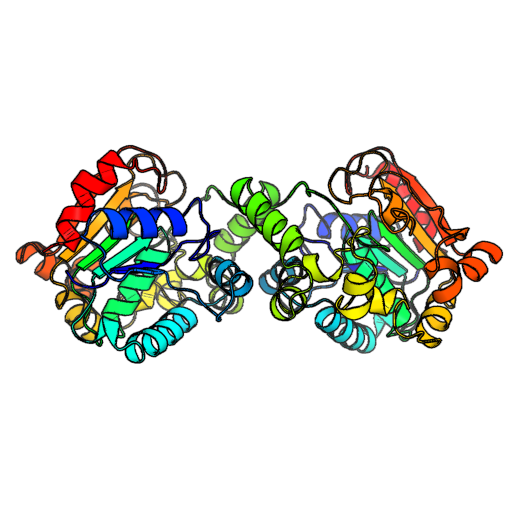A B 1 185 ? -8.141 21.703 22.328 1 98 185 ALA B N 1
ATOM 3708 C CA . ALA B 1 185 ? -8.117 23.141 22.094 1 98 185 ALA B CA 1
ATOM 3709 C C . ALA B 1 185 ? -6.992 23.812 22.875 1 98 185 ALA B C 1
ATOM 3711 O O . ALA B 1 185 ? -6.277 24.656 22.344 1 98 185 ALA B O 1
ATOM 3712 N N . GLU B 1 186 ? -6.867 23.453 24.109 1 98.19 186 GLU B N 1
ATOM 3713 C CA . GLU B 1 186 ? -5.832 24.016 24.969 1 98.19 186 GLU B CA 1
ATOM 3714 C C . GLU B 1 186 ? -4.445 23.812 24.375 1 98.19 186 GLU B C 1
ATOM 3716 O O . GLU B 1 186 ? -3.648 24.75 24.281 1 98.19 186 GLU B O 1
ATOM 3721 N N . ASN B 1 187 ? -4.207 22.578 23.969 1 98.56 187 ASN B N 1
ATOM 3722 C CA . ASN B 1 187 ? -2.885 22.25 23.453 1 98.56 187 ASN B CA 1
ATOM 3723 C C . ASN B 1 187 ? -2.629 22.906 22.094 1 98.56 187 ASN B C 1
ATOM 3725 O O . ASN B 1 187 ? -1.505 23.312 21.797 1 98.56 187 ASN B O 1
ATOM 3729 N N . LEU B 1 188 ? -3.619 22.938 21.25 1 98.31 188 LEU B N 1
ATOM 3730 C CA . LEU B 1 188 ? -3.469 23.609 19.969 1 98.31 188 LEU B CA 1
ATOM 3731 C C . LEU B 1 188 ? -3.119 25.094 20.172 1 98.31 188 LEU B C 1
ATOM 3733 O O . LEU B 1 188 ? -2.309 25.641 19.422 1 98.31 188 LEU B O 1
ATOM 3737 N N . ASN B 1 189 ? -3.709 25.688 21.188 1 98.06 189 ASN B N 1
ATOM 3738 C CA . ASN B 1 189 ? -3.492 27.094 21.453 1 98.06 189 ASN B CA 1
ATOM 3739 C C . ASN B 1 189 ? -2.154 27.344 22.141 1 98.06 189 ASN B C 1
ATOM 3741 O O . ASN B 1 189 ? -1.798 28.484 22.438 1 98.06 189 ASN B O 1
ATOM 3745 N N . LYS B 1 190 ? -1.389 26.297 22.406 1 98.06 190 LYS B N 1
ATOM 3746 C CA . LYS B 1 190 ? -0.013 26.469 22.859 1 98.06 190 LYS B CA 1
ATOM 3747 C C . LYS B 1 190 ? 0.921 26.797 21.703 1 98.06 190 LYS B C 1
ATOM 3749 O O . LYS B 1 190 ? 2.043 27.25 21.922 1 98.06 190 LYS B O 1
ATOM 3754 N N . LEU B 1 191 ? 0.493 26.5 20.5 1 98.5 191 LEU B N 1
ATOM 3755 C CA . LEU B 1 191 ? 1.291 26.844 19.328 1 98.5 191 LEU B CA 1
ATOM 3756 C C . LEU B 1 191 ? 1.498 28.359 19.234 1 98.5 191 LEU B C 1
ATOM 3758 O O . LEU B 1 191 ? 0.569 29.125 19.469 1 98.5 191 LEU B O 1
ATOM 3762 N N . LYS B 1 192 ? 2.66 28.75 18.906 1 98.06 192 LYS B N 1
ATOM 3763 C CA . LYS B 1 192 ? 2.902 30.141 18.594 1 98.06 192 LYS B CA 1
ATOM 3764 C C . LYS B 1 192 ? 2.24 30.531 17.266 1 98.06 192 LYS B C 1
ATOM 3766 O O . LYS B 1 192 ? 1.728 31.641 17.125 1 98.06 192 LYS B O 1
ATOM 3771 N N . LYS B 1 193 ? 2.32 29.578 16.328 1 98.5 193 LYS B N 1
ATOM 3772 C CA . LYS B 1 193 ? 1.686 29.781 15.023 1 98.5 193 LYS B CA 1
ATOM 3773 C C . LYS B 1 193 ? 1.148 28.484 14.453 1 98.5 193 LYS B C 1
ATOM 3775 O O . LYS B 1 193 ? 1.82 27.453 14.516 1 98.5 193 LYS B O 1
ATOM 3780 N N . LEU B 1 194 ? 0.011 28.5 13.984 1 98.88 194 LEU B N 1
ATOM 3781 C CA . LEU B 1 194 ? -0.565 27.5 13.094 1 98.88 194 LEU B CA 1
ATOM 3782 C C . LEU B 1 194 ? -0.757 28.078 11.688 1 98.88 194 LEU B C 1
ATOM 3784 O O . LEU B 1 194 ? -1.579 28.969 11.484 1 98.88 194 LEU B O 1
ATOM 3788 N N . VAL B 1 195 ? 0.035 27.609 10.789 1 98.88 195 VAL B N 1
ATOM 3789 C CA . VAL B 1 195 ? 0.018 28.125 9.422 1 98.88 195 VAL B CA 1
ATOM 3790 C C . VAL B 1 195 ? -0.624 27.094 8.5 1 98.88 195 VAL B C 1
ATOM 3792 O O . VAL B 1 195 ? -0.143 25.953 8.391 1 98.88 195 VAL B O 1
ATOM 3795 N N . LEU B 1 196 ? -1.711 27.453 7.883 1 98.88 196 LEU B N 1
ATOM 3796 C CA . LEU B 1 196 ? -2.412 26.578 6.941 1 98.88 196 LEU B CA 1
ATOM 3797 C C . LEU B 1 196 ? -2.246 27.094 5.512 1 98.88 196 LEU B C 1
ATOM 3799 O O . LEU B 1 196 ? -2.65 28.203 5.195 1 98.88 196 LEU B O 1
ATOM 3803 N N . VAL B 1 197 ? -1.623 26.312 4.699 1 98.94 197 VAL B N 1
ATOM 3804 C CA . VAL B 1 197 ? -1.388 26.703 3.312 1 98.94 197 VAL B CA 1
ATOM 3805 C C . VAL B 1 197 ? -2.363 25.969 2.395 1 98.94 197 VAL B C 1
ATOM 3807 O O . VAL B 1 197 ? -2.334 24.75 2.299 1 98.94 197 VAL B O 1
ATOM 3810 N N . LYS B 1 198 ? -3.16 26.719 1.727 1 98.81 198 LYS B N 1
ATOM 3811 C CA . LYS B 1 198 ? -4.137 26.172 0.79 1 98.81 198 LYS B CA 1
ATOM 3812 C C . LYS B 1 198 ? -3.645 26.281 -0.65 1 98.81 198 LYS B C 1
ATOM 3814 O O . LYS B 1 198 ? -3.158 27.344 -1.063 1 98.81 198 LYS B O 1
ATOM 3819 N N . PHE B 1 199 ? -3.697 25.234 -1.36 1 98.5 199 PHE B N 1
ATOM 3820 C CA . PHE B 1 199 ? -3.375 25.219 -2.781 1 98.5 199 PHE B CA 1
ATOM 3821 C C . PHE B 1 199 ? -4.609 25.516 -3.623 1 98.5 199 PHE B C 1
ATOM 3823 O O . PHE B 1 199 ? -5.57 24.75 -3.627 1 98.5 199 PHE B O 1
ATOM 3830 N N . LEU B 1 200 ? -4.555 26.531 -4.367 1 98.06 200 LEU B N 1
ATOM 3831 C CA . LEU B 1 200 ? -5.742 27.125 -4.973 1 98.06 200 LEU B CA 1
ATOM 3832 C C . LEU B 1 200 ? -6.246 26.266 -6.125 1 98.06 200 LEU B C 1
ATOM 3834 O O . LEU B 1 200 ? -7.41 26.375 -6.527 1 98.06 200 LEU B O 1
ATOM 3838 N N . ASN B 1 201 ? -5.453 25.422 -6.746 1 96.31 201 ASN B N 1
ATOM 3839 C CA . ASN B 1 201 ? -5.852 24.531 -7.824 1 96.31 201 ASN B CA 1
ATOM 3840 C C . ASN B 1 201 ? -5.727 23.062 -7.418 1 96.31 201 ASN B C 1
ATOM 3842 O O . ASN B 1 201 ? -5.398 22.219 -8.242 1 96.31 201 ASN B O 1
ATOM 3846 N N . ASP B 1 202 ? -5.871 22.812 -6.152 1 95.94 202 ASP B N 1
ATOM 3847 C CA . ASP B 1 202 ? -5.715 21.469 -5.613 1 95.94 202 ASP B CA 1
ATOM 3848 C C . ASP B 1 202 ? -6.754 20.516 -6.211 1 95.94 202 ASP B C 1
ATOM 3850 O O . ASP B 1 202 ? -7.957 20.781 -6.133 1 95.94 202 ASP B O 1
ATOM 3854 N N . THR B 1 203 ? -6.301 19.422 -6.812 1 93.06 203 THR B N 1
ATOM 3855 C CA . THR B 1 203 ? -7.211 18.453 -7.418 1 93.06 203 THR B CA 1
ATOM 3856 C C . THR B 1 203 ? -7.289 17.188 -6.582 1 93.06 203 THR B C 1
ATOM 3858 O O . THR B 1 203 ? -7.996 16.25 -6.938 1 93.06 203 THR B O 1
ATOM 3861 N N . ILE B 1 204 ? -6.539 17.156 -5.449 1 92.5 204 ILE B N 1
ATOM 3862 C CA . ILE B 1 204 ? -6.473 15.961 -4.621 1 92.5 204 ILE B CA 1
ATOM 3863 C C . ILE B 1 204 ? -7.348 16.141 -3.381 1 92.5 204 ILE B C 1
ATOM 3865 O O . ILE B 1 204 ? -8.242 15.328 -3.121 1 92.5 204 ILE B O 1
ATOM 3869 N N . VAL B 1 205 ? -7.137 17.219 -2.672 1 95.75 205 VAL B N 1
ATOM 3870 C CA . VAL B 1 205 ? -7.953 17.531 -1.503 1 95.75 205 VAL B CA 1
ATOM 3871 C C . VAL B 1 205 ? -9.234 18.234 -1.939 1 95.75 205 VAL B C 1
ATOM 3873 O O . VAL B 1 205 ? -9.195 19.359 -2.428 1 95.75 205 VAL B O 1
ATOM 3876 N N . GLN B 1 206 ? -10.328 17.562 -1.727 1 94.69 206 GLN B N 1
ATOM 3877 C CA . GLN B 1 206 ? -11.625 18.141 -2.062 1 94.69 206 GLN B CA 1
ATOM 3878 C C . GLN B 1 206 ? -12.594 18.047 -0.885 1 94.69 206 GLN B C 1
ATOM 3880 O O . GLN B 1 206 ? -12.805 16.969 -0.337 1 94.69 206 GLN B O 1
ATOM 3885 N N . PRO B 1 207 ? -13.266 19.172 -0.594 1 96.56 207 PRO B N 1
ATOM 3886 C CA . PRO B 1 207 ? -13.016 20.516 -1.143 1 96.56 207 PRO B CA 1
ATOM 3887 C C . PRO B 1 207 ? -11.68 21.094 -0.695 1 96.56 207 PRO B C 1
ATOM 3889 O O . PRO B 1 207 ? -11.234 20.828 0.425 1 96.56 207 PRO B O 1
ATOM 3892 N N . ARG B 1 208 ? -11.062 21.891 -1.555 1 97 208 ARG B N 1
ATOM 3893 C CA . ARG B 1 208 ? -9.75 22.469 -1.24 1 97 208 ARG B CA 1
ATOM 3894 C C . ARG B 1 208 ? -9.828 23.375 -0.015 1 97 208 ARG B C 1
ATOM 3896 O O . ARG B 1 208 ? -8.836 23.562 0.683 1 97 208 ARG B O 1
ATOM 3903 N N . GLU B 1 209 ? -11.016 23.875 0.292 1 98.44 209 GLU B N 1
ATOM 3904 C CA . GLU B 1 209 ? -11.258 24.766 1.43 1 98.44 209 GLU B CA 1
ATOM 3905 C C . GLU B 1 209 ? -10.992 24.047 2.75 1 98.44 209 GLU B C 1
ATOM 3907 O O . GLU B 1 209 ? -10.766 24.688 3.777 1 98.44 209 GLU B O 1
ATOM 3912 N N . SER B 1 210 ? -10.969 22.672 2.707 1 98.56 210 SER B N 1
ATOM 3913 C CA . SER B 1 210 ? -10.656 21.875 3.898 1 98.56 210 SER B CA 1
ATOM 3914 C C . SER B 1 210 ? -9.258 22.203 4.414 1 98.56 210 SER B C 1
ATOM 3916 O O . SER B 1 210 ? -8.977 22.031 5.605 1 98.56 210 SER B O 1
ATOM 3918 N N . GLN B 1 211 ? -8.414 22.688 3.531 1 98.81 211 GLN B N 1
ATOM 3919 C CA . GLN B 1 211 ? -7.039 23 3.896 1 98.81 211 GLN B CA 1
ATOM 3920 C C . GLN B 1 211 ? -6.98 24.203 4.836 1 98.81 211 GLN B C 1
ATOM 3922 O O . GLN B 1 211 ? -5.973 24.422 5.512 1 98.81 211 GLN B O 1
ATOM 3927 N N . TRP B 1 212 ? -8.094 24.984 4.914 1 98.75 212 TRP B N 1
ATOM 3928 C CA . TRP B 1 212 ? -8.281 26.109 5.828 1 98.75 212 TRP B CA 1
ATOM 3929 C C . TRP B 1 212 ? -9.359 25.797 6.859 1 98.75 212 TRP B C 1
ATOM 3931 O O . TRP B 1 212 ? -10.016 26.703 7.375 1 98.75 212 TRP B O 1
ATOM 3941 N N . PHE B 1 213 ? -9.719 24.594 7.09 1 98.69 213 PHE B N 1
ATOM 3942 C CA . PHE B 1 213 ? -10.719 24.125 8.047 1 98.69 213 PHE B CA 1
ATOM 3943 C C . PHE B 1 213 ? -12.125 24.453 7.555 1 98.69 213 PHE B C 1
ATOM 3945 O O . PHE B 1 213 ? -13.094 24.344 8.312 1 98.69 213 PHE B O 1
ATOM 3952 N N . GLU B 1 214 ? -12.281 24.859 6.328 1 98.69 214 GLU B N 1
ATOM 3953 C CA . GLU B 1 214 ? -13.625 25.016 5.773 1 98.69 214 GLU B CA 1
ATOM 3954 C C . GLU B 1 214 ? -14.102 23.719 5.113 1 98.69 214 GLU B C 1
ATOM 3956 O O . GLU B 1 214 ? -13.289 22.875 4.734 1 98.69 214 GLU B O 1
ATOM 3961 N N . PHE B 1 215 ? -15.43 23.625 5.012 1 98.25 215 PHE B N 1
ATOM 3962 C CA . PHE B 1 215 ? -15.992 22.422 4.395 1 98.25 215 PHE B CA 1
ATOM 3963 C C . PHE B 1 215 ? -17.406 22.688 3.906 1 98.25 215 PHE B C 1
ATOM 3965 O O . PHE B 1 215 ? -17.938 23.781 4.086 1 98.25 215 PHE B O 1
ATOM 3972 N N . TYR B 1 216 ? -17.953 21.719 3.275 1 97.94 216 TYR B N 1
ATOM 3973 C CA . TYR B 1 216 ? -19.344 21.812 2.844 1 97.94 216 TYR B CA 1
ATOM 3974 C C . TYR B 1 216 ? -20.266 22.016 4.035 1 97.94 216 TYR B C 1
ATOM 3976 O O . TYR B 1 216 ? -20.062 21.422 5.098 1 97.94 216 TYR B O 1
ATOM 3984 N N . ALA B 1 217 ? -21.25 22.859 3.826 1 97.38 217 ALA B N 1
ATOM 3985 C CA . ALA B 1 217 ? -22.328 22.922 4.812 1 97.38 217 ALA B CA 1
ATOM 3986 C C . ALA B 1 217 ? -23.047 21.578 4.91 1 97.38 217 ALA B C 1
ATOM 3988 O O . ALA B 1 217 ? -23.141 20.844 3.922 1 97.38 217 ALA B O 1
ATOM 3989 N N . PRO B 1 218 ? -23.562 21.25 6.082 1 95.88 218 PRO B N 1
ATOM 3990 C CA . PRO B 1 218 ? -24.219 19.953 6.25 1 95.88 218 PRO B CA 1
ATOM 3991 C C . PRO B 1 218 ? -25.375 19.75 5.285 1 95.88 218 PRO B C 1
ATOM 3993 O O . PRO B 1 218 ? -26.125 20.688 5.008 1 95.88 218 PRO B O 1
ATOM 3996 N N . GLY B 1 219 ? -25.516 18.547 4.695 1 96.06 219 GLY B N 1
ATOM 3997 C CA . GLY B 1 219 ? -26.672 18.156 3.893 1 96.06 219 GLY B CA 1
ATOM 3998 C C . GLY B 1 219 ? -26.438 18.328 2.404 1 96.06 219 GLY B C 1
ATOM 3999 O O . GLY B 1 219 ? -27.281 17.938 1.593 1 96.06 219 GLY B O 1
ATOM 4000 N N . GLN B 1 220 ? -25.312 18.969 2.053 1 95 220 GLN B N 1
ATOM 4001 C CA . GLN B 1 220 ? -25.031 19.219 0.643 1 95 220 GLN B CA 1
ATOM 4002 C C . GLN B 1 220 ? -23.531 19.266 0.382 1 95 220 GLN B C 1
ATOM 4004 O O . GLN B 1 220 ? -22.734 19.312 1.321 1 95 220 GLN B O 1
ATOM 4009 N N . ASP B 1 221 ? -23.078 19.172 -0.892 1 95.25 221 ASP B N 1
ATOM 4010 C CA . ASP B 1 221 ? -21.656 19.109 -1.243 1 95.25 221 ASP B CA 1
ATOM 4011 C C . ASP B 1 221 ? -21.312 20.172 -2.283 1 95.25 221 ASP B C 1
ATOM 4013 O O . ASP B 1 221 ? -20.484 19.922 -3.172 1 95.25 221 ASP B O 1
ATOM 4017 N N . GLN B 1 222 ? -21.938 21.281 -2.264 1 95.5 222 GLN B N 1
ATOM 4018 C CA . GLN B 1 222 ? -21.719 22.359 -3.227 1 95.5 222 GLN B CA 1
ATOM 4019 C C . GLN B 1 222 ? -21.266 23.641 -2.531 1 95.5 222 GLN B C 1
ATOM 4021 O O . GLN B 1 222 ? -20.25 24.234 -2.9 1 95.5 222 GLN B O 1
ATOM 4026 N N . GLN B 1 223 ? -22 24.016 -1.478 1 97.88 223 GLN B N 1
ATOM 4027 C CA . GLN B 1 223 ? -21.734 25.281 -0.794 1 97.88 223 GLN B CA 1
ATOM 4028 C C . GLN B 1 223 ? -20.766 25.078 0.367 1 97.88 223 GLN B C 1
ATOM 4030 O O . GLN B 1 223 ? -20.953 24.188 1.188 1 97.88 223 GLN B O 1
ATOM 4035 N N . ILE B 1 224 ? -19.812 25.922 0.455 1 98.38 224 ILE B N 1
ATOM 4036 C CA . ILE B 1 224 ? -18.812 25.875 1.515 1 98.38 224 ILE B CA 1
ATOM 4037 C C . ILE B 1 224 ? -19.25 26.734 2.689 1 98.38 224 ILE B C 1
ATOM 4039 O O . ILE B 1 224 ? -19.688 27.875 2.5 1 98.38 224 ILE B O 1
ATOM 4043 N N . GLN B 1 225 ? -19.203 26.125 3.834 1 97.94 225 GLN B N 1
ATOM 4044 C CA . GLN B 1 225 ? -19.453 26.875 5.062 1 97.94 225 GLN B CA 1
ATOM 4045 C C . GLN B 1 225 ? -18.188 27.578 5.539 1 97.94 225 GLN B C 1
ATOM 4047 O O . GLN B 1 225 ? -17.141 26.938 5.691 1 97.94 225 GLN B O 1
ATOM 4052 N N . PRO B 1 226 ? -18.297 28.891 5.797 1 96.94 226 PRO B N 1
ATOM 4053 C CA . PRO B 1 226 ? -17.125 29.609 6.312 1 96.94 226 PRO B CA 1
ATOM 4054 C C . PRO B 1 226 ? -16.656 29.062 7.664 1 96.94 226 PRO B C 1
ATOM 4056 O O . PRO B 1 226 ? -17.453 28.531 8.438 1 96.94 226 PRO B O 1
ATOM 4059 N N . LEU B 1 227 ? -15.391 29.234 7.918 1 97.44 227 LEU B N 1
ATOM 4060 C CA . LEU B 1 227 ? -14.766 28.688 9.117 1 97.44 227 LEU B CA 1
ATOM 4061 C C . LEU B 1 227 ? -15.477 29.172 10.375 1 97.44 227 LEU B C 1
ATOM 4063 O O . LEU B 1 227 ? -15.766 28.375 11.273 1 97.44 227 LEU B O 1
ATOM 406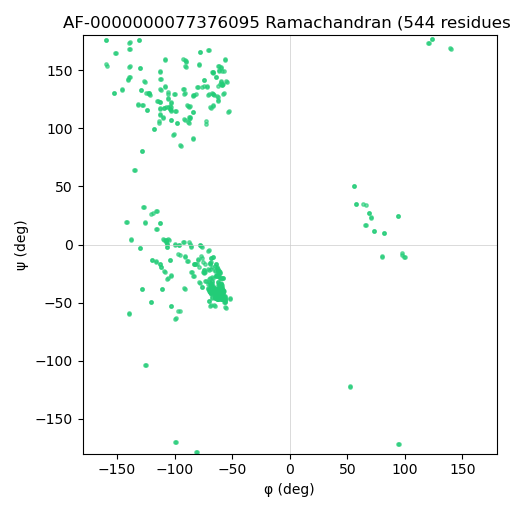7 N N . ASN B 1 228 ? -15.781 30.453 10.43 1 97.06 228 ASN B N 1
ATOM 4068 C CA . ASN B 1 228 ? -16.344 31.031 11.641 1 97.06 228 ASN B CA 1
ATOM 4069 C C . ASN B 1 228 ? -17.766 30.562 11.883 1 97.06 228 ASN B C 1
ATOM 4071 O O . ASN B 1 228 ? -18.344 30.812 12.945 1 97.06 228 ASN B O 1
ATOM 4075 N N . GLN B 1 229 ? -18.312 29.812 10.945 1 96.56 229 GLN B N 1
ATOM 4076 C CA . GLN B 1 229 ? -19.656 29.266 11.094 1 96.56 229 GLN B CA 1
ATOM 4077 C C . GLN B 1 229 ? -19.625 27.766 11.367 1 96.56 229 GLN B C 1
ATOM 4079 O O . GLN B 1 229 ? -20.672 27.156 11.578 1 96.56 229 GLN B O 1
ATOM 4084 N N . SER B 1 230 ? -18.453 27.266 11.375 1 95.25 230 SER B N 1
ATOM 4085 C CA . SER B 1 230 ? -18.297 25.828 11.641 1 95.25 230 SER B CA 1
ATOM 4086 C C . SER B 1 230 ? -18.109 25.562 13.125 1 95.25 230 SER B C 1
ATOM 4088 O O . SER B 1 230 ? -17.562 26.391 13.852 1 95.25 230 SER B O 1
ATOM 4090 N N . LYS B 1 231 ? -18.484 24.391 13.57 1 93.12 231 LYS B N 1
ATOM 4091 C CA . LYS B 1 231 ? -18.359 24.016 14.977 1 93.12 231 LYS B CA 1
ATOM 4092 C C . LYS B 1 231 ? -16.891 23.891 15.375 1 93.12 231 LYS B C 1
ATOM 4094 O O . LYS B 1 231 ? -16.516 24.172 16.516 1 93.12 231 LYS B O 1
ATOM 4099 N N . VAL B 1 232 ? -16.078 23.484 14.438 1 96.25 232 VAL B N 1
ATOM 4100 C CA . VAL B 1 232 ? -14.672 23.25 14.727 1 96.25 232 VAL B CA 1
ATOM 4101 C C . VAL B 1 232 ? -14 24.562 15.133 1 96.25 232 VAL B C 1
ATOM 4103 O O . VAL B 1 232 ? -13.031 24.562 15.891 1 96.25 232 VAL B O 1
ATOM 4106 N N . TYR B 1 233 ? -14.539 25.688 14.664 1 97.69 233 TYR B N 1
ATOM 4107 C CA . TYR B 1 233 ? -14 27.016 14.93 1 97.69 233 TYR B CA 1
ATOM 4108 C C . TYR B 1 233 ? -13.914 27.266 16.438 1 97.69 233 TYR B C 1
ATOM 4110 O O . TYR B 1 233 ? -12.867 27.688 16.938 1 97.69 233 TYR B O 1
ATOM 4118 N N . LYS B 1 234 ? -14.914 26.938 17.156 1 96.62 234 LYS B N 1
ATOM 4119 C CA . LYS B 1 234 ? -14.945 27.109 18.609 1 96.62 234 LYS B CA 1
ATOM 4120 C C . LYS B 1 234 ? -14.445 25.875 19.328 1 96.62 234 LYS B C 1
ATOM 4122 O O . LYS B 1 234 ? -13.758 25.969 20.344 1 96.62 234 LYS B O 1
ATOM 4127 N N . ASN B 1 235 ? -14.812 24.688 18.766 1 97.38 235 ASN B N 1
ATOM 4128 C CA . ASN B 1 235 ? -14.484 23.422 19.422 1 97.38 235 ASN B CA 1
ATOM 4129 C C . ASN B 1 235 ? -12.977 23.25 19.578 1 97.38 235 ASN B C 1
ATOM 4131 O O . ASN B 1 235 ? -12.523 22.594 20.531 1 97.38 235 ASN B O 1
ATOM 4135 N N . LEU B 1 236 ? -12.195 23.844 18.672 1 98.25 236 LEU B N 1
ATOM 4136 C CA . LEU B 1 236 ? -10.75 23.656 18.703 1 98.25 236 LEU B CA 1
ATOM 4137 C C . LEU B 1 236 ? -10.047 24.953 19.141 1 98.25 236 LEU B C 1
ATOM 4139 O O . LEU B 1 236 ? -8.82 25.047 19.094 1 98.25 236 LEU B O 1
ATOM 4143 N N . GLY B 1 237 ? -10.852 25.984 19.5 1 98.19 237 GLY B N 1
ATOM 4144 C CA . GLY B 1 237 ? -10.273 27.25 19.906 1 98.19 237 GLY B CA 1
ATOM 4145 C C . GLY B 1 237 ? -9.594 28 18.781 1 98.19 237 GLY B C 1
ATOM 4146 O O . GLY B 1 237 ? -8.633 28.734 19.016 1 98.19 237 GLY B O 1
ATOM 4147 N N . LEU B 1 238 ? -10.031 27.781 17.547 1 98.56 238 LEU B N 1
ATOM 4148 C CA . LEU B 1 238 ? -9.445 28.469 16.406 1 98.56 238 LEU B CA 1
ATOM 4149 C C . LEU B 1 238 ? -9.812 29.953 16.422 1 98.56 238 LEU B C 1
ATOM 4151 O O . LEU B 1 238 ? -9.07 30.781 15.883 1 98.56 238 LEU B O 1
ATOM 4155 N N . ASP B 1 239 ? -10.961 30.25 16.984 1 97.94 239 ASP B N 1
ATOM 4156 C CA . ASP B 1 239 ? -11.352 31.641 17.172 1 97.94 239 ASP B CA 1
ATOM 4157 C C . ASP B 1 239 ? -10.344 32.406 18.031 1 97.94 239 ASP B C 1
ATOM 4159 O O . ASP B 1 239 ? -9.914 33.5 17.672 1 97.94 239 ASP B O 1
ATOM 4163 N N . LEU B 1 240 ? -9.969 31.781 19.078 1 97.81 240 LEU B N 1
ATOM 4164 C CA . LEU B 1 240 ? -8.961 32.375 19.969 1 97.81 240 LEU B CA 1
ATOM 4165 C C . LEU B 1 240 ? -7.625 32.5 19.25 1 97.81 240 LEU B C 1
ATOM 4167 O O . LEU B 1 240 ? -6.945 33.531 19.406 1 97.81 240 LEU B O 1
ATOM 4171 N N . MET B 1 241 ? -7.238 31.516 18.484 1 97.94 241 MET B N 1
ATOM 4172 C CA . MET B 1 241 ? -5.984 31.578 17.734 1 97.94 241 MET B CA 1
ATOM 4173 C C . MET B 1 241 ? -6 32.719 16.734 1 97.94 241 MET B C 1
ATOM 4175 O O . MET B 1 241 ? -4.996 33.406 16.562 1 97.94 241 MET B O 1
ATOM 4179 N N . LEU B 1 242 ? -7.113 32.812 16.078 1 96.81 242 LEU B N 1
ATOM 4180 C CA . LEU B 1 242 ? -7.25 33.906 15.109 1 96.81 242 LEU B CA 1
ATOM 4181 C C . LEU B 1 242 ? -7.172 35.25 15.789 1 96.81 242 LEU B C 1
ATOM 4183 O O . LEU B 1 242 ? -6.508 36.156 15.289 1 96.81 242 LEU B O 1
ATOM 4187 N N . GLU B 1 243 ? -7.852 35.438 16.891 1 96.81 243 GLU B N 1
ATOM 4188 C CA . GLU B 1 243 ? -7.852 36.688 17.656 1 96.81 243 GLU B CA 1
ATOM 4189 C C . GLU B 1 243 ? -6.445 37.062 18.109 1 96.81 243 GLU B C 1
ATOM 4191 O O . GLU B 1 243 ? -6.078 38.219 18.109 1 96.81 243 GLU B O 1
ATOM 4196 N N . ARG B 1 244 ? -5.703 36.094 18.438 1 97.5 244 ARG B N 1
ATOM 4197 C CA . ARG B 1 244 ? -4.352 36.281 18.953 1 97.5 244 ARG B CA 1
ATOM 4198 C C . ARG B 1 244 ? -3.34 36.344 17.812 1 97.5 244 ARG B C 1
ATOM 4200 O O . ARG B 1 244 ? -2.131 36.406 18.047 1 97.5 244 ARG B O 1
ATOM 4207 N N . LYS B 1 245 ? -3.799 36.281 16.609 1 97.12 245 LYS B N 1
ATOM 4208 C CA . LYS B 1 245 ? -2.988 36.375 15.406 1 97.12 245 LYS B CA 1
ATOM 4209 C C . LYS B 1 245 ? -1.998 35.219 15.312 1 97.12 245 LYS B C 1
ATOM 4211 O O . LYS B 1 245 ? -0.853 35.406 14.898 1 97.12 245 LYS B O 1
ATOM 4216 N N . ARG B 1 246 ? -2.438 34.062 15.789 1 98 246 ARG B N 1
ATOM 4217 C CA . ARG B 1 246 ? -1.593 32.875 15.789 1 98 246 ARG B CA 1
ATOM 4218 C C . ARG B 1 246 ? -2.008 31.906 14.688 1 98 246 ARG B C 1
ATOM 4220 O O . ARG B 1 246 ? -1.303 30.938 14.406 1 98 246 ARG B O 1
ATOM 4227 N N . LEU B 1 247 ? -3.15 32.094 14.094 1 98.56 247 LEU B N 1
ATOM 4228 C CA . LEU B 1 247 ? -3.617 31.328 12.945 1 98.56 247 LEU B CA 1
ATOM 4229 C C . LEU B 1 247 ? -3.373 32.094 11.648 1 98.56 247 LEU B C 1
ATOM 4231 O O . LEU B 1 247 ? -3.914 33.188 11.453 1 98.56 247 LEU B O 1
ATOM 4235 N N . GLN B 1 248 ? -2.543 31.562 10.836 1 98.31 248 GLN B N 1
ATOM 4236 C CA . GLN B 1 248 ? -2.223 32.188 9.562 1 98.31 248 GLN B CA 1
ATOM 4237 C C . GLN B 1 248 ? -2.727 31.359 8.391 1 98.31 248 GLN B C 1
ATOM 4239 O O . GLN B 1 248 ? -2.412 30.172 8.289 1 98.31 248 GLN B O 1
ATOM 4244 N N . LEU B 1 249 ? -3.545 31.969 7.566 1 98.38 249 LEU B N 1
ATOM 4245 C CA . LEU B 1 249 ? -4.078 31.328 6.367 1 98.38 249 LEU B CA 1
ATOM 4246 C C . LEU B 1 249 ? -3.357 31.828 5.121 1 98.38 249 LEU B C 1
ATOM 4248 O O . LEU B 1 249 ? -3.494 33 4.742 1 98.38 249 LEU B O 1
ATOM 4252 N N . LEU B 1 250 ? -2.535 30.984 4.566 1 98.56 250 LEU B N 1
ATOM 4253 C CA . LEU B 1 250 ? -1.8 31.312 3.348 1 98.56 250 LEU B CA 1
ATOM 4254 C C . LEU B 1 250 ? -2.35 30.531 2.16 1 98.56 250 LEU B C 1
ATOM 4256 O O . LEU B 1 250 ? -3.059 29.531 2.34 1 98.56 250 LEU B O 1
ATOM 4260 N N . SER B 1 251 ? -2.088 31.016 0.931 1 98.38 251 SER B N 1
ATOM 4261 C CA . SER B 1 251 ? -2.479 30.297 -0.276 1 98.38 251 SER B CA 1
ATOM 4262 C C . SER B 1 251 ? -1.389 30.375 -1.34 1 98.38 251 SER B C 1
ATOM 4264 O O . SER B 1 251 ? -0.543 31.266 -1.312 1 98.38 251 SER B O 1
ATOM 4266 N N . VAL B 1 252 ? -1.333 29.484 -2.133 1 97.94 252 VAL B N 1
ATOM 4267 C CA . VAL B 1 252 ? -0.388 29.453 -3.244 1 97.94 252 VAL B CA 1
ATOM 4268 C C . VAL B 1 252 ? -1.077 28.891 -4.488 1 97.94 252 VAL B C 1
ATOM 4270 O O . VAL B 1 252 ? -1.924 28 -4.395 1 97.94 252 VAL B O 1
ATOM 4273 N N . GLU B 1 253 ? -0.672 29.531 -5.641 1 95.75 253 GLU B N 1
ATOM 4274 C CA . GLU B 1 253 ? -1.186 29 -6.902 1 95.75 253 GLU B CA 1
ATOM 4275 C C . GLU B 1 253 ? -0.531 27.656 -7.246 1 95.75 253 GLU B C 1
ATOM 4277 O O . GLU B 1 253 ? 0.657 27.453 -6.98 1 95.75 253 GLU B O 1
ATOM 4282 N N . GLY B 1 254 ? -1.334 26.75 -7.664 1 95.75 254 GLY B N 1
ATOM 4283 C CA . GLY B 1 254 ? -0.791 25.453 -8.031 1 95.75 254 GLY B CA 1
ATOM 4284 C C . GLY B 1 254 ? -1.661 24.297 -7.578 1 95.75 254 GLY B C 1
ATOM 4285 O O . GLY B 1 254 ? -2.596 24.484 -6.797 1 95.75 254 GLY B O 1
ATOM 4286 N N . ASP B 1 255 ? -1.287 23.156 -8.109 1 95.56 255 ASP B N 1
ATOM 4287 C CA . ASP B 1 255 ? -1.966 21.938 -7.699 1 95.56 255 ASP B CA 1
ATOM 4288 C C . ASP B 1 255 ? -1.406 21.406 -6.379 1 95.56 255 ASP B C 1
ATOM 4290 O O . ASP B 1 255 ? -0.515 22.031 -5.789 1 95.56 255 ASP B O 1
ATOM 4294 N N . HIS B 1 256 ? -1.884 20.312 -5.887 1 94.62 256 HIS B N 1
ATOM 4295 C CA . HIS B 1 256 ? -1.6 19.734 -4.578 1 94.62 256 HIS B CA 1
ATOM 4296 C C . HIS B 1 256 ? -0.098 1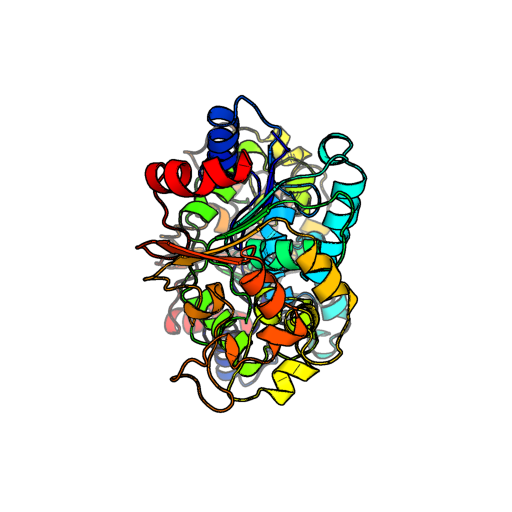9.594 -4.355 1 94.62 256 HIS B C 1
ATOM 4298 O O . HIS B 1 256 ? 0.562 18.812 -5.047 1 94.62 256 HIS B O 1
ATOM 4304 N N . LEU B 1 257 ? 0.494 20.328 -3.387 1 94.88 257 LEU B N 1
ATOM 4305 C CA . LEU B 1 257 ? 1.877 20.297 -2.924 1 94.88 257 LEU B CA 1
ATOM 4306 C C . LEU B 1 257 ? 2.83 20.75 -4.023 1 94.88 257 LEU B C 1
ATOM 4308 O O . LEU B 1 257 ? 4.027 20.453 -3.977 1 94.88 257 LEU B O 1
ATOM 4312 N N . SER B 1 258 ? 2.225 21.406 -5.039 1 94.06 258 SER B N 1
ATOM 4313 C CA . SER B 1 258 ? 3.059 22.016 -6.07 1 94.06 258 SER B CA 1
ATOM 4314 C C . SER B 1 258 ? 3.543 23.391 -5.648 1 94.06 258 SER B C 1
ATOM 4316 O O . SER B 1 258 ? 2.863 24.391 -5.883 1 94.06 258 SER B O 1
ATOM 4318 N N . ILE B 1 259 ? 4.703 23.438 -5.016 1 94.88 259 ILE B N 1
ATOM 4319 C CA . ILE B 1 259 ? 5.273 24.703 -4.57 1 94.88 259 ILE B CA 1
ATOM 4320 C C . ILE B 1 259 ? 6.688 24.859 -5.121 1 94.88 259 ILE B C 1
ATOM 4322 O O . ILE B 1 259 ? 7.426 23.875 -5.238 1 94.88 259 ILE B O 1
ATOM 4326 N N . SER B 1 260 ? 7.02 26.016 -5.52 1 95.38 260 SER B N 1
ATOM 4327 C CA . SER B 1 260 ? 8.383 26.281 -5.965 1 95.38 260 SER B CA 1
ATOM 4328 C C . SER B 1 260 ? 9.328 26.469 -4.777 1 95.38 260 SER B C 1
ATOM 4330 O O . SER B 1 260 ? 8.898 26.844 -3.689 1 95.38 260 SER B O 1
ATOM 4332 N N . GLN B 1 261 ? 10.594 26.188 -5.055 1 95.81 261 GLN B N 1
ATOM 4333 C CA . GLN B 1 261 ? 11.602 26.422 -4.031 1 95.81 261 GLN B CA 1
ATOM 4334 C C . GLN B 1 261 ? 11.594 27.891 -3.58 1 95.81 261 GLN B C 1
ATOM 4336 O O . GLN B 1 261 ? 11.719 28.172 -2.387 1 95.81 261 GLN B O 1
ATOM 4341 N N . ASP B 1 262 ? 11.422 28.781 -4.527 1 96.81 262 ASP B N 1
ATOM 4342 C CA . ASP B 1 262 ? 11.414 30.203 -4.223 1 96.81 262 ASP B CA 1
ATOM 4343 C C . ASP B 1 262 ? 10.266 30.562 -3.283 1 96.81 262 ASP B C 1
ATOM 4345 O O . ASP B 1 262 ? 10.453 31.328 -2.328 1 96.81 262 ASP B O 1
ATOM 4349 N N . TRP B 1 263 ? 9.141 30.078 -3.596 1 97.69 263 TRP B N 1
ATOM 4350 C CA . TRP B 1 263 ? 7.992 30.359 -2.742 1 97.69 263 TRP B CA 1
ATOM 4351 C C . TRP B 1 263 ? 8.211 29.812 -1.337 1 97.69 263 TRP B C 1
ATOM 4353 O O . TRP B 1 263 ? 7.906 30.484 -0.348 1 97.69 263 TRP B O 1
ATOM 4363 N N . PHE B 1 264 ? 8.703 28.594 -1.233 1 97.69 264 PHE B N 1
ATOM 4364 C CA . PHE B 1 264 ? 8.977 27.938 0.04 1 97.69 264 PHE B CA 1
ATOM 4365 C C . PHE B 1 264 ? 9.938 28.781 0.88 1 97.69 264 PHE B C 1
ATOM 4367 O O . PHE B 1 264 ? 9.664 29.047 2.051 1 97.69 264 PHE B O 1
ATOM 4374 N N . LEU B 1 265 ? 11.008 29.203 0.305 1 97.56 265 LEU B N 1
ATOM 4375 C CA . LEU B 1 265 ? 12.031 29.969 1.009 1 97.56 265 LEU B CA 1
ATOM 4376 C C . LEU B 1 265 ? 11.492 31.312 1.463 1 97.56 265 LEU B C 1
ATOM 4378 O O . LEU B 1 265 ? 11.781 31.766 2.576 1 97.56 265 LEU B O 1
ATOM 4382 N N . LYS B 1 266 ? 10.68 31.922 0.65 1 97.56 266 LYS B N 1
ATOM 4383 C CA . LYS B 1 266 ? 10.188 33.25 0.924 1 97.56 266 LYS B CA 1
ATOM 4384 C C . LYS B 1 266 ? 9.102 33.25 1.997 1 97.56 266 LYS B C 1
ATOM 4386 O O . LYS B 1 266 ? 9.055 34.125 2.854 1 97.56 266 LYS B O 1
ATOM 4391 N N . HIS B 1 267 ? 8.25 32.188 1.983 1 97.94 267 HIS B N 1
ATOM 4392 C CA . HIS B 1 267 ? 7.039 32.25 2.797 1 97.94 267 HIS B CA 1
ATOM 4393 C C . HIS B 1 267 ? 7.125 31.312 4 1 97.94 267 HIS B C 1
ATOM 4395 O O . HIS B 1 267 ? 6.457 31.547 5.012 1 97.94 267 HIS B O 1
ATOM 4401 N N . LEU B 1 268 ? 7.926 30.281 3.947 1 98 268 LEU B N 1
ATOM 4402 C CA . LEU B 1 268 ? 7.871 29.266 4.996 1 98 268 LEU B CA 1
ATOM 4403 C C . LEU B 1 268 ? 9.133 29.312 5.855 1 98 268 LEU B C 1
ATOM 4405 O O . LEU B 1 268 ? 9.062 29.188 7.078 1 98 268 LEU B O 1
ATOM 4409 N N . VAL B 1 269 ? 10.328 29.547 5.281 1 97.06 269 VAL B N 1
ATOM 4410 C CA . VAL B 1 269 ? 11.586 29.469 6.02 1 97.06 269 VAL B CA 1
ATOM 4411 C C . VAL B 1 269 ? 11.602 30.547 7.109 1 97.06 269 VAL B C 1
ATOM 4413 O O . VAL B 1 269 ? 12.008 30.281 8.242 1 97.06 269 VAL B O 1
ATOM 4416 N N . PRO B 1 270 ? 11.125 31.766 6.84 1 96.88 270 PRO B N 1
ATOM 4417 C CA . PRO B 1 270 ? 11.117 32.781 7.895 1 96.88 270 PRO B CA 1
ATOM 4418 C C . PRO B 1 270 ? 10.297 32.375 9.109 1 96.88 270 PRO B C 1
ATOM 4420 O O . PRO B 1 270 ? 10.602 32.781 10.234 1 96.88 270 PRO B O 1
ATOM 4423 N N . LEU B 1 271 ? 9.25 31.547 8.922 1 97.25 271 LEU B N 1
ATOM 4424 C CA . LEU B 1 271 ? 8.383 31.078 10.008 1 97.25 271 LEU B CA 1
ATOM 4425 C C . LEU B 1 271 ? 9.117 30.109 10.914 1 97.25 271 LEU B C 1
ATOM 4427 O O . LEU B 1 271 ? 8.703 29.875 12.055 1 97.25 271 LEU B O 1
ATOM 4431 N N . LEU B 1 272 ? 10.203 29.484 10.398 1 96.44 272 LEU B N 1
ATOM 4432 C CA . LEU B 1 272 ? 10.984 28.5 11.148 1 96.44 272 LEU B CA 1
ATOM 4433 C C . LEU B 1 272 ? 12.086 29.188 11.953 1 96.44 272 LEU B C 1
ATOM 4435 O O . LEU B 1 272 ? 12.703 28.562 12.82 1 96.44 272 LEU B O 1
ATOM 4439 N N . LEU B 1 273 ? 12.344 30.469 11.633 1 91.88 273 LEU B N 1
ATOM 4440 C CA . LEU B 1 273 ? 13.445 31.188 12.258 1 91.88 273 LEU B CA 1
ATOM 4441 C C . LEU B 1 273 ? 12.938 32.031 13.43 1 91.88 273 LEU B C 1
ATOM 4443 O O . LEU B 1 273 ? 13.742 32.594 14.18 1 91.88 273 LEU B O 1
ATOM 4447 N N . ASP B 1 274 ? 11.648 32.125 13.609 1 81.69 274 ASP B N 1
ATOM 4448 C CA . ASP B 1 274 ? 11.062 32.938 14.664 1 81.69 274 ASP B CA 1
ATOM 4449 C C . ASP B 1 274 ? 11.148 32.219 16.016 1 81.69 274 ASP B C 1
ATOM 4451 O O . ASP B 1 274 ? 11.031 31 16.094 1 81.69 274 ASP B O 1
#

Secondary structure (DSSP, 8-state):
---EEEE--TT--S--TTTHHHHHHHHHHHTTS--EEE--GGGSHHHHHHHHHHS-HHHHHHHHHHHHHT-GGGTT-EEEEEETHHHHHHHHHHHH--SSPEEEEEEES--TT-B-S----SSB-HHHHHHHHHHHHHHTTSHHHHHH-GGGGGB--GGGHHHHHHH-SSHHHHTTSSS--HHHHHHHTT-SEEEEEEETT-SSSSSGGGGGT-EEPTT-SSSEEPGGGSHHHHHTTHHHHHHTT-EEEEEESSSTT---HHHHHHHTHHHH--/---EEEE--TT--TT-TTTHHHHHHHHHHHTTS--EEE--GGGSHHHHHHHHHHS-HHHHHHHHHHHHHH-GGGTT-EEEEEETHHHHHHHHHHHH--SSPEEEEEEES--TT-B-S----SSB-HHHHHHHHHHHHHHTTSHHHHHH-GGGGGB--GGGHHHHHHH-SSHHHHTTSSS--HHHHHHHTT-SEEEEEEETT-SSSSSGGGGGT-EEPTT-SSSEEPGGGSHHHHHTTHHHHHHTT-EEEEEESSSTT---HHHHHHHTHHHH--

Nearest PDB structures (foldseek):
  3gro-assembly1_B  TM=9.768E-01  e=9.244E-40  Homo sapiens
  1exw-assembly1_A  TM=9.419E-01  e=5.279E-39  Bos taurus
  1pja-assembly1_A  TM=8.613E-01  e=3.964E-18  Homo sapiens
  8pi1-assembly3_I  TM=5.052E-01  e=2.191E-06  Pseudomonas fluorescens
  1a88-assembly1_C  TM=5.448E-01  e=2.149E-05  Streptomyces lividans

Solvent-accessible surface area (backbone atoms only — not comparable to full-atom values): 27163 Å² total; per-residue (Å²): 107,54,24,35,38,33,31,52,25,64,72,36,37,33,59,43,66,90,48,44,31,40,50,45,52,52,49,25,67,73,53,84,59,35,58,65,45,54,50,58,49,86,78,41,68,62,48,18,32,46,38,41,42,48,40,33,61,69,58,52,41,54,53,47,42,56,54,48,57,69,36,75,81,32,59,94,16,26,29,35,42,12,33,28,59,14,16,41,47,49,49,46,34,37,31,74,38,58,59,40,37,54,38,32,41,36,22,39,43,12,44,64,54,19,31,51,75,84,58,54,43,83,47,39,26,72,70,54,33,52,47,54,43,49,43,47,73,74,37,24,59,40,68,68,39,32,54,42,27,31,70,24,21,34,49,38,47,33,74,42,50,68,59,32,39,74,40,31,77,40,42,24,55,76,40,31,62,66,59,78,53,68,56,40,17,54,34,47,63,61,32,64,30,42,35,28,30,25,34,76,52,30,65,50,49,28,58,44,51,5,20,68,52,14,42,52,34,82,70,37,88,80,56,70,34,55,39,91,76,38,69,49,26,65,49,40,37,46,56,58,28,44,74,69,68,20,50,44,84,45,72,42,78,34,39,68,83,49,70,52,71,67,55,45,55,70,68,47,48,61,64,53,65,107,108,55,23,37,38,35,31,51,24,63,72,36,37,33,60,42,67,90,46,45,31,40,51,46,51,52,49,25,68,75,52,83,60,36,58,64,44,52,50,58,48,88,77,42,69,63,50,19,31,44,40,40,42,47,40,34,59,70,59,52,42,53,51,47,42,55,54,49,59,70,36,76,82,32,62,93,17,26,29,34,40,12,33,29,58,13,16,42,48,48,50,45,33,38,29,72,36,59,59,40,37,55,37,31,40,37,22,40,44,11,43,64,55,18,31,49,76,84,57,54,44,82,47,38,26,71,68,54,33,52,48,54,42,49,44,46,73,75,37,23,61,40,69,66,38,32,53,41,27,31,70,24,21,35,50,39,47,33,72,43,50,68,56,32,40,74,41,30,77,40,44,25,56,78,40,31,61,66,60,78,52,67,56,39,18,55,34,47,60,60,33,63,30,42,34,26,29,26,33,75,51,31,64,50,49,29,57,44,52,5,21,69,53,14,41,51,34,82,69,37,87,79,56,71,36,55,39,92,75,38,68,48,27,64,50,40,37,46,55,58,28,45,75,66,67,21,49,42,84,46,72,44,78,33,39,67,84,48,70,52,70,67,55,43,56,71,68,47,49,61,65,54,65,107

Radius of gyration: 25.98 Å; Cα contacts (8 Å, |Δi|>4): 1179; chains: 2; bounding box: 53×74×54 Å

Sequence (548 aa):
VLPVVLWHGMGDTCCFPFSLGAIKKLIEQHTNGTYVRSLKIGGNLVLDYESGFFIHPNKQVDYVCKQLALDERLTDGYNAIGFSQGGQFLRALAQRCPTPPMRTLISLGGQHQGIFGLPKCPTLKQRSCEYISQLLNYAAYEDWVQQQLVQATYWHDPLHESKYRLQSSFLADINNELYVNERYAENLNKLKKLVLVKFLNDTIVQPRESQWFEFYAPGQDQQIQPLNQSKVYKNLGLDLMLERKRLQLLSVEGDHLSISQDWFLKHLVPLLLDVLPVVLWHGMGDTCCFPFSLGAIKKLIEQHTNGTYVRSLKIGGNLVLDYESGFFIHPNKQVDYVCKQLALDERLTDGYNAIGFSQGGQFLRALAQRCPTPPMRTLISLGGQHQGIFGLPKCPTLKQRSCEYISQLLNYAAYEDWVQQQLVQATYWHDPLHESKYRLQSSFLADINNELYVNERYAENLNKLKKLVLVKFLNDTIVQPRESQWFEFYAPGQDQQIQPLNQSKVYKNLGLDLMLERKRLQLLSVEGDHLSISQDWFLKHLVPLLLD